Protein AF-R8BUJ0-F1 (afdb_monomer_lite)

Organism: Phaeoacremonium minimum (strain UCR-PA7) (NCBI:txid1286976)

InterPro domains:
  IPR036188 FAD/NAD(P)-binding domain superfamily [G3DSA:3.50.50.60] (234-467)
  IPR036188 FAD/NAD(P)-binding domain superfamily [SSF51905] (204-384)
  IPR050982 Auxin biosynthesis and cation transport [PTHR43539] (237-390)

Sequence (488 aa):
MSNKSGFKEEYPPKADLRKLYRPLPFITPGTVKPDLGNDEIMKQVGSVLSNVNAALENGDAPALEQCFFSDQAHWRDILALTSHLRTFSTPAGIVGALLATKKLSGFSGGLRLQGEPKFVPATPVLQFIDIWVTFRTSRPAATCNGRILLLPVKETKDDQNKITWKIWTLTTLIENLDLQSEDESLLRSPGKSFAGVEEIEIPVFILGGGNAALSLAARLKALAVESVIAERNPHSAIVIGSANTAFDIMKDCHSAGLQTTMVVRSPTYIFPVKYINDAHSLEGQFIHGLFGHLASLEPDRYKALADAGFPVIDSRHPDADVNHHLNERAGGHYVDVGPAVKLIADGKVAVKSGVEPKGFTATGLVMSDGSTVDADAVVWCTGFADRDVRGTAAGILGGADGEGSTSTTGKDVLGPWDVATRLDATWGVDAEGEIRGMWKRHLRMENYWVMGGHLPLQRWNSRALAQQIKASIEGILPPAYRDTPGSS

pLDDT: mean 77.39, std 15.32, range [27.06, 98.06]

Foldseek 3Di:
DDPLPPFDAFPPHFDDQVVVFDDDAFADQPLDDPCDDQVVVVVQVVVLQVQCQVCLVVLPLVSNLVQADQPWAKEFELCQQQPWTFMFIGSNLCSVSSNVSCVQQVWDPGWAWDDGWDWDCVDSTDTWIKTKTWTFTVLPTFIKIKIWIWDWDQDPPDPDRDTHIHTNYIYIHTDGGPVADFALVLVPDDADDCVPPPDDDFLEEAEADDPLRVLLCSRLSSRVGHYDYDHDDDDDDAEEEDAAVRLVRQVVCVVVVHQHEYEAQDEAEEAEPVLCVPPQNDPDSSSLVSQLVVCVVVVCVCVLLVVLVHRYDYSVDPPRDPCCQFFVVVTRYYHPHDDSSVCSSVVVYHYDYNWDFPDADPFGTQIPVRDGDGDPIHDYPVGDPPQWCLVVQLVVQPNDSDPDPQVQPDPPRGHSNSVSNQQGTATHARPSRDTIQALTAGPRGRQDGDYDGDPVRSNVSSNSSSNSSSCVSVVSSGPRNDDRPPPD

Secondary structure (DSSP, 8-state):
---TT---S-SSPPB-HHHH--PPPPPPTTSS-TT--HHHHHHHHHHHHHHHHHHHHHT-HHHHHTTB-SS--EEEEESTTTSSEEEEESHHHHHHHHHHHHHHHT-EEEEEEEEEEEEEEEETTEEEEEEEEEEEEETTEEEEEEEEEEEEEE--SSSS--EEEEEEEEEEEEEEETT----GGGGGSPPPP-TT-S----SEEEE--SHHHHHHHHHHHHTT--EEEE-------SEE--SHHHHHHHHHHHHTT---EEEE-S-EEEEEHHHHT-TT--SSTTHHHHHHHHHHTSTTTTHHHHHTT--EE-TTSTT--HHIIIIIS--SEEEE-SHHHHHHHTTSSEEEES--EEEE-SSEEEETTS-EEE-S--EE-S--S-SSHHHHHHHHTT--SSTT----SSTT---HHHHHHHSPPPSSB-TTSPBSSBSS--SS-TT--B--SSHHHHHHHHHHHHHHHHHHHTT--PPP----TT--

Radius of gyration: 25.58 Å; chains: 1; bounding box: 75×47×73 Å

Structure (mmCIF, N/CA/C/O backbone):
data_AF-R8BUJ0-F1
#
_entry.id   AF-R8BUJ0-F1
#
loop_
_atom_site.group_PDB
_atom_site.id
_atom_site.type_symbol
_atom_site.label_atom_id
_atom_site.label_alt_id
_atom_site.label_comp_id
_atom_site.label_asym_id
_atom_site.label_entity_id
_atom_site.label_seq_id
_atom_site.pdbx_PDB_ins_code
_atom_site.Cartn_x
_atom_site.Cartn_y
_atom_site.Cartn_z
_atom_site.occupancy
_atom_site.B_iso_or_equiv
_atom_site.auth_seq_id
_atom_site.auth_comp_id
_atom_site.auth_asym_id
_atom_site.auth_atom_id
_atom_site.pdbx_PDB_model_num
ATOM 1 N N . MET A 1 1 ? 2.182 -19.630 21.774 1.00 31.89 1 MET A N 1
ATOM 2 C CA . MET A 1 1 ? 0.778 -19.482 22.228 1.00 31.89 1 MET A CA 1
ATOM 3 C C . MET A 1 1 ? -0.082 -20.357 21.335 1.00 31.89 1 MET A C 1
ATOM 5 O O . MET A 1 1 ? 0.186 -20.374 20.142 1.00 31.89 1 MET A O 1
ATOM 9 N N . SER A 1 2 ? -1.043 -21.105 21.887 1.00 27.06 2 SER A N 1
ATOM 10 C CA . SER A 1 2 ? -1.960 -21.922 21.074 1.00 27.06 2 SER A CA 1
ATOM 11 C C . SER A 1 2 ? -2.805 -21.029 20.157 1.00 27.06 2 SER A C 1
ATOM 13 O O . SER A 1 2 ? -3.246 -19.960 20.589 1.00 27.06 2 SER A O 1
ATOM 15 N N . ASN A 1 3 ? -3.010 -21.449 18.906 1.00 33.28 3 ASN A N 1
ATOM 16 C CA . ASN A 1 3 ? -3.791 -20.701 17.927 1.00 33.28 3 ASN A CA 1
ATOM 17 C C . ASN A 1 3 ? -5.291 -20.818 18.252 1.00 33.28 3 ASN A C 1
ATOM 19 O O . ASN A 1 3 ? -5.972 -21.718 17.774 1.00 33.28 3 ASN A O 1
ATOM 23 N N . LYS A 1 4 ? -5.808 -19.898 19.076 1.00 40.94 4 LYS A N 1
ATOM 24 C CA . LYS A 1 4 ? -7.223 -19.844 19.490 1.00 40.94 4 LYS A CA 1
ATOM 25 C C . LYS A 1 4 ? -8.219 -19.539 18.354 1.00 40.94 4 LYS A C 1
ATOM 27 O O . LYS A 1 4 ? -9.405 -19.435 18.634 1.00 40.94 4 LYS A O 1
ATOM 32 N N . SER A 1 5 ? -7.762 -19.333 17.118 1.00 50.59 5 SER A N 1
ATOM 33 C CA . SER A 1 5 ? -8.598 -18.782 16.043 1.00 50.59 5 SER A CA 1
ATOM 34 C C . SER A 1 5 ? -9.381 -19.809 15.215 1.00 50.59 5 SER A C 1
ATOM 36 O O . SER A 1 5 ? -10.218 -19.395 14.422 1.00 50.59 5 SER A O 1
ATOM 38 N N . GLY A 1 6 ? -9.122 -21.117 15.360 1.00 47.84 6 GLY A N 1
ATOM 39 C CA . GLY A 1 6 ? -9.806 -22.197 14.618 1.00 47.84 6 GLY A CA 1
ATOM 40 C C . GLY A 1 6 ? -9.452 -22.294 13.124 1.00 47.84 6 GLY A C 1
ATOM 41 O O . GLY A 1 6 ? -9.345 -23.379 12.554 1.00 47.84 6 GLY A O 1
ATOM 42 N N . PHE A 1 7 ? -9.155 -21.163 12.481 1.00 56.44 7 PHE A N 1
ATOM 43 C CA . PHE A 1 7 ? -8.810 -21.114 11.067 1.00 56.44 7 PHE A CA 1
ATOM 44 C C . PHE A 1 7 ? -7.613 -22.015 10.710 1.00 56.44 7 PHE A C 1
ATOM 46 O O . PHE A 1 7 ? -6.594 -22.049 11.406 1.00 56.44 7 PHE A O 1
ATOM 53 N N . LYS A 1 8 ? -7.723 -22.675 9.546 1.00 58.47 8 LYS A N 1
ATOM 54 C CA . LYS A 1 8 ? -6.601 -23.322 8.841 1.00 58.47 8 LYS A CA 1
ATOM 55 C C . LYS A 1 8 ? -5.428 -22.347 8.651 1.00 58.47 8 LYS A C 1
ATOM 57 O O . LYS A 1 8 ? -5.603 -21.131 8.766 1.00 58.47 8 LYS A O 1
ATOM 62 N N . GLU A 1 9 ? -4.259 -22.898 8.308 1.00 71.94 9 GLU A N 1
ATOM 63 C CA . GLU A 1 9 ? -3.041 -22.134 8.002 1.00 71.94 9 GLU A CA 1
ATOM 64 C C . GLU A 1 9 ? -3.322 -20.873 7.173 1.00 71.94 9 GLU A C 1
ATOM 66 O O . GLU A 1 9 ? -4.121 -20.872 6.231 1.00 71.94 9 GLU A O 1
ATOM 71 N N . GLU A 1 10 ? -2.673 -19.779 7.571 1.00 80.75 10 GLU A N 1
ATOM 72 C CA . GLU A 1 10 ? -2.881 -18.469 6.969 1.00 80.75 10 GLU A CA 1
ATOM 73 C C . GLU A 1 10 ? -2.446 -18.463 5.503 1.00 80.75 10 GLU A C 1
ATOM 75 O O . GLU A 1 10 ? -1.304 -18.792 5.181 1.00 80.75 10 GLU A O 1
ATOM 80 N N . TYR A 1 11 ? -3.344 -18.020 4.625 1.00 82.62 11 TYR A N 1
ATOM 81 C CA . TYR A 1 11 ? -3.033 -17.764 3.226 1.00 82.62 11 TYR A CA 1
ATOM 82 C C . TYR A 1 11 ? -3.290 -16.285 2.892 1.00 82.62 11 TYR A C 1
ATOM 84 O O . TYR A 1 11 ? -4.361 -15.794 3.248 1.00 82.62 11 TYR A O 1
ATOM 92 N N . PRO A 1 12 ? -2.369 -15.583 2.206 1.00 86.75 12 PRO A N 1
ATOM 93 C CA . PRO A 1 12 ? -1.000 -16.020 1.931 1.00 86.75 12 PRO A CA 1
ATOM 94 C C . PRO A 1 12 ? -0.174 -16.159 3.232 1.00 86.75 12 PRO A C 1
ATOM 96 O O . PRO A 1 12 ? -0.479 -15.493 4.233 1.00 86.75 12 PRO A O 1
ATOM 99 N N . PRO A 1 13 ? 0.871 -17.009 3.251 1.00 86.25 13 PRO A N 1
ATOM 100 C CA . PRO A 1 13 ? 1.755 -17.141 4.405 1.00 86.25 13 PRO A CA 1
ATOM 101 C C . PRO A 1 13 ? 2.397 -15.804 4.787 1.00 86.25 13 PRO A C 1
ATOM 103 O O . PRO A 1 13 ? 2.728 -14.990 3.923 1.00 86.25 13 PRO A O 1
ATOM 106 N N . LYS A 1 14 ? 2.585 -15.572 6.090 1.00 85.75 14 LYS A N 1
ATOM 107 C CA . LYS A 1 14 ? 3.230 -14.354 6.594 1.00 85.75 14 LYS A CA 1
ATOM 108 C C . LYS A 1 14 ? 4.747 -14.414 6.390 1.00 85.75 14 LYS A C 1
ATOM 110 O O . LYS A 1 14 ? 5.400 -15.316 6.914 1.00 85.75 14 LYS A O 1
ATOM 115 N N . ALA A 1 15 ? 5.302 -13.426 5.696 1.00 86.06 15 ALA A N 1
ATOM 116 C CA . ALA A 1 15 ? 6.738 -13.172 5.631 1.00 86.06 15 ALA A CA 1
ATOM 117 C C . ALA A 1 15 ? 7.188 -12.187 6.735 1.00 86.06 15 ALA A C 1
ATOM 119 O O . ALA A 1 15 ? 6.366 -11.608 7.446 1.00 86.06 15 ALA A O 1
ATOM 120 N N . ASP A 1 16 ? 8.503 -12.014 6.891 1.00 78.88 16 ASP A N 1
ATOM 121 C CA . ASP A 1 16 ? 9.115 -11.017 7.783 1.00 78.88 16 ASP A CA 1
ATOM 122 C C . ASP A 1 16 ? 9.686 -9.888 6.922 1.00 78.88 16 ASP A C 1
ATOM 124 O O . ASP A 1 16 ? 10.671 -10.099 6.205 1.00 78.88 16 ASP A O 1
ATOM 128 N N . LEU A 1 17 ? 9.080 -8.699 6.988 1.00 74.00 17 LEU A N 1
ATOM 129 C CA . LEU A 1 17 ? 9.464 -7.554 6.159 1.00 74.00 17 LEU A CA 1
ATOM 130 C C . LEU A 1 17 ? 10.959 -7.208 6.285 1.00 74.00 17 LEU A C 1
ATOM 132 O O . LEU A 1 17 ? 11.608 -6.865 5.297 1.00 74.00 17 LEU A O 1
ATOM 136 N N . ARG A 1 18 ? 11.544 -7.397 7.475 1.00 72.06 18 ARG A N 1
ATOM 137 C CA . ARG A 1 18 ? 12.959 -7.094 7.759 1.00 72.06 18 ARG A CA 1
ATOM 138 C C . ARG A 1 18 ? 13.928 -8.047 7.055 1.00 72.06 18 ARG A C 1
ATOM 140 O O . ARG A 1 18 ? 15.097 -7.714 6.907 1.00 72.06 18 ARG A O 1
ATOM 147 N N . LYS A 1 19 ? 13.452 -9.221 6.619 1.00 76.56 19 LYS A N 1
ATOM 148 C CA . LYS A 1 19 ? 14.217 -10.187 5.807 1.00 76.56 19 LYS A CA 1
ATOM 149 C C . LYS A 1 19 ? 14.023 -9.984 4.303 1.00 76.56 19 LYS A C 1
ATOM 151 O O . LYS A 1 19 ? 14.825 -10.493 3.525 1.00 76.56 19 LYS A O 1
ATOM 156 N N . LEU A 1 20 ? 12.967 -9.273 3.900 1.00 76.50 20 LEU A N 1
ATOM 157 C CA . LEU A 1 20 ? 12.711 -8.905 2.505 1.00 76.50 20 LEU A CA 1
ATOM 158 C C . LEU A 1 20 ? 13.488 -7.647 2.094 1.00 76.50 20 LEU A C 1
ATOM 160 O O . LEU A 1 20 ? 13.884 -7.534 0.934 1.00 76.50 20 LEU A O 1
ATOM 164 N N . TYR A 1 21 ? 13.738 -6.728 3.035 1.00 72.56 21 TYR A N 1
ATOM 165 C CA . TYR A 1 21 ? 14.543 -5.532 2.789 1.00 72.56 21 TYR A CA 1
ATOM 166 C C . TYR A 1 21 ? 15.938 -5.876 2.247 1.00 72.56 21 TYR A C 1
ATOM 168 O O . TYR A 1 21 ? 16.699 -6.649 2.832 1.00 72.56 21 TYR A O 1
ATOM 176 N N . ARG A 1 22 ? 16.285 -5.243 1.126 1.00 74.50 22 ARG A N 1
ATOM 177 C CA . ARG A 1 22 ? 17.610 -5.299 0.501 1.00 74.50 22 ARG A CA 1
ATOM 178 C C . ARG A 1 22 ? 18.312 -3.952 0.726 1.00 74.50 22 ARG A C 1
ATOM 180 O O . ARG A 1 22 ? 17.630 -2.926 0.737 1.00 74.50 22 ARG A O 1
ATOM 187 N N . PRO A 1 23 ? 19.651 -3.915 0.862 1.00 79.62 23 PRO A N 1
ATOM 188 C CA . PRO A 1 23 ? 20.394 -2.661 0.807 1.00 79.62 23 PRO A CA 1
ATOM 189 C C . PRO A 1 23 ? 20.057 -1.866 -0.458 1.00 79.62 23 PRO A C 1
ATOM 191 O O . PRO A 1 23 ? 19.673 -2.436 -1.483 1.00 79.62 23 PRO A O 1
ATOM 194 N N . LEU A 1 24 ? 20.207 -0.546 -0.379 1.00 81.94 24 LEU A N 1
ATOM 195 C CA . LEU A 1 24 ? 20.058 0.319 -1.544 1.00 81.94 24 LEU A CA 1
ATOM 196 C C . LEU A 1 24 ? 21.239 0.111 -2.507 1.00 81.94 24 LEU A C 1
ATOM 198 O O . LEU A 1 24 ? 22.338 -0.222 -2.053 1.00 81.94 24 LEU A O 1
ATOM 202 N N . PRO A 1 25 ? 21.044 0.312 -3.818 1.00 84.38 25 PRO A N 1
ATOM 203 C CA . PRO A 1 25 ? 22.110 0.155 -4.788 1.00 84.38 25 PRO A CA 1
ATOM 204 C C . PRO A 1 25 ? 23.108 1.304 -4.644 1.00 84.38 25 PRO A C 1
ATOM 206 O O . PRO A 1 25 ? 22.729 2.473 -4.560 1.00 84.38 25 PRO A O 1
ATOM 209 N N . PHE A 1 26 ? 24.393 0.955 -4.618 1.00 82.94 26 PHE A N 1
ATOM 210 C CA . PHE A 1 26 ? 25.491 1.906 -4.485 1.00 82.94 26 PHE A CA 1
ATOM 211 C C . PHE A 1 26 ? 26.087 2.217 -5.855 1.00 82.94 26 PHE A C 1
ATOM 213 O O . PHE A 1 26 ? 26.646 1.346 -6.520 1.00 82.94 26 PHE A O 1
ATOM 220 N N . ILE A 1 27 ? 26.018 3.483 -6.249 1.00 82.00 27 ILE A N 1
ATOM 221 C CA . ILE A 1 27 ? 26.702 4.018 -7.425 1.00 82.00 27 ILE A CA 1
ATOM 222 C C . ILE A 1 27 ? 28.082 4.518 -6.987 1.00 82.00 27 ILE A C 1
ATOM 224 O O . ILE A 1 27 ? 28.230 5.121 -5.923 1.00 82.00 27 ILE A O 1
ATOM 228 N N . THR A 1 28 ? 29.115 4.297 -7.804 1.00 81.69 28 THR A N 1
ATOM 229 C CA . THR A 1 28 ? 30.452 4.839 -7.525 1.00 81.69 28 THR A CA 1
ATOM 230 C C . THR A 1 28 ? 30.410 6.376 -7.530 1.00 81.69 28 THR A C 1
ATOM 232 O O . THR A 1 28 ? 29.912 6.948 -8.507 1.00 81.69 28 THR A O 1
ATOM 235 N N . PRO A 1 29 ? 30.945 7.070 -6.504 1.00 80.00 29 PRO A N 1
ATOM 236 C CA . PRO A 1 29 ? 30.974 8.530 -6.474 1.00 80.00 29 PRO A CA 1
ATOM 237 C C . PRO A 1 29 ? 31.561 9.137 -7.750 1.00 80.00 29 PRO A C 1
ATOM 239 O O . PRO A 1 29 ? 32.604 8.704 -8.236 1.00 80.00 29 PRO A O 1
ATOM 242 N N . GLY A 1 30 ? 30.874 10.141 -8.299 1.00 77.31 30 GLY A N 1
ATOM 243 C CA . GLY A 1 30 ? 31.266 10.794 -9.551 1.00 77.31 30 GLY A CA 1
ATOM 244 C C . GLY A 1 30 ? 30.848 10.064 -10.834 1.00 77.31 30 GLY A C 1
ATOM 245 O O . GLY A 1 30 ? 31.243 10.507 -11.909 1.00 77.31 30 GLY A O 1
ATOM 246 N N . THR A 1 31 ? 30.041 8.994 -10.761 1.00 82.56 31 THR A N 1
ATOM 247 C CA . THR A 1 31 ? 29.481 8.346 -11.968 1.00 82.56 31 THR A CA 1
ATOM 248 C C . THR A 1 31 ? 28.605 9.310 -12.768 1.00 82.56 31 THR A C 1
ATOM 250 O O . THR A 1 31 ? 28.752 9.380 -13.983 1.00 82.56 31 THR A O 1
ATOM 253 N N . VAL A 1 32 ? 27.729 10.085 -12.116 1.00 84.69 32 VAL A N 1
ATOM 254 C CA . VAL A 1 32 ? 26.924 11.130 -12.769 1.00 84.69 32 VAL A CA 1
ATOM 255 C C . VAL A 1 32 ? 27.184 12.477 -12.100 1.00 84.69 32 VAL A C 1
ATOM 257 O O . VAL A 1 32 ? 27.316 12.575 -10.876 1.00 84.69 32 VAL A O 1
ATOM 260 N N . LYS A 1 33 ? 27.260 13.538 -12.908 1.00 82.25 33 LYS A N 1
ATOM 261 C CA . LYS A 1 33 ? 27.385 14.905 -12.398 1.00 82.25 33 LYS A CA 1
ATOM 262 C C . LYS A 1 33 ? 26.119 15.306 -11.614 1.00 82.25 33 LYS A C 1
ATOM 264 O O . LYS A 1 33 ? 25.023 14.998 -12.081 1.00 82.25 33 LYS A O 1
ATOM 269 N N . PRO A 1 34 ? 26.226 15.995 -10.461 1.00 79.00 34 PRO A N 1
ATOM 270 C CA . PRO A 1 34 ? 25.056 16.431 -9.686 1.00 79.00 34 PRO A CA 1
ATOM 271 C C . PRO A 1 34 ? 24.119 17.402 -10.426 1.00 79.00 34 PRO A C 1
ATOM 273 O O . PRO A 1 34 ? 22.950 17.504 -10.071 1.00 79.00 34 PRO A O 1
ATOM 276 N N . ASP A 1 35 ? 24.624 18.093 -11.447 1.00 81.75 35 ASP A N 1
ATOM 277 C CA . ASP A 1 35 ? 23.957 19.100 -12.277 1.00 81.75 35 ASP A CA 1
ATOM 278 C C . ASP A 1 35 ? 23.615 18.568 -13.686 1.00 81.75 35 ASP A C 1
ATOM 280 O O . ASP A 1 35 ? 23.795 19.255 -14.691 1.00 81.75 35 ASP A O 1
ATOM 284 N N . LEU A 1 36 ? 23.154 17.313 -13.781 1.00 85.75 36 LEU A N 1
ATOM 285 C CA . LEU A 1 36 ? 22.798 16.681 -15.055 1.00 85.75 36 LEU A CA 1
ATOM 286 C C . LEU A 1 36 ? 21.746 17.514 -15.816 1.00 85.75 36 LEU A C 1
ATOM 288 O O . LEU A 1 36 ? 20.618 17.670 -15.359 1.00 85.75 36 LEU A O 1
ATOM 292 N N . GLY A 1 37 ? 22.121 18.048 -16.982 1.00 88.56 37 GLY A N 1
ATOM 293 C CA . GLY A 1 37 ? 21.274 18.960 -17.754 1.00 88.56 37 GLY A CA 1
ATOM 294 C C . GLY A 1 37 ? 20.049 18.291 -18.387 1.00 88.56 37 GLY A C 1
ATOM 295 O O . GLY A 1 37 ? 20.117 17.144 -18.834 1.00 88.56 37 GLY A O 1
ATOM 296 N N . ASN A 1 38 ? 18.947 19.043 -18.482 1.00 89.81 38 ASN A N 1
ATOM 297 C CA . ASN A 1 38 ? 17.641 18.557 -18.949 1.00 89.81 38 ASN A CA 1
ATOM 298 C C . ASN A 1 38 ? 17.685 17.850 -20.315 1.00 89.81 38 ASN A C 1
ATOM 300 O O . ASN A 1 38 ? 17.042 16.815 -20.470 1.00 89.81 38 ASN A O 1
ATOM 304 N N . ASP A 1 39 ? 18.468 18.344 -21.277 1.00 90.94 39 ASP A N 1
ATOM 305 C CA . ASP A 1 39 ? 18.588 17.721 -22.605 1.00 90.94 39 ASP A CA 1
ATOM 306 C C . ASP A 1 39 ? 19.171 16.300 -22.532 1.00 90.94 39 ASP A C 1
ATOM 308 O O . ASP A 1 39 ? 18.709 15.390 -23.223 1.00 90.94 39 ASP A O 1
ATOM 312 N N . GLU A 1 40 ? 20.155 16.080 -21.654 1.00 91.19 40 GLU A N 1
ATOM 313 C CA . GLU A 1 40 ? 20.744 14.757 -21.442 1.00 91.19 40 GLU A CA 1
ATOM 314 C C . GLU A 1 40 ? 19.779 13.854 -20.661 1.00 91.19 40 GLU A C 1
ATOM 316 O O . GLU A 1 40 ? 19.618 12.693 -21.030 1.00 91.19 40 GLU A O 1
ATOM 321 N N . ILE A 1 41 ? 19.056 14.382 -19.661 1.00 93.94 41 ILE A N 1
ATOM 322 C CA . ILE A 1 41 ? 17.983 13.641 -18.971 1.00 93.94 41 ILE A CA 1
ATOM 323 C C . ILE A 1 41 ? 16.937 13.154 -19.989 1.00 93.94 41 ILE A C 1
ATOM 325 O O . ILE A 1 41 ? 16.636 11.961 -20.043 1.00 93.94 41 ILE A O 1
ATOM 329 N N . MET A 1 42 ? 16.421 14.051 -20.833 1.00 95.44 42 MET A N 1
ATOM 330 C CA . MET A 1 42 ? 15.405 13.740 -21.845 1.00 95.44 42 MET A CA 1
ATOM 331 C C . MET A 1 42 ? 15.897 12.711 -22.866 1.00 95.44 42 MET A C 1
ATOM 333 O O . MET A 1 42 ? 15.166 11.778 -23.204 1.00 95.44 42 MET A O 1
ATOM 337 N N . LYS A 1 43 ? 17.149 12.826 -23.318 1.00 94.38 43 LYS A N 1
ATOM 338 C CA . LYS A 1 43 ? 17.789 11.862 -24.223 1.00 94.38 43 LYS A CA 1
ATOM 339 C C . LYS A 1 43 ? 17.918 10.470 -23.598 1.00 94.38 43 LYS A C 1
ATOM 341 O O . LYS A 1 43 ? 17.619 9.476 -24.260 1.00 94.38 43 LYS A O 1
ATOM 346 N N . GLN A 1 44 ? 18.326 10.382 -22.332 1.00 94.69 44 GLN A N 1
ATOM 347 C CA . GLN A 1 44 ? 18.469 9.101 -21.633 1.00 94.69 44 GLN A CA 1
ATOM 348 C C . GLN A 1 44 ? 17.106 8.449 -21.357 1.00 94.69 44 GLN A C 1
ATOM 350 O O . GLN A 1 44 ? 16.927 7.262 -21.630 1.00 94.69 44 GLN A O 1
ATOM 355 N N . VAL A 1 45 ? 16.112 9.232 -20.929 1.00 97.06 45 VAL A N 1
ATOM 356 C CA . VAL A 1 45 ? 14.721 8.776 -20.765 1.00 97.06 45 VAL A CA 1
ATOM 357 C C . VAL A 1 45 ? 14.135 8.292 -22.094 1.00 97.06 45 VAL A C 1
ATOM 359 O O . VAL A 1 45 ? 13.565 7.203 -22.150 1.00 97.06 45 VAL A O 1
ATOM 362 N N . GLY A 1 46 ? 14.323 9.047 -23.181 1.00 96.75 46 GLY A N 1
ATOM 363 C CA . GLY A 1 46 ? 13.864 8.660 -24.517 1.00 96.75 46 GLY A CA 1
ATOM 364 C C . GLY A 1 46 ? 14.495 7.354 -25.009 1.00 96.75 46 GLY A C 1
ATOM 365 O O . GLY A 1 46 ? 13.791 6.506 -25.559 1.00 96.75 46 GLY A O 1
ATOM 366 N N . SER A 1 47 ? 15.791 7.150 -24.749 1.00 95.88 47 SER A N 1
ATOM 367 C CA . SER A 1 47 ? 16.503 5.900 -25.048 1.00 95.88 47 SER A CA 1
ATOM 368 C C . SER A 1 47 ? 15.912 4.707 -24.285 1.00 95.88 47 SER A C 1
ATOM 370 O O . SER A 1 47 ? 15.543 3.703 -24.897 1.00 95.88 47 SER A O 1
ATOM 372 N N . VAL A 1 48 ? 15.735 4.830 -22.962 1.00 97.56 48 VAL A N 1
ATOM 373 C CA . VAL A 1 48 ? 15.165 3.753 -22.132 1.00 97.56 48 VAL A CA 1
ATOM 374 C C . VAL A 1 48 ? 13.738 3.410 -22.559 1.00 97.56 48 VAL A C 1
ATOM 376 O O . VAL A 1 48 ? 13.443 2.237 -22.779 1.00 97.56 48 VAL A O 1
ATOM 379 N N . LEU A 1 49 ? 12.864 4.408 -22.734 1.00 98.06 49 LEU A N 1
ATOM 380 C CA . LEU A 1 49 ? 11.481 4.169 -23.161 1.00 98.06 49 LEU A CA 1
ATOM 381 C C . LEU A 1 49 ? 11.411 3.531 -24.556 1.00 98.06 49 LEU A C 1
ATOM 383 O O . LEU A 1 49 ? 10.594 2.638 -24.766 1.00 98.06 49 LEU A O 1
ATOM 387 N N . SER A 1 50 ? 12.283 3.924 -25.489 1.00 97.69 50 SER A N 1
ATOM 388 C CA . SER A 1 50 ? 12.335 3.314 -26.827 1.00 97.69 50 SER A CA 1
ATOM 389 C C . SER A 1 50 ? 12.716 1.833 -26.764 1.00 97.69 50 SER A C 1
ATOM 391 O O . SER A 1 50 ? 12.032 1.002 -27.360 1.00 97.69 50 SER A O 1
ATOM 393 N N . ASN A 1 51 ? 13.751 1.487 -25.991 1.00 97.38 51 ASN A N 1
ATOM 394 C CA . ASN A 1 51 ? 14.214 0.104 -25.845 1.00 97.38 51 ASN A CA 1
ATOM 395 C C . ASN A 1 51 ? 13.163 -0.780 -25.155 1.00 97.38 51 ASN A C 1
ATOM 397 O O . ASN A 1 51 ? 12.851 -1.865 -25.643 1.00 97.38 51 ASN A O 1
ATOM 401 N N . VAL A 1 52 ? 12.566 -0.290 -24.063 1.00 97.44 52 VAL A N 1
ATOM 402 C CA . VAL A 1 52 ? 11.506 -0.995 -23.323 1.00 97.44 52 VAL A CA 1
ATOM 403 C C . VAL A 1 52 ? 10.280 -1.216 -24.205 1.00 97.44 52 VAL A C 1
ATOM 405 O O . VAL A 1 52 ? 9.745 -2.322 -24.234 1.00 97.44 52 VAL A O 1
ATOM 408 N N . ASN A 1 53 ? 9.851 -0.199 -24.957 1.00 97.81 53 ASN A N 1
ATOM 409 C CA . ASN A 1 53 ? 8.698 -0.313 -25.846 1.00 97.81 53 ASN A CA 1
ATOM 410 C C . ASN A 1 53 ? 8.957 -1.291 -26.995 1.00 97.81 53 ASN A C 1
ATOM 412 O O . ASN A 1 53 ? 8.110 -2.146 -27.236 1.00 97.81 53 ASN A O 1
ATOM 416 N N . ALA A 1 54 ? 10.125 -1.232 -27.643 1.00 97.56 54 ALA A N 1
ATOM 417 C CA . ALA A 1 54 ? 10.487 -2.163 -28.712 1.00 97.56 54 ALA A CA 1
ATOM 418 C C . ALA A 1 54 ? 10.578 -3.617 -28.213 1.00 97.56 54 ALA A C 1
ATOM 420 O O . ALA A 1 54 ? 10.057 -4.530 -28.856 1.00 97.56 54 ALA A O 1
ATOM 421 N N . ALA A 1 55 ? 11.185 -3.844 -27.044 1.00 96.88 55 ALA A N 1
ATOM 422 C CA . ALA A 1 55 ? 11.279 -5.176 -26.452 1.00 96.88 55 ALA A CA 1
ATOM 423 C C . ALA A 1 55 ? 9.901 -5.716 -26.023 1.00 96.88 55 ALA A C 1
ATOM 425 O O . ALA A 1 55 ? 9.564 -6.864 -26.320 1.00 96.88 55 ALA A O 1
ATOM 426 N N . LEU A 1 56 ? 9.058 -4.875 -25.405 1.00 95.19 56 LEU A N 1
ATOM 427 C CA . LEU A 1 56 ? 7.673 -5.225 -25.078 1.00 95.19 56 LEU A CA 1
ATOM 428 C C . LEU A 1 56 ? 6.849 -5.521 -26.331 1.00 95.19 56 LEU A C 1
ATOM 430 O O . LEU A 1 56 ? 6.075 -6.476 -26.314 1.00 95.19 56 LEU A O 1
ATOM 434 N N . GLU A 1 57 ? 6.972 -4.725 -27.394 1.00 94.38 57 GLU A N 1
ATOM 435 C CA . GLU A 1 57 ? 6.236 -4.895 -28.651 1.00 94.38 57 GLU A CA 1
ATOM 436 C C . GLU A 1 57 ? 6.569 -6.239 -29.304 1.00 94.38 57 GLU A C 1
ATOM 438 O O . GLU A 1 57 ? 5.657 -7.052 -29.487 1.00 94.38 57 GLU A O 1
ATOM 443 N N . ASN A 1 58 ? 7.863 -6.509 -29.508 1.00 94.38 58 ASN A N 1
ATOM 444 C CA . ASN A 1 58 ? 8.384 -7.737 -30.117 1.00 94.38 58 ASN A CA 1
ATOM 445 C C . ASN A 1 58 ? 8.262 -8.987 -29.223 1.00 94.38 58 ASN A C 1
ATOM 447 O O . ASN A 1 58 ? 8.368 -10.105 -29.720 1.00 94.38 58 ASN A O 1
ATOM 451 N N . GLY A 1 59 ? 8.043 -8.820 -27.913 1.00 93.75 59 GLY A N 1
ATOM 452 C CA . GLY A 1 59 ? 8.070 -9.926 -26.949 1.00 93.75 59 GLY A CA 1
ATOM 453 C C . GLY A 1 59 ? 9.482 -10.455 -26.667 1.00 93.75 59 GLY A C 1
ATOM 454 O O . GLY A 1 59 ? 9.640 -11.613 -26.283 1.00 93.75 59 GLY A O 1
ATOM 455 N N . ASP A 1 60 ? 10.500 -9.619 -26.874 1.00 96.69 60 ASP A N 1
ATOM 456 C CA . ASP A 1 60 ? 11.912 -9.958 -26.706 1.00 96.69 60 ASP A CA 1
ATOM 457 C C . ASP A 1 60 ? 12.285 -9.926 -25.215 1.00 96.69 60 ASP A C 1
ATOM 459 O O . ASP A 1 60 ? 12.588 -8.875 -24.644 1.00 96.69 60 ASP A O 1
ATOM 463 N N . ALA A 1 61 ? 12.211 -11.093 -24.569 1.00 96.00 61 ALA A N 1
ATOM 464 C CA . ALA A 1 61 ? 12.550 -11.242 -23.158 1.00 96.00 61 ALA A CA 1
ATOM 465 C C . ALA A 1 61 ? 14.010 -10.833 -22.847 1.00 96.00 61 ALA A C 1
ATOM 467 O O . ALA A 1 61 ? 14.180 -10.005 -21.952 1.00 96.00 61 ALA A O 1
ATOM 468 N N . PRO A 1 62 ? 15.051 -11.301 -23.574 1.00 97.25 62 PRO A N 1
ATOM 469 C CA . PRO A 1 62 ? 16.428 -10.841 -23.368 1.00 97.25 62 PRO A CA 1
ATOM 470 C C . PRO A 1 62 ? 16.626 -9.322 -23.485 1.00 97.25 62 PRO A C 1
ATOM 472 O O . PRO A 1 62 ? 17.314 -8.737 -22.646 1.00 97.25 62 PRO A O 1
ATOM 475 N N . ALA A 1 63 ? 16.039 -8.665 -24.491 1.00 97.19 63 ALA A N 1
ATOM 476 C CA . ALA A 1 63 ? 16.160 -7.212 -24.645 1.00 97.19 63 ALA A CA 1
ATOM 477 C C . ALA A 1 63 ? 15.408 -6.450 -23.541 1.00 97.19 63 ALA A C 1
ATOM 479 O O . ALA A 1 63 ? 15.894 -5.426 -23.051 1.00 97.19 63 ALA A O 1
ATOM 480 N N . LEU A 1 64 ? 14.251 -6.963 -23.105 1.00 97.00 64 LEU A N 1
ATOM 481 C CA . LEU A 1 64 ? 13.495 -6.373 -22.004 1.00 97.00 64 LEU A CA 1
ATOM 482 C C . LEU A 1 64 ? 14.237 -6.537 -20.672 1.00 97.00 64 LEU A C 1
ATOM 484 O O . LEU A 1 64 ? 14.306 -5.586 -19.899 1.00 97.00 64 LEU A O 1
ATOM 488 N N . GLU A 1 65 ? 14.852 -7.696 -20.424 1.00 96.62 65 GLU A N 1
ATOM 489 C CA . GLU A 1 65 ? 15.641 -7.958 -19.214 1.00 96.62 65 GLU A CA 1
ATOM 490 C C . GLU A 1 65 ? 16.838 -7.007 -19.107 1.00 96.62 65 GLU A C 1
ATOM 492 O O . GLU A 1 65 ? 17.074 -6.417 -18.053 1.00 96.62 65 GLU A O 1
ATOM 497 N N . GLN A 1 66 ? 17.520 -6.749 -20.229 1.00 95.56 66 GLN A N 1
ATOM 498 C CA . GLN A 1 66 ? 18.611 -5.773 -20.314 1.00 95.56 66 GLN A CA 1
ATOM 499 C C . GLN A 1 66 ? 18.188 -4.321 -20.035 1.00 95.56 66 GLN A C 1
ATOM 501 O O . GLN A 1 66 ? 19.065 -3.473 -19.840 1.00 95.56 66 GLN A O 1
ATOM 506 N N . CYS A 1 67 ? 16.890 -4.001 -20.014 1.00 97.00 67 CYS A N 1
ATOM 507 C CA . CYS A 1 67 ? 16.405 -2.678 -19.620 1.00 97.00 67 CYS A CA 1
ATOM 508 C C . CYS A 1 67 ? 16.355 -2.492 -18.093 1.00 97.00 67 CYS A C 1
ATOM 510 O O . CYS A 1 67 ? 16.366 -1.351 -17.630 1.00 97.00 67 CYS A O 1
ATOM 512 N N . PHE A 1 68 ? 16.333 -3.575 -17.310 1.00 96.69 68 PHE A N 1
ATOM 513 C CA . PHE A 1 68 ? 16.305 -3.538 -15.846 1.00 96.69 68 PHE A CA 1
ATOM 514 C C . PHE A 1 68 ? 17.713 -3.549 -15.237 1.00 96.69 68 PHE A C 1
ATOM 516 O O . PHE A 1 68 ? 18.695 -3.934 -15.876 1.00 96.69 68 PHE A O 1
ATOM 523 N N . PHE A 1 69 ? 17.831 -3.087 -13.991 1.00 94.06 69 PHE A N 1
ATOM 524 C CA . PHE A 1 69 ? 19.081 -3.155 -13.241 1.00 94.06 69 PHE A CA 1
ATOM 525 C C . PHE A 1 69 ? 19.318 -4.599 -12.772 1.00 94.06 69 PHE A C 1
ATOM 527 O O . PHE A 1 69 ? 18.488 -5.168 -12.065 1.00 94.06 69 PHE A O 1
ATOM 534 N N . SER A 1 70 ? 20.439 -5.196 -13.190 1.00 90.12 70 SER A N 1
ATOM 535 C CA . SER A 1 70 ? 20.723 -6.633 -13.041 1.00 90.12 70 SER A CA 1
ATOM 536 C C . SER A 1 70 ? 20.665 -7.122 -11.598 1.00 90.12 70 SER A C 1
ATOM 538 O O . SER A 1 70 ? 20.114 -8.185 -11.320 1.00 90.12 70 SER A O 1
ATOM 540 N N . ASP A 1 71 ? 21.224 -6.333 -10.687 1.00 86.94 71 ASP A N 1
ATOM 541 C CA . ASP A 1 71 ? 21.521 -6.780 -9.327 1.00 86.94 71 ASP A CA 1
ATOM 542 C C . ASP A 1 71 ? 20.305 -6.616 -8.401 1.00 86.94 71 ASP A C 1
ATOM 544 O O . ASP A 1 71 ? 20.161 -7.323 -7.401 1.00 86.94 71 ASP A O 1
ATOM 548 N N . GLN A 1 72 ? 19.419 -5.671 -8.734 1.00 87.81 72 GLN A N 1
ATOM 549 C CA . GLN A 1 72 ? 18.238 -5.325 -7.953 1.00 87.81 72 GLN A CA 1
ATOM 550 C C . GLN A 1 72 ? 17.212 -4.600 -8.834 1.00 87.81 72 GLN A C 1
ATOM 552 O O . GLN A 1 72 ? 17.335 -3.407 -9.088 1.00 87.81 72 GLN A O 1
ATOM 557 N N . ALA A 1 73 ? 16.159 -5.298 -9.251 1.00 91.50 73 ALA A N 1
ATOM 558 C CA . ALA A 1 73 ? 15.017 -4.689 -9.927 1.00 91.50 73 ALA A CA 1
ATOM 559 C C . ALA A 1 73 ? 13.707 -5.104 -9.256 1.00 91.50 73 ALA A C 1
ATOM 561 O O . ALA A 1 73 ? 13.566 -6.253 -8.820 1.00 91.50 73 ALA A O 1
ATOM 562 N N . HIS A 1 74 ? 12.754 -4.171 -9.212 1.00 92.81 74 HIS A N 1
ATOM 563 C CA . HIS A 1 74 ? 11.414 -4.376 -8.666 1.00 92.81 74 HIS A CA 1
ATOM 564 C C . HIS A 1 74 ? 10.344 -3.851 -9.628 1.00 92.81 74 HIS A C 1
ATOM 566 O O . HIS A 1 74 ? 10.469 -2.747 -10.161 1.00 92.81 74 HIS A O 1
ATOM 572 N N . TRP A 1 75 ? 9.261 -4.605 -9.804 1.00 95.88 75 TRP A N 1
ATOM 573 C CA . TRP A 1 75 ? 8.044 -4.134 -10.458 1.00 95.88 75 TRP A CA 1
ATOM 574 C C . TRP A 1 75 ? 6.842 -4.339 -9.540 1.00 95.88 75 TRP A C 1
ATOM 576 O O . TRP A 1 75 ? 6.527 -5.472 -9.182 1.00 95.88 75 TRP A O 1
ATOM 586 N N . ARG A 1 76 ? 6.160 -3.248 -9.188 1.00 94.88 76 ARG A N 1
ATOM 587 C CA . ARG A 1 76 ? 4.902 -3.259 -8.441 1.00 94.88 76 ARG A CA 1
ATOM 588 C C . ARG A 1 76 ? 3.735 -2.926 -9.364 1.00 94.88 76 ARG A C 1
ATOM 590 O O . ARG A 1 76 ? 3.703 -1.842 -9.946 1.00 94.88 76 ARG A O 1
ATOM 597 N N . ASP A 1 77 ? 2.763 -3.822 -9.470 1.00 95.75 77 ASP A N 1
ATOM 598 C CA . ASP A 1 77 ? 1.527 -3.577 -10.214 1.00 95.75 77 ASP A CA 1
ATOM 599 C C . ASP A 1 77 ? 0.349 -3.364 -9.262 1.00 95.75 77 ASP A C 1
ATOM 601 O O . ASP A 1 77 ? 0.079 -4.170 -8.369 1.00 95.75 77 ASP A O 1
ATOM 605 N N . ILE A 1 78 ? -0.362 -2.263 -9.486 1.00 93.31 78 ILE A N 1
ATOM 606 C CA . ILE A 1 78 ? -1.595 -1.874 -8.813 1.00 93.31 78 ILE A CA 1
ATOM 607 C C . ILE A 1 78 ? -2.709 -1.966 -9.861 1.00 93.31 78 ILE A C 1
ATOM 609 O O . ILE A 1 78 ? -3.153 -0.970 -10.437 1.00 93.31 78 ILE A O 1
ATOM 613 N N . LEU A 1 79 ? -3.137 -3.204 -10.116 1.00 91.88 79 LEU A N 1
ATOM 614 C CA . LEU A 1 79 ? -4.230 -3.622 -11.003 1.00 91.88 79 LEU A CA 1
ATOM 615 C C . LEU A 1 79 ? -4.034 -3.427 -12.511 1.00 91.88 79 LEU A C 1
ATOM 617 O O . LEU A 1 79 ? -4.758 -4.074 -13.266 1.00 91.88 79 LEU A O 1
ATOM 621 N N . ALA A 1 80 ? -3.119 -2.568 -12.963 1.00 93.25 80 ALA A N 1
ATOM 622 C CA . ALA A 1 80 ? -3.043 -2.162 -14.367 1.00 93.25 80 ALA A CA 1
ATOM 623 C C . ALA A 1 80 ? -2.798 -3.336 -15.324 1.00 93.25 80 ALA A C 1
ATOM 625 O O . ALA A 1 80 ? -3.464 -3.440 -16.351 1.00 93.25 80 ALA A O 1
ATOM 626 N N . LEU A 1 81 ? -1.855 -4.224 -14.998 1.00 95.31 81 LEU A N 1
ATOM 627 C CA . LEU A 1 81 ? -1.478 -5.340 -15.870 1.00 95.31 81 LEU A CA 1
ATOM 628 C C . LEU A 1 81 ? -1.857 -6.703 -15.271 1.00 95.31 81 LEU A C 1
ATOM 630 O O . LEU A 1 81 ? -2.253 -7.612 -16.001 1.00 95.31 81 LEU A O 1
ATOM 634 N N . THR A 1 82 ? -1.795 -6.850 -13.946 1.00 94.12 82 THR A N 1
ATOM 635 C CA . THR A 1 82 ? -2.079 -8.106 -13.227 1.00 94.12 82 THR A CA 1
ATOM 636 C C . THR A 1 82 ? -3.543 -8.263 -12.812 1.00 94.12 82 THR A C 1
ATOM 638 O O . THR A 1 82 ? -3.939 -9.349 -12.387 1.00 94.12 82 THR A O 1
ATOM 641 N N . SER A 1 83 ? -4.353 -7.196 -12.881 1.00 91.38 83 SER A N 1
ATOM 642 C CA . SER A 1 83 ? -5.692 -7.137 -12.261 1.00 91.38 83 SER A CA 1
ATOM 643 C C . SER A 1 83 ? -5.699 -7.491 -10.758 1.00 91.38 83 SER A C 1
ATOM 645 O O . SER A 1 83 ? -6.721 -7.912 -10.208 1.00 91.38 83 SER A O 1
ATOM 647 N N . HIS A 1 84 ? -4.555 -7.336 -10.084 1.00 92.00 84 HIS A N 1
ATOM 648 C CA . HIS A 1 84 ? -4.347 -7.593 -8.659 1.00 92.00 84 HIS A CA 1
ATOM 649 C C . HIS A 1 84 ? -3.323 -6.585 -8.086 1.00 92.00 84 HIS A C 1
ATOM 651 O O . HIS A 1 84 ? -2.817 -5.732 -8.809 1.00 92.00 84 HIS A O 1
ATOM 657 N N . LEU A 1 85 ? -3.036 -6.647 -6.784 1.00 90.25 85 LEU A N 1
ATOM 658 C CA . LEU A 1 85 ? -1.858 -5.994 -6.195 1.00 90.25 85 LEU A CA 1
ATOM 659 C C . LEU A 1 85 ? -0.741 -7.041 -6.126 1.00 90.25 85 LEU A C 1
ATOM 661 O O . LEU A 1 85 ? -0.931 -8.063 -5.457 1.00 90.25 85 LEU A O 1
ATOM 665 N N . ARG A 1 86 ? 0.363 -6.829 -6.848 1.00 92.75 86 ARG A N 1
ATOM 666 C CA . ARG A 1 86 ? 1.491 -7.775 -6.969 1.00 92.75 86 ARG A CA 1
ATOM 667 C C . ARG A 1 86 ? 2.823 -7.034 -6.958 1.00 92.75 86 ARG A C 1
ATOM 669 O O . ARG A 1 86 ? 2.918 -5.957 -7.550 1.00 92.75 86 ARG 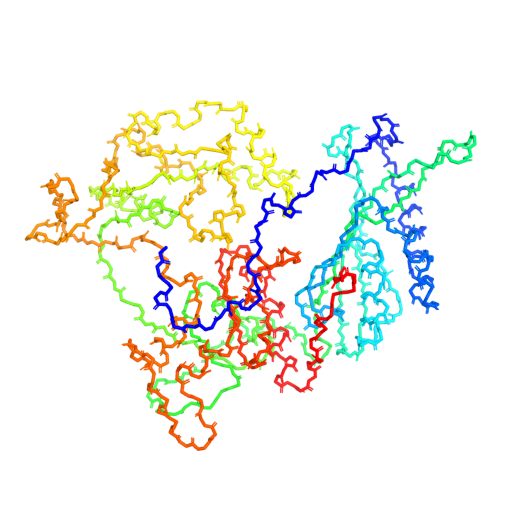A O 1
ATOM 676 N N . THR A 1 87 ? 3.855 -7.650 -6.389 1.00 91.38 87 THR A N 1
ATOM 677 C CA . THR A 1 87 ? 5.242 -7.182 -6.520 1.00 91.38 87 THR A CA 1
ATOM 678 C C . THR A 1 87 ? 6.149 -8.306 -7.020 1.00 91.38 87 THR A C 1
ATOM 680 O O . THR A 1 87 ? 6.280 -9.364 -6.410 1.00 91.38 87 THR A O 1
ATOM 683 N N . PHE A 1 88 ? 6.827 -8.052 -8.136 1.00 92.50 88 PHE A N 1
ATOM 684 C CA . PHE A 1 88 ? 7.836 -8.927 -8.722 1.00 92.50 88 PHE A CA 1
ATOM 685 C C . PHE A 1 88 ? 9.225 -8.370 -8.427 1.00 92.50 88 PHE A C 1
ATOM 687 O O . PHE A 1 88 ? 9.475 -7.173 -8.567 1.00 92.50 88 PHE A O 1
ATOM 694 N N . SER A 1 89 ? 10.142 -9.248 -8.035 1.00 85.62 89 SER A N 1
ATOM 695 C CA . SER A 1 89 ? 11.554 -8.919 -7.832 1.00 85.62 89 SER A CA 1
ATOM 696 C C . SER A 1 89 ? 12.420 -9.767 -8.760 1.00 85.62 89 SER A C 1
ATOM 698 O O . SER A 1 89 ? 12.039 -10.886 -9.100 1.00 85.62 89 SER A O 1
ATOM 700 N N . THR A 1 90 ? 13.601 -9.249 -9.112 1.00 90.19 90 THR A N 1
ATOM 701 C CA . THR A 1 90 ? 14.534 -9.740 -10.155 1.00 90.19 90 THR A CA 1
ATOM 702 C C . THR A 1 90 ? 14.106 -9.417 -11.597 1.00 90.19 90 THR A C 1
ATOM 704 O O . THR A 1 90 ? 12.922 -9.534 -11.918 1.00 90.19 90 THR A O 1
ATOM 707 N N . PRO A 1 91 ? 15.052 -9.063 -12.496 1.00 93.12 91 PRO A N 1
ATOM 708 C CA . PRO A 1 91 ? 14.764 -8.812 -13.911 1.00 93.12 91 PRO A CA 1
ATOM 709 C C . PRO A 1 91 ? 13.987 -9.944 -14.600 1.00 93.12 91 PRO A C 1
ATOM 711 O O . PRO A 1 91 ? 12.932 -9.687 -15.174 1.00 93.12 91 PRO A O 1
ATOM 714 N N . ALA A 1 92 ? 14.434 -11.198 -14.475 1.00 92.62 92 ALA A N 1
ATOM 715 C CA . ALA A 1 92 ? 13.773 -12.353 -15.088 1.00 92.62 92 ALA A CA 1
ATOM 716 C C . ALA A 1 92 ? 12.314 -12.544 -14.618 1.00 92.62 92 ALA A C 1
ATOM 718 O O . ALA A 1 92 ? 11.418 -12.760 -15.440 1.00 92.62 92 ALA A O 1
ATOM 719 N N . GLY A 1 93 ? 12.050 -12.412 -13.310 1.00 92.88 93 GLY A N 1
ATOM 720 C CA . GLY A 1 93 ? 10.695 -12.504 -12.752 1.00 92.88 93 GLY A CA 1
ATOM 721 C C . GLY A 1 93 ? 9.771 -11.393 -13.263 1.00 92.88 93 GLY A C 1
ATOM 722 O O . GLY A 1 93 ? 8.624 -11.653 -13.635 1.00 92.88 93 GLY A O 1
ATOM 723 N N . ILE A 1 94 ? 10.300 -10.168 -13.357 1.00 95.69 94 ILE A N 1
ATOM 724 C CA . ILE A 1 94 ? 9.600 -9.001 -13.910 1.00 95.69 94 ILE A CA 1
ATOM 725 C C . ILE A 1 94 ? 9.283 -9.205 -15.396 1.00 95.69 94 ILE A C 1
ATOM 727 O O . ILE A 1 94 ? 8.143 -9.001 -15.803 1.00 95.69 94 ILE A O 1
ATOM 731 N N . VAL A 1 95 ? 10.252 -9.643 -16.203 1.00 95.50 95 VAL A N 1
ATOM 732 C CA . VAL A 1 95 ? 10.090 -9.874 -17.650 1.00 95.50 95 VAL A CA 1
ATOM 733 C C . VAL A 1 95 ? 9.047 -10.952 -17.932 1.00 95.50 95 VAL A C 1
ATOM 735 O O . VAL A 1 95 ? 8.139 -10.727 -18.736 1.00 95.50 95 VAL A O 1
ATOM 738 N N . GLY A 1 96 ? 9.128 -12.096 -17.244 1.00 94.06 96 GLY A N 1
ATOM 739 C CA . GLY A 1 96 ? 8.154 -13.179 -17.395 1.00 94.06 96 GLY A CA 1
ATOM 740 C C . GLY A 1 96 ? 6.730 -12.721 -17.071 1.00 94.06 96 GLY A C 1
ATOM 741 O O . GLY A 1 96 ? 5.802 -12.962 -17.847 1.00 94.06 96 GLY A O 1
ATOM 742 N N . ALA A 1 97 ? 6.564 -11.986 -15.968 1.00 94.88 97 ALA A N 1
ATOM 743 C CA . ALA A 1 97 ? 5.271 -11.443 -15.575 1.00 94.88 97 ALA A CA 1
ATOM 744 C C . ALA A 1 97 ? 4.779 -10.326 -16.519 1.00 94.88 97 ALA A C 1
ATOM 746 O O . ALA A 1 97 ? 3.601 -10.330 -16.876 1.00 94.88 97 ALA A O 1
ATOM 747 N N . LEU A 1 98 ? 5.636 -9.405 -16.983 1.00 95.38 98 LEU A N 1
ATOM 748 C CA . LEU A 1 98 ? 5.267 -8.336 -17.930 1.00 95.38 98 LEU A CA 1
ATOM 749 C C . LEU A 1 98 ? 4.775 -8.902 -19.266 1.00 95.38 98 LEU A C 1
ATOM 751 O O . LEU A 1 98 ? 3.757 -8.451 -19.789 1.00 95.38 98 LEU A O 1
ATOM 755 N N . LEU A 1 99 ? 5.458 -9.909 -19.816 1.00 94.06 99 LEU A N 1
ATOM 756 C CA . LEU A 1 99 ? 5.069 -10.516 -21.091 1.00 94.06 99 LEU A CA 1
ATOM 757 C C . LEU A 1 99 ? 3.757 -11.310 -20.978 1.00 94.06 99 LEU A C 1
ATOM 759 O O . LEU A 1 99 ? 2.897 -11.205 -21.859 1.00 94.06 99 LEU A O 1
ATOM 763 N N . ALA A 1 100 ? 3.554 -12.039 -19.874 1.00 93.44 100 ALA A N 1
ATOM 764 C CA . ALA A 1 100 ? 2.291 -12.722 -19.595 1.00 93.44 100 ALA A CA 1
ATOM 765 C C . ALA A 1 100 ? 1.130 -11.722 -19.425 1.00 93.44 100 ALA A C 1
ATOM 767 O O . ALA A 1 100 ? 0.096 -11.819 -20.094 1.00 93.44 100 ALA A O 1
ATOM 768 N N . THR A 1 101 ? 1.316 -10.710 -18.577 1.00 93.94 101 THR A N 1
ATOM 769 C CA . THR A 1 101 ? 0.280 -9.722 -18.235 1.00 93.94 101 THR A CA 1
ATOM 770 C C . THR A 1 101 ? -0.023 -8.735 -19.362 1.00 93.94 101 THR A C 1
ATOM 772 O O . THR A 1 101 ? -1.187 -8.359 -19.522 1.00 93.94 101 THR A O 1
ATOM 775 N N . LYS A 1 102 ? 0.943 -8.399 -20.234 1.00 92.69 102 LYS A N 1
ATOM 776 C CA . LYS A 1 102 ? 0.697 -7.682 -21.503 1.00 92.69 102 LYS A CA 1
ATOM 777 C C . LYS A 1 102 ? -0.385 -8.381 -22.329 1.00 92.69 102 LYS A C 1
ATOM 779 O O . LYS A 1 102 ? -1.305 -7.734 -22.832 1.00 92.69 102 LYS A O 1
ATOM 784 N N . LYS A 1 103 ? -0.308 -9.713 -22.449 1.00 87.94 103 LYS A N 1
ATOM 785 C CA . LYS A 1 103 ? -1.279 -10.516 -23.210 1.00 87.94 103 LYS A CA 1
ATOM 786 C C . LYS A 1 103 ? -2.651 -10.582 -22.527 1.00 87.94 103 LYS A C 1
ATOM 788 O O . LYS A 1 103 ? -3.663 -10.616 -23.234 1.00 87.94 103 LYS A O 1
ATOM 793 N N . LEU A 1 104 ? -2.698 -10.582 -21.193 1.00 89.62 104 LEU A N 1
ATOM 794 C CA . LEU A 1 104 ? -3.943 -10.594 -20.412 1.00 89.62 104 LEU A CA 1
ATOM 795 C C . LEU A 1 104 ? -4.676 -9.245 -20.491 1.00 89.62 104 LEU A C 1
ATOM 797 O O . LEU A 1 104 ? -5.793 -9.197 -21.001 1.00 89.62 104 LEU A O 1
ATOM 801 N N . SER A 1 105 ? -4.008 -8.161 -20.090 1.00 90.69 105 SER A N 1
ATOM 802 C CA . SER A 1 105 ? -4.528 -6.780 -20.091 1.00 90.69 105 SER A CA 1
ATOM 803 C C . SER A 1 105 ? -4.775 -6.197 -21.490 1.00 90.69 105 SER A C 1
ATOM 805 O O . SER A 1 105 ? -5.500 -5.212 -21.662 1.00 90.69 105 SER A O 1
ATOM 807 N N . GLY A 1 106 ? -4.137 -6.768 -22.517 1.00 92.06 106 GLY A N 1
ATOM 808 C CA . GLY A 1 106 ? -4.129 -6.195 -23.860 1.00 92.06 106 GLY A CA 1
ATOM 809 C C . GLY A 1 106 ? -3.454 -4.821 -23.908 1.00 92.06 106 GLY A C 1
ATOM 810 O O . GLY A 1 106 ? -3.918 -3.933 -24.628 1.00 92.06 106 GLY A O 1
ATOM 811 N N . PHE A 1 107 ? -2.389 -4.654 -23.119 1.00 94.06 107 PHE A N 1
ATOM 812 C CA . PHE A 1 107 ? -1.474 -3.517 -23.171 1.00 94.06 107 PHE A CA 1
ATOM 813 C C . PHE A 1 107 ? -0.927 -3.315 -24.591 1.00 94.06 107 PHE A C 1
ATOM 815 O O . PHE A 1 107 ? -0.422 -4.251 -25.219 1.00 94.06 107 PHE A O 1
ATOM 822 N N . SER A 1 108 ? -1.019 -2.083 -25.094 1.00 86.38 108 SER A N 1
ATOM 823 C CA . SER A 1 108 ? -0.569 -1.705 -26.438 1.00 86.38 108 SER A CA 1
ATOM 824 C C . SER A 1 108 ? -0.205 -0.217 -26.518 1.00 86.38 108 SER A C 1
ATOM 826 O O . SER A 1 108 ? -0.584 0.577 -25.657 1.00 86.38 108 SER A O 1
ATOM 828 N N . GLY A 1 109 ? 0.569 0.165 -27.540 1.00 87.50 109 GLY A N 1
ATOM 829 C CA . GLY A 1 109 ? 1.002 1.554 -27.758 1.00 87.50 109 GLY A CA 1
ATOM 830 C C . GLY A 1 109 ? 2.135 2.048 -26.846 1.00 87.50 109 GLY A C 1
ATOM 831 O O . GLY A 1 109 ? 2.470 3.230 -26.899 1.00 87.50 109 GLY A O 1
ATOM 832 N N . GLY A 1 110 ? 2.721 1.162 -26.034 1.00 93.62 110 GLY A N 1
ATOM 833 C CA . GLY A 1 110 ? 3.905 1.436 -25.219 1.00 93.62 110 GLY A CA 1
ATOM 834 C C . GLY A 1 110 ? 3.686 2.372 -24.024 1.00 93.62 110 GLY A C 1
ATOM 835 O O . GLY A 1 110 ? 2.620 2.959 -23.819 1.00 93.62 110 GLY A O 1
ATOM 836 N N . LEU A 1 111 ? 4.745 2.506 -23.228 1.00 97.12 111 LEU A N 1
ATOM 837 C CA . LEU A 1 111 ? 4.886 3.493 -22.163 1.00 97.12 111 LEU A CA 1
ATOM 838 C C . LEU A 1 111 ? 5.262 4.843 -22.783 1.00 97.12 111 LEU A C 1
ATOM 840 O O . LEU A 1 111 ? 6.265 4.949 -23.495 1.00 97.12 111 LEU A O 1
ATOM 844 N N . ARG A 1 112 ? 4.469 5.882 -22.511 1.00 97.50 112 ARG A N 1
ATOM 845 C CA . ARG A 1 112 ? 4.708 7.252 -22.990 1.00 97.50 112 ARG A CA 1
ATOM 846 C C . ARG A 1 112 ? 5.013 8.167 -21.814 1.00 97.50 112 ARG A C 1
ATOM 848 O O . ARG A 1 112 ? 4.309 8.107 -20.814 1.00 97.50 112 ARG A O 1
ATOM 855 N N . LEU A 1 113 ? 6.044 9.003 -21.931 1.00 97.38 113 LEU A N 1
ATOM 856 C CA . LEU A 1 113 ? 6.433 9.956 -20.888 1.00 97.38 113 LEU A CA 1
ATOM 857 C C . LEU A 1 113 ? 5.270 10.903 -20.537 1.00 97.38 113 LEU A C 1
ATOM 859 O O . LEU A 1 113 ? 4.585 11.406 -21.428 1.00 97.38 113 LEU A O 1
ATOM 863 N N . GLN A 1 114 ? 5.068 11.148 -19.244 1.00 94.50 114 GLN A N 1
ATOM 864 C CA . GLN A 1 114 ? 4.039 12.033 -18.705 1.00 94.50 114 GLN A CA 1
ATOM 865 C C . GLN A 1 114 ? 4.689 13.057 -17.766 1.00 94.50 114 GLN A C 1
ATOM 867 O O . GLN A 1 114 ? 5.254 12.696 -16.737 1.00 94.50 114 GLN A O 1
ATOM 872 N N . GLY A 1 115 ? 4.590 14.342 -18.110 1.00 92.12 115 GLY A N 1
ATOM 873 C CA . GLY A 1 115 ? 5.264 15.413 -17.371 1.00 92.12 115 GLY A CA 1
ATOM 874 C C . GLY A 1 115 ? 6.785 15.424 -17.568 1.00 92.12 115 GLY A C 1
ATOM 875 O O . GLY A 1 115 ? 7.318 14.791 -18.480 1.00 92.12 115 GLY A O 1
ATOM 876 N N . GLU A 1 116 ? 7.479 16.182 -16.722 1.00 92.00 116 GLU A N 1
ATOM 877 C CA . GLU A 1 116 ? 8.930 16.374 -16.802 1.00 92.00 116 GLU A CA 1
ATOM 878 C C . GLU A 1 116 ? 9.693 15.342 -15.948 1.00 92.00 116 GLU A C 1
ATOM 880 O O . GLU A 1 116 ? 9.389 15.193 -14.757 1.00 92.00 116 GLU A O 1
ATOM 885 N N . PRO A 1 117 ? 10.705 14.653 -16.512 1.00 95.00 117 PRO A N 1
ATOM 886 C CA . PRO A 1 117 ? 11.668 13.861 -15.754 1.00 95.00 117 PRO A CA 1
ATOM 887 C C . PRO A 1 117 ? 12.394 14.668 -14.678 1.00 95.00 117 PRO A C 1
ATOM 889 O O . PRO A 1 117 ? 12.782 15.813 -14.907 1.00 95.00 117 PRO A O 1
ATOM 892 N N . LYS A 1 118 ? 12.666 14.045 -13.529 1.00 93.31 118 LYS A N 1
ATOM 893 C CA . LYS A 1 118 ? 13.403 14.675 -12.425 1.00 93.31 118 LYS A CA 1
ATOM 894 C C . LYS A 1 118 ? 14.663 13.891 -12.103 1.00 93.31 118 LYS A C 1
ATOM 896 O O . LYS A 1 118 ? 14.581 12.743 -11.679 1.00 93.31 118 LYS A O 1
ATOM 901 N N . PHE A 1 119 ? 15.829 14.510 -12.261 1.00 94.00 119 PHE A N 1
ATOM 902 C CA . PHE A 1 119 ? 17.066 13.956 -11.715 1.00 94.00 119 PHE A CA 1
ATOM 903 C C . PHE A 1 119 ? 17.144 14.229 -10.208 1.00 94.00 119 PHE A C 1
ATOM 905 O O . PHE A 1 119 ? 16.922 15.352 -9.756 1.00 94.00 119 PHE A O 1
ATOM 912 N N . VAL A 1 120 ? 17.444 13.190 -9.431 1.00 90.12 120 VAL A N 1
ATOM 913 C CA . VAL A 1 120 ? 17.470 13.207 -7.967 1.00 90.12 120 VAL A CA 1
ATOM 914 C C . VAL A 1 120 ? 18.843 12.718 -7.488 1.00 90.12 120 VAL A C 1
ATOM 916 O O . VAL A 1 120 ? 19.064 11.509 -7.369 1.00 90.12 120 VAL A O 1
ATOM 919 N N . PRO A 1 121 ? 19.789 13.629 -7.196 1.00 88.75 121 PRO A N 1
ATOM 920 C CA . PRO A 1 121 ? 21.075 13.291 -6.596 1.00 88.75 121 PRO A CA 1
ATOM 921 C C . PRO A 1 121 ? 20.928 13.145 -5.071 1.00 88.75 121 PRO A C 1
ATOM 923 O O . PRO A 1 121 ? 21.435 13.966 -4.310 1.00 88.75 121 PRO A O 1
ATOM 926 N N . ALA A 1 122 ? 20.195 12.121 -4.619 1.00 80.81 122 ALA A N 1
ATOM 927 C CA . ALA A 1 122 ? 19.849 11.926 -3.207 1.00 80.81 122 ALA A CA 1
ATOM 928 C C . ALA A 1 122 ? 21.080 11.838 -2.284 1.00 80.81 122 ALA A C 1
ATOM 930 O O . ALA A 1 122 ? 21.066 12.385 -1.186 1.00 80.81 122 ALA A O 1
ATOM 931 N N . THR A 1 123 ? 22.154 11.177 -2.731 1.00 84.31 123 THR A N 1
ATOM 932 C CA . THR A 1 123 ? 23.477 11.204 -2.083 1.00 84.31 123 THR A CA 1
ATOM 933 C C . THR A 1 123 ? 24.588 11.079 -3.143 1.00 84.31 123 THR A C 1
ATOM 935 O O . THR A 1 123 ? 24.301 10.699 -4.281 1.00 84.31 123 THR A O 1
ATOM 938 N N . PRO A 1 124 ? 25.878 11.286 -2.803 1.00 82.06 124 PRO A N 1
ATOM 939 C CA . PRO A 1 124 ? 26.993 11.010 -3.719 1.00 82.06 124 PRO A CA 1
ATOM 940 C C . PRO A 1 124 ? 27.097 9.554 -4.210 1.00 82.06 124 PRO A C 1
ATOM 942 O O . PRO A 1 124 ? 27.838 9.300 -5.156 1.00 82.06 124 PRO A O 1
ATOM 945 N N . VAL A 1 125 ? 26.386 8.611 -3.574 1.00 84.25 125 VAL A N 1
ATOM 946 C CA . VAL A 1 125 ? 26.333 7.180 -3.937 1.00 84.25 125 VAL A CA 1
ATOM 947 C C . VAL A 1 125 ? 24.940 6.711 -4.378 1.00 84.25 125 VAL A C 1
ATOM 949 O O . VAL A 1 125 ? 24.771 5.539 -4.700 1.00 84.25 125 VAL A O 1
ATOM 952 N N . LEU A 1 126 ? 23.941 7.602 -4.408 1.00 88.25 126 LEU A N 1
ATOM 953 C CA . LEU A 1 126 ? 22.579 7.304 -4.855 1.00 88.25 126 LEU A CA 1
ATOM 954 C C . LEU A 1 126 ? 22.034 8.481 -5.668 1.00 88.25 126 LEU A C 1
ATOM 956 O O . LEU A 1 126 ? 21.648 9.512 -5.119 1.00 88.25 126 LEU A O 1
ATOM 960 N N . GLN A 1 127 ? 22.001 8.301 -6.983 1.00 90.94 127 GLN A N 1
ATOM 961 C CA . GLN A 1 127 ? 21.549 9.272 -7.972 1.00 90.94 127 GLN A CA 1
ATOM 962 C C . GLN A 1 127 ? 20.617 8.542 -8.945 1.00 90.94 127 GLN A C 1
ATOM 964 O O . GLN A 1 127 ? 20.988 7.488 -9.457 1.00 90.94 127 GLN A O 1
ATOM 969 N N . PHE A 1 128 ? 19.423 9.068 -9.207 1.00 93.94 128 PHE A N 1
ATOM 970 C CA . PHE A 1 128 ? 18.456 8.430 -10.110 1.00 93.94 128 PHE A CA 1
ATOM 971 C C . PHE A 1 128 ? 17.644 9.459 -10.901 1.00 93.94 128 PHE A C 1
ATOM 973 O O . PHE A 1 128 ? 17.596 10.629 -10.529 1.00 93.94 128 PHE A O 1
ATOM 980 N N . ILE A 1 129 ? 17.003 9.035 -11.991 1.00 96.00 129 ILE A N 1
ATOM 981 C CA . ILE A 1 129 ? 15.973 9.832 -12.677 1.00 96.00 129 ILE A CA 1
ATOM 982 C C . ILE A 1 129 ? 14.605 9.241 -12.326 1.00 96.00 129 ILE A C 1
ATOM 984 O O . ILE A 1 129 ? 14.376 8.054 -12.537 1.00 96.00 129 ILE A O 1
ATOM 988 N N . ASP A 1 130 ? 13.713 10.071 -11.796 1.00 95.88 130 ASP A N 1
ATOM 989 C CA . ASP A 1 130 ? 12.309 9.765 -11.516 1.00 95.88 130 ASP A CA 1
ATOM 990 C C . ASP A 1 130 ? 11.444 10.257 -12.684 1.00 95.88 130 ASP A C 1
ATOM 992 O O . ASP A 1 130 ? 11.449 11.451 -13.008 1.00 95.88 130 ASP A O 1
ATOM 996 N N . ILE A 1 131 ? 10.731 9.341 -13.343 1.00 96.88 131 ILE A N 1
ATOM 997 C CA . ILE A 1 131 ? 9.819 9.653 -14.452 1.00 96.88 131 ILE A CA 1
ATOM 998 C C . ILE A 1 131 ? 8.432 9.069 -14.220 1.00 96.88 131 ILE A C 1
ATOM 1000 O O . ILE A 1 131 ? 8.279 7.971 -13.684 1.00 96.88 131 ILE A O 1
ATOM 1004 N N . TRP A 1 132 ? 7.424 9.780 -14.714 1.00 97.06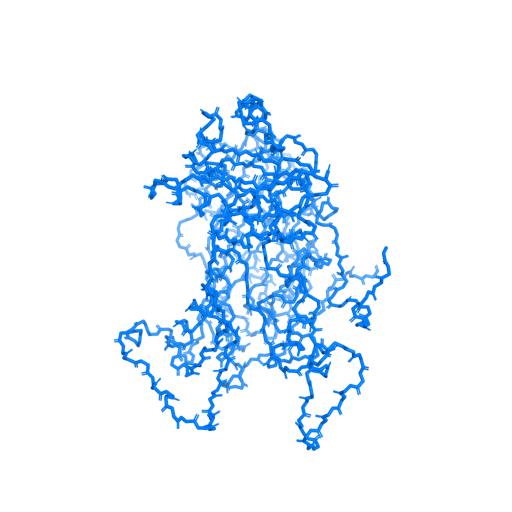 132 TRP A N 1
ATOM 1005 C CA . TRP A 1 132 ? 6.063 9.273 -14.836 1.00 97.06 132 TRP A CA 1
ATOM 1006 C C . TRP A 1 132 ? 5.776 8.889 -16.283 1.00 97.06 132 TRP A C 1
ATOM 1008 O O . TRP A 1 132 ? 6.268 9.512 -17.224 1.00 97.06 132 TRP A O 1
ATOM 1018 N N . VAL A 1 133 ? 4.987 7.839 -16.468 1.00 97.75 133 VAL A N 1
ATOM 1019 C CA . VAL A 1 133 ? 4.555 7.347 -17.776 1.00 97.75 133 VAL A CA 1
ATOM 1020 C C . VAL A 1 133 ? 3.054 7.106 -17.781 1.00 97.75 133 VAL A C 1
ATOM 1022 O O . VAL A 1 133 ? 2.463 6.791 -16.754 1.00 97.75 133 VAL A O 1
ATOM 1025 N N . THR A 1 134 ? 2.439 7.193 -18.953 1.00 97.56 134 THR A N 1
ATOM 1026 C CA . THR A 1 134 ? 1.043 6.825 -19.183 1.00 97.56 134 THR A CA 1
ATOM 1027 C C . THR A 1 134 ? 0.942 5.778 -20.288 1.00 97.56 134 THR A C 1
ATOM 1029 O O . THR A 1 134 ? 1.754 5.745 -21.220 1.00 97.56 134 THR A O 1
ATOM 1032 N N . PHE A 1 135 ? -0.042 4.891 -20.171 1.00 97.12 135 PHE A N 1
ATOM 1033 C CA . PHE A 1 135 ? -0.317 3.829 -21.131 1.00 97.12 135 PHE A CA 1
ATOM 1034 C C . PHE A 1 135 ? -1.792 3.411 -21.101 1.00 97.12 135 PHE A C 1
ATOM 1036 O O . PHE A 1 135 ? -2.618 3.982 -20.384 1.00 97.12 135 PHE A O 1
ATOM 1043 N N . ARG A 1 136 ? -2.143 2.448 -21.956 1.00 96.06 136 ARG A N 1
ATOM 1044 C CA . ARG A 1 136 ? -3.522 2.020 -22.201 1.00 96.06 136 ARG A CA 1
ATOM 1045 C C . ARG A 1 136 ? -3.622 0.499 -22.178 1.00 96.06 136 ARG A C 1
ATOM 1047 O O . ARG A 1 136 ? -2.762 -0.189 -22.732 1.00 96.06 136 ARG A O 1
ATOM 1054 N N . THR A 1 137 ? -4.693 -0.009 -21.587 1.00 95.62 137 THR A N 1
ATOM 1055 C CA . THR A 1 137 ? -5.103 -1.418 -21.675 1.00 95.62 137 THR A CA 1
ATOM 1056 C C . THR A 1 137 ? -6.390 -1.530 -22.485 1.00 95.62 137 THR A C 1
ATOM 1058 O O . THR A 1 137 ? -7.072 -0.533 -22.723 1.00 95.62 137 THR A O 1
ATOM 1061 N N . SER A 1 138 ? -6.716 -2.740 -22.939 1.00 94.12 138 SER A N 1
ATOM 1062 C CA . SER A 1 138 ? -7.959 -3.026 -23.677 1.00 94.12 138 SER A CA 1
ATOM 1063 C C . SER A 1 138 ? -8.852 -4.062 -22.989 1.00 94.12 138 SER A C 1
ATOM 1065 O O . SER A 1 138 ? -10.024 -4.183 -23.338 1.00 94.12 138 SER A O 1
ATOM 1067 N N . ARG A 1 139 ? -8.329 -4.792 -21.996 1.00 90.69 139 ARG A N 1
ATOM 1068 C CA . ARG A 1 139 ? -9.044 -5.799 -21.199 1.00 90.69 139 ARG A CA 1
ATOM 1069 C C . ARG A 1 139 ? -8.722 -5.626 -19.700 1.00 90.69 139 ARG A C 1
ATOM 1071 O O . ARG A 1 139 ? -7.822 -6.303 -19.207 1.00 90.69 139 ARG A O 1
ATOM 1078 N N . PRO A 1 140 ? -9.428 -4.733 -18.979 1.00 89.75 140 PRO A N 1
ATOM 1079 C CA . PRO A 1 140 ? -10.458 -3.816 -19.473 1.00 89.75 140 PRO A CA 1
ATOM 1080 C C . PRO A 1 140 ? -9.852 -2.621 -20.228 1.00 89.75 140 PRO A C 1
ATOM 1082 O O . PRO A 1 140 ? -8.646 -2.364 -20.157 1.00 89.75 140 PRO A O 1
ATOM 1085 N N . ALA A 1 141 ? -10.691 -1.888 -20.960 1.00 92.31 141 ALA A N 1
ATOM 1086 C CA . ALA A 1 141 ? -10.312 -0.615 -21.564 1.00 92.31 141 ALA A CA 1
ATOM 1087 C C . ALA A 1 141 ? -10.089 0.429 -20.456 1.00 92.31 141 ALA A C 1
ATOM 1089 O O . ALA A 1 141 ? -11.018 0.749 -19.707 1.00 92.31 141 ALA A O 1
ATOM 1090 N N . ALA A 1 142 ? -8.848 0.890 -20.297 1.00 92.19 142 ALA A N 1
ATOM 1091 C CA . ALA A 1 142 ? -8.473 1.776 -19.201 1.00 92.19 142 ALA A CA 1
ATOM 1092 C C . ALA A 1 142 ? -7.319 2.716 -19.562 1.00 92.19 142 ALA A C 1
ATOM 1094 O O . ALA A 1 142 ? -6.453 2.416 -20.394 1.00 92.19 142 ALA A O 1
ATOM 1095 N N . THR A 1 143 ? -7.284 3.843 -18.854 1.00 93.44 143 THR A N 1
ATOM 1096 C CA . THR A 1 143 ? -6.101 4.693 -18.726 1.00 93.44 143 THR A CA 1
ATOM 1097 C C . THR A 1 143 ? -5.295 4.239 -17.519 1.00 93.44 143 THR A C 1
ATOM 1099 O O . THR A 1 143 ? -5.826 4.091 -16.415 1.00 93.44 143 THR A O 1
ATOM 1102 N N . CYS A 1 144 ? -3.998 4.038 -17.726 1.00 95.25 144 CYS A N 1
ATOM 1103 C CA . CYS A 1 144 ? -3.069 3.630 -16.686 1.00 95.25 144 CYS A CA 1
ATOM 1104 C C . CYS A 1 144 ? -1.893 4.600 -16.623 1.00 95.25 144 CYS A C 1
ATOM 1106 O O . CYS A 1 144 ? -1.454 5.144 -17.640 1.00 95.25 144 CYS A O 1
ATOM 1108 N N . ASN A 1 145 ? -1.367 4.771 -15.418 1.00 95.81 145 ASN A N 1
ATOM 1109 C CA . ASN A 1 145 ? -0.156 5.527 -15.156 1.00 95.81 145 ASN A CA 1
ATOM 1110 C C . ASN A 1 145 ? 0.937 4.572 -14.663 1.00 95.81 145 ASN A C 1
ATOM 1112 O O . ASN A 1 145 ? 0.687 3.425 -14.283 1.00 95.81 145 ASN A O 1
ATOM 1116 N N . GLY A 1 146 ? 2.168 5.050 -14.649 1.00 95.62 146 GLY A N 1
ATOM 1117 C CA . GLY A 1 146 ? 3.288 4.365 -14.040 1.00 95.62 146 GLY A CA 1
ATOM 1118 C C . GLY A 1 146 ? 4.364 5.341 -13.603 1.00 95.62 146 GLY A C 1
ATOM 1119 O O . GLY A 1 146 ? 4.410 6.481 -14.059 1.00 95.62 146 GLY A O 1
ATOM 1120 N N . ARG A 1 147 ? 5.235 4.874 -12.717 1.00 97.06 147 ARG A N 1
ATOM 1121 C CA . ARG A 1 147 ? 6.409 5.602 -12.236 1.00 97.06 147 ARG A CA 1
ATOM 1122 C C . ARG A 1 147 ? 7.627 4.712 -12.412 1.00 97.06 147 ARG A C 1
ATOM 1124 O O . ARG A 1 147 ? 7.547 3.517 -12.134 1.00 97.06 147 ARG A O 1
ATOM 1131 N N . ILE A 1 148 ? 8.731 5.274 -12.884 1.00 97.75 148 ILE A N 1
ATOM 1132 C CA . ILE A 1 148 ? 9.966 4.534 -13.138 1.00 97.75 148 ILE A CA 1
ATOM 1133 C C . ILE A 1 148 ? 11.124 5.286 -12.491 1.00 97.75 148 ILE A C 1
ATOM 1135 O O . ILE A 1 148 ? 11.305 6.474 -12.758 1.00 97.75 148 ILE A O 1
ATOM 1139 N N . LEU A 1 149 ? 11.915 4.593 -11.669 1.00 96.69 149 LEU A N 1
ATOM 1140 C CA . LEU A 1 149 ? 13.203 5.102 -11.199 1.00 96.69 149 LEU A CA 1
ATOM 1141 C C . LEU A 1 149 ? 14.323 4.466 -12.025 1.00 96.69 149 LEU A C 1
ATOM 1143 O O . LEU A 1 149 ? 14.456 3.239 -12.076 1.00 96.69 149 LEU A O 1
ATOM 1147 N N . LEU A 1 150 ? 15.127 5.306 -12.672 1.00 96.75 150 LEU A N 1
ATOM 1148 C CA . LEU A 1 150 ? 16.262 4.901 -13.495 1.00 96.75 150 LEU A CA 1
ATOM 1149 C C . LEU A 1 150 ? 17.572 5.106 -12.734 1.00 96.75 150 LEU A C 1
ATOM 1151 O O . LEU A 1 150 ? 17.854 6.222 -12.298 1.00 96.75 150 LEU A O 1
ATOM 1155 N N . LEU A 1 151 ? 18.396 4.062 -12.632 1.00 94.12 151 LEU A N 1
ATOM 1156 C CA . LEU A 1 151 ? 19.756 4.147 -12.092 1.00 94.12 151 LEU A CA 1
ATOM 1157 C C . LEU A 1 151 ? 20.798 4.235 -13.214 1.00 94.12 151 LEU A C 1
ATOM 1159 O O . LEU A 1 151 ? 20.663 3.532 -14.221 1.00 94.12 151 LEU A O 1
ATOM 1163 N N . PRO A 1 152 ? 21.865 5.031 -13.034 1.00 93.56 152 PRO A N 1
ATOM 1164 C CA . PRO A 1 152 ? 23.020 5.029 -13.912 1.00 93.56 152 PRO A CA 1
ATOM 1165 C C . PRO A 1 152 ? 23.911 3.816 -13.617 1.00 93.56 152 PRO A C 1
ATOM 1167 O O . PRO A 1 152 ? 24.350 3.594 -12.489 1.00 93.56 152 PRO A O 1
ATOM 1170 N N . VAL A 1 153 ? 24.226 3.058 -14.659 1.00 90.62 153 VAL A N 1
ATOM 1171 C CA . VAL A 1 153 ? 25.129 1.908 -14.632 1.00 90.62 153 VAL A CA 1
ATOM 1172 C C . VAL A 1 153 ? 26.309 2.205 -15.544 1.00 90.62 153 VAL A C 1
ATOM 1174 O O . VAL A 1 153 ? 26.143 2.493 -16.732 1.00 90.62 153 VAL A O 1
ATOM 1177 N N . LYS A 1 154 ? 27.516 2.133 -14.985 1.00 85.62 154 LYS A N 1
ATOM 1178 C CA . LYS A 1 154 ? 28.756 2.257 -15.747 1.00 85.62 154 LYS A CA 1
ATOM 1179 C C . LYS A 1 154 ? 29.046 0.933 -16.454 1.00 85.62 154 LYS A C 1
ATOM 1181 O O . LYS A 1 154 ? 29.238 -0.084 -15.792 1.00 85.62 154 LYS A O 1
ATOM 1186 N N . GLU A 1 155 ? 29.100 0.942 -17.781 1.00 76.44 155 GLU A N 1
ATOM 1187 C CA . GLU A 1 155 ? 29.510 -0.239 -18.542 1.00 76.44 155 GLU A CA 1
ATOM 1188 C C . GLU A 1 155 ? 31.025 -0.446 -18.381 1.00 76.44 155 GLU A C 1
ATOM 1190 O O . GLU A 1 155 ? 31.819 0.466 -18.594 1.00 76.44 155 GLU A O 1
ATOM 1195 N N . THR A 1 156 ? 31.429 -1.645 -17.957 1.00 63.16 156 THR A N 1
ATOM 1196 C CA . THR A 1 156 ? 32.831 -2.012 -17.667 1.00 63.16 156 THR A CA 1
ATOM 1197 C C . THR A 1 156 ? 33.517 -2.774 -18.803 1.00 63.16 156 THR A C 1
ATOM 1199 O O . THR A 1 156 ? 34.626 -3.266 -18.617 1.00 63.16 156 THR A O 1
ATOM 1202 N N . LYS A 1 157 ? 32.853 -2.925 -19.959 1.00 57.12 157 LYS A N 1
ATOM 1203 C CA . LYS A 1 157 ? 33.296 -3.812 -21.050 1.00 57.12 157 LYS A CA 1
ATOM 1204 C C . LYS A 1 157 ? 34.087 -3.138 -22.175 1.00 57.12 157 LYS A C 1
ATOM 1206 O O . LYS A 1 157 ? 34.776 -3.859 -22.883 1.00 57.12 157 LYS A O 1
ATOM 1211 N N . ASP A 1 158 ? 34.025 -1.813 -22.304 1.00 48.66 158 ASP A N 1
ATOM 1212 C CA . ASP A 1 158 ? 34.741 -1.044 -23.332 1.00 48.66 158 ASP A CA 1
ATOM 1213 C C . ASP A 1 158 ? 35.587 0.072 -22.694 1.00 48.66 158 ASP A C 1
ATOM 1215 O O . ASP A 1 158 ? 35.221 0.613 -21.651 1.00 48.66 158 ASP A O 1
ATOM 1219 N N . ASP A 1 159 ? 36.670 0.491 -23.363 1.00 52.53 159 ASP A N 1
ATOM 1220 C CA . ASP A 1 159 ? 37.575 1.590 -22.950 1.00 52.53 159 ASP A CA 1
ATOM 1221 C C . ASP A 1 159 ? 36.917 2.992 -22.910 1.00 52.53 159 ASP A C 1
ATOM 1223 O O . ASP A 1 159 ? 37.573 4.014 -22.688 1.00 52.53 159 ASP A O 1
ATOM 1227 N N . GLN A 1 160 ? 35.603 3.075 -23.120 1.00 55.19 160 GLN A N 1
ATOM 1228 C CA . GLN A 1 160 ? 34.822 4.298 -22.985 1.00 55.19 160 GLN A CA 1
ATOM 1229 C C . GLN A 1 160 ? 34.020 4.238 -21.683 1.00 55.19 160 GLN A C 1
ATOM 1231 O O . GLN A 1 160 ? 33.268 3.295 -21.460 1.00 55.19 160 GLN A O 1
ATOM 1236 N N . ASN A 1 161 ? 34.122 5.281 -20.846 1.00 65.94 161 ASN A N 1
ATOM 1237 C CA . ASN A 1 161 ? 33.313 5.471 -19.628 1.00 65.94 161 ASN A CA 1
ATOM 1238 C C . ASN A 1 161 ? 31.824 5.722 -19.971 1.00 65.94 161 ASN A C 1
ATOM 1240 O O . ASN A 1 161 ? 31.277 6.791 -19.690 1.00 65.94 161 ASN A O 1
ATOM 1244 N N . LYS A 1 162 ? 31.167 4.758 -20.616 1.00 82.69 162 LYS A N 1
ATOM 1245 C CA . LYS A 1 162 ? 29.782 4.845 -21.063 1.00 82.69 162 LYS A CA 1
ATOM 1246 C C . LYS A 1 162 ? 28.845 4.535 -19.901 1.00 82.69 162 LYS A C 1
ATOM 1248 O O . LYS A 1 162 ? 28.962 3.514 -19.224 1.00 82.69 162 LYS A O 1
ATOM 1253 N N . ILE A 1 163 ? 27.913 5.451 -19.674 1.00 88.62 163 ILE A N 1
ATOM 1254 C CA . ILE A 1 163 ? 26.852 5.318 -18.678 1.00 88.62 163 ILE A CA 1
ATOM 1255 C C . ILE A 1 163 ? 25.589 4.918 -19.432 1.00 88.62 163 ILE A C 1
ATOM 1257 O O . ILE A 1 163 ? 25.213 5.572 -20.406 1.00 88.62 163 ILE A O 1
ATOM 1261 N N . THR A 1 164 ? 24.931 3.858 -18.978 1.00 91.69 164 THR A N 1
ATOM 1262 C CA . THR A 1 164 ? 23.579 3.501 -19.419 1.00 91.69 164 THR A CA 1
ATOM 1263 C C . THR A 1 164 ? 22.613 3.634 -18.258 1.00 91.69 164 THR A C 1
ATOM 1265 O O . THR A 1 164 ? 23.007 3.518 -17.103 1.00 91.69 164 THR A O 1
ATOM 1268 N N . TRP A 1 165 ? 21.345 3.895 -18.553 1.00 95.38 165 TRP A N 1
ATOM 1269 C CA . TRP A 1 165 ? 20.310 4.013 -17.532 1.00 95.38 165 TRP A CA 1
ATOM 1270 C C . TRP A 1 165 ? 19.444 2.758 -17.540 1.00 95.38 165 TRP A C 1
ATOM 1272 O O . TRP A 1 165 ? 19.032 2.293 -18.603 1.00 95.38 165 TRP A O 1
ATOM 1282 N N . LYS A 1 166 ? 19.217 2.186 -16.357 1.00 96.38 166 LYS A N 1
ATOM 1283 C CA . LYS A 1 166 ? 18.496 0.922 -16.162 1.00 96.38 166 LYS A CA 1
ATOM 1284 C C . LYS A 1 166 ? 17.331 1.121 -15.203 1.00 96.38 166 LYS A C 1
ATOM 1286 O O . LYS A 1 166 ? 17.448 1.873 -14.237 1.00 96.38 166 LYS A O 1
ATOM 1291 N N . ILE A 1 167 ? 16.221 0.433 -15.449 1.00 97.44 167 ILE A N 1
ATOM 1292 C CA . ILE A 1 167 ? 15.050 0.456 -14.571 1.00 97.44 167 ILE A CA 1
ATOM 1293 C C . ILE A 1 167 ? 15.386 -0.266 -13.267 1.00 97.44 167 ILE A C 1
ATOM 1295 O O . ILE A 1 167 ? 15.618 -1.474 -13.252 1.00 97.44 167 ILE A O 1
ATOM 1299 N N . TRP A 1 168 ? 15.373 0.482 -12.171 1.00 95.25 168 TRP A N 1
ATOM 1300 C CA . TRP A 1 168 ? 15.503 -0.048 -10.818 1.00 95.25 168 TRP A CA 1
ATOM 1301 C C . TRP A 1 168 ? 14.144 -0.398 -10.230 1.00 95.25 168 TRP A C 1
ATOM 1303 O O . TRP A 1 168 ? 13.937 -1.506 -9.736 1.00 95.25 168 TRP A O 1
ATOM 1313 N N . THR A 1 169 ? 13.201 0.537 -10.326 1.00 95.12 169 THR A N 1
ATOM 1314 C CA . THR A 1 169 ? 11.816 0.305 -9.933 1.00 95.12 169 THR A CA 1
ATOM 1315 C C . THR A 1 169 ? 10.879 0.702 -11.059 1.00 95.12 169 THR A C 1
ATOM 1317 O O . THR A 1 169 ? 11.060 1.728 -11.716 1.00 95.12 169 THR A O 1
ATOM 1320 N N . LEU A 1 170 ? 9.869 -0.133 -11.269 1.00 96.81 170 LEU A N 1
ATOM 1321 C CA . LEU A 1 170 ? 8.697 0.143 -12.082 1.00 96.81 170 LEU A CA 1
ATOM 1322 C C . LEU A 1 170 ? 7.479 0.047 -11.162 1.00 96.81 170 LEU A C 1
ATOM 1324 O O . LEU A 1 170 ? 7.306 -0.946 -10.461 1.00 96.81 170 LEU A O 1
ATOM 1328 N N . THR A 1 171 ? 6.611 1.045 -11.196 1.00 96.69 171 THR A N 1
ATOM 1329 C CA . THR A 1 171 ? 5.259 0.957 -10.642 1.00 96.69 171 THR A CA 1
ATOM 1330 C C . THR A 1 171 ? 4.278 1.163 -11.781 1.00 96.69 171 THR A C 1
ATOM 1332 O O . THR A 1 171 ? 4.434 2.110 -12.548 1.00 96.69 171 THR A O 1
ATOM 1335 N N . THR A 1 172 ? 3.260 0.318 -11.887 1.00 96.38 172 THR A N 1
ATOM 1336 C CA . THR A 1 172 ? 2.139 0.474 -12.826 1.00 96.38 172 THR A CA 1
ATOM 1337 C C . THR A 1 172 ? 0.835 0.525 -12.041 1.00 96.38 172 THR A C 1
ATOM 1339 O O . THR A 1 172 ? 0.646 -0.253 -11.112 1.00 96.38 172 THR A O 1
ATOM 1342 N N . LEU A 1 173 ? -0.063 1.453 -12.372 1.00 93.94 173 LEU A N 1
ATOM 1343 C CA . LEU A 1 173 ? -1.336 1.627 -11.675 1.00 93.94 173 LEU A CA 1
ATOM 1344 C C . LEU A 1 173 ? -2.477 1.974 -12.633 1.00 93.94 173 LEU A C 1
ATOM 1346 O O . LEU A 1 173 ? -2.298 2.731 -13.590 1.00 93.94 173 LEU A O 1
ATOM 1350 N N . ILE A 1 174 ? -3.662 1.419 -12.375 1.00 90.69 174 ILE A N 1
ATOM 1351 C CA . ILE A 1 174 ? -4.874 1.842 -13.077 1.00 90.69 174 ILE A CA 1
ATOM 1352 C C . ILE A 1 1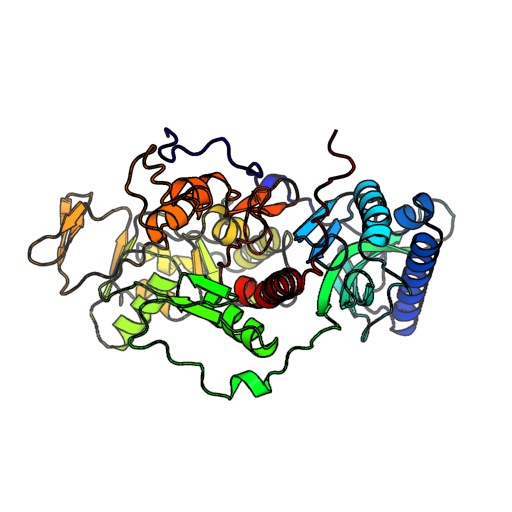74 ? -5.288 3.231 -12.574 1.00 90.69 174 ILE A C 1
ATOM 1354 O O . ILE A 1 174 ? -5.418 3.451 -11.370 1.00 90.69 174 ILE A O 1
ATOM 1358 N N . GLU A 1 175 ? -5.481 4.172 -13.497 1.00 88.56 175 GLU A N 1
ATOM 1359 C CA . GLU A 1 175 ? -5.960 5.517 -13.169 1.00 88.56 175 GLU A CA 1
ATOM 1360 C C . GLU A 1 175 ? -7.483 5.569 -13.291 1.00 88.56 175 GLU A C 1
ATOM 1362 O O . GLU A 1 175 ? -8.165 6.022 -12.372 1.00 88.56 175 GLU A O 1
ATOM 1367 N N . ASN A 1 176 ? -8.024 5.077 -14.410 1.00 86.00 176 ASN A N 1
ATOM 1368 C CA . ASN A 1 176 ? -9.453 5.143 -14.695 1.00 86.00 176 ASN A CA 1
ATOM 1369 C C . ASN A 1 176 ? -9.895 4.094 -15.731 1.00 86.00 176 ASN A C 1
ATOM 1371 O O . ASN A 1 176 ? -9.169 3.850 -16.697 1.00 86.00 176 ASN A O 1
ATOM 1375 N N . LEU A 1 177 ? -11.090 3.522 -15.563 1.00 85.12 177 LEU A N 1
ATOM 1376 C CA . LEU A 1 177 ? -11.754 2.692 -16.574 1.00 85.12 177 LEU A CA 1
ATOM 1377 C C . LEU A 1 177 ? -12.447 3.583 -17.612 1.00 85.12 177 LEU A C 1
ATOM 1379 O O . LEU A 1 177 ? -13.106 4.558 -17.261 1.00 85.12 177 LEU A O 1
ATOM 1383 N N . ASP A 1 178 ? -12.365 3.218 -18.889 1.00 84.00 178 ASP A N 1
ATOM 1384 C CA . ASP A 1 178 ? -12.967 4.021 -19.966 1.00 84.00 178 ASP A CA 1
ATOM 1385 C C . ASP A 1 178 ? -14.495 3.941 -19.999 1.00 84.00 178 ASP A C 1
ATOM 1387 O O . ASP A 1 178 ? -15.148 4.826 -20.546 1.00 84.00 178 ASP A O 1
ATOM 1391 N N . LEU A 1 179 ? -15.059 2.871 -19.428 1.00 77.00 179 LEU A N 1
ATOM 1392 C CA . LEU A 1 179 ? -16.502 2.635 -19.379 1.00 77.00 179 LEU A CA 1
ATOM 1393 C C . LEU A 1 179 ? -17.228 3.760 -18.625 1.00 77.00 179 LEU A C 1
ATOM 1395 O O . LEU A 1 179 ? -18.311 4.176 -19.029 1.00 77.00 179 LEU A O 1
ATOM 1399 N N . GLN A 1 180 ? -16.633 4.238 -17.526 1.00 70.38 180 GLN A N 1
ATOM 1400 C CA . GLN A 1 180 ? -17.191 5.308 -16.710 1.00 70.38 180 GLN A CA 1
ATOM 1401 C C . GLN A 1 180 ? -16.104 5.983 -15.867 1.00 70.38 180 GLN A C 1
ATOM 1403 O O . GLN A 1 180 ? -15.587 5.397 -14.917 1.00 70.38 180 GLN A O 1
ATOM 1408 N N . SER A 1 181 ? -15.809 7.240 -16.197 1.00 77.00 181 SER A N 1
ATOM 1409 C CA . SER A 1 181 ? -14.949 8.111 -15.393 1.00 77.00 181 SER A CA 1
ATOM 1410 C C . SER A 1 181 ? -15.602 8.516 -14.072 1.00 77.00 181 SER A C 1
ATOM 1412 O O . SER A 1 181 ? -16.825 8.610 -13.985 1.00 77.00 181 SER A O 1
ATOM 1414 N N . GLU A 1 182 ? -14.777 8.830 -13.070 1.00 79.38 182 GLU A N 1
ATOM 1415 C CA . GLU A 1 182 ? -15.235 9.473 -11.834 1.00 79.38 182 GLU A CA 1
ATOM 1416 C C . GLU A 1 182 ? -15.867 10.853 -12.132 1.00 79.38 182 GLU A C 1
ATOM 1418 O O . GLU A 1 182 ? -15.198 11.751 -12.646 1.00 79.38 182 GLU A O 1
ATOM 1423 N N . ASP A 1 183 ? -17.142 11.036 -11.775 1.00 81.44 183 ASP A N 1
ATOM 1424 C CA . ASP A 1 183 ? -17.850 12.320 -11.770 1.00 81.44 183 ASP A CA 1
ATOM 1425 C C . ASP A 1 183 ? -18.012 12.830 -10.328 1.00 81.44 183 ASP A C 1
ATOM 1427 O O . ASP A 1 183 ? -18.917 12.442 -9.583 1.00 81.44 183 ASP A O 1
ATOM 1431 N N . GLU A 1 184 ? -17.131 13.747 -9.925 1.00 79.25 184 GLU A N 1
ATOM 1432 C CA . GLU A 1 184 ? -17.172 14.369 -8.598 1.00 79.25 184 GLU A CA 1
ATOM 1433 C C . GLU A 1 184 ? -18.421 15.245 -8.368 1.00 79.25 184 GLU A C 1
ATOM 1435 O O . GLU A 1 184 ? -18.728 15.585 -7.221 1.00 79.25 184 GLU A O 1
ATOM 1440 N N . SER A 1 185 ? -19.184 15.608 -9.409 1.00 79.62 185 SER A N 1
ATOM 1441 C CA . SER A 1 185 ? -20.432 16.365 -9.241 1.00 79.62 185 SER A CA 1
ATOM 1442 C C . SER A 1 185 ? -21.493 15.551 -8.490 1.00 79.62 185 SER A C 1
ATOM 1444 O O . SER A 1 185 ? -22.215 16.109 -7.655 1.00 79.62 185 SER A O 1
ATOM 1446 N N . LEU A 1 186 ? -21.493 14.222 -8.666 1.00 70.38 186 LEU A N 1
ATOM 1447 C CA . LEU A 1 186 ? -22.359 13.282 -7.950 1.00 70.38 186 LEU A CA 1
ATOM 1448 C C . LEU A 1 186 ? -22.144 13.333 -6.433 1.00 70.38 186 LEU A C 1
ATOM 1450 O O . LEU A 1 186 ? -23.065 13.055 -5.667 1.00 70.38 186 LEU A O 1
ATOM 1454 N N . LEU A 1 187 ? -20.972 13.752 -5.947 1.00 64.38 187 LEU A N 1
ATOM 1455 C CA . LEU A 1 187 ? -20.727 13.910 -4.508 1.00 64.38 187 LEU A CA 1
ATOM 1456 C C . LEU A 1 187 ? -21.652 14.961 -3.870 1.00 64.38 187 LEU A C 1
ATOM 1458 O O . LEU A 1 187 ? -21.982 14.831 -2.694 1.00 64.38 187 LEU A O 1
ATOM 1462 N N . ARG A 1 188 ? -22.125 15.945 -4.648 1.00 70.94 188 ARG A N 1
ATOM 1463 C CA . ARG A 1 188 ? -22.967 17.063 -4.183 1.00 70.94 188 ARG A CA 1
ATOM 1464 C C . ARG A 1 188 ? -24.453 16.715 -4.053 1.00 70.94 188 ARG A C 1
ATOM 1466 O O . ARG A 1 188 ? -25.178 17.454 -3.393 1.00 70.94 188 ARG A O 1
ATOM 1473 N N . SER A 1 189 ? -24.921 15.631 -4.675 1.00 66.31 189 SER A N 1
ATOM 1474 C CA . SER A 1 189 ? -26.313 15.186 -4.537 1.00 66.31 189 SER A CA 1
ATOM 1475 C C . SER A 1 189 ? -26.556 14.527 -3.167 1.00 66.31 189 SER A C 1
ATOM 1477 O O . SER A 1 189 ? -25.643 13.904 -2.618 1.00 66.31 189 SER A O 1
ATOM 1479 N N . PRO A 1 190 ? -27.766 14.599 -2.587 1.00 56.53 190 PRO A N 1
ATOM 1480 C CA . PRO A 1 190 ? -28.110 13.788 -1.421 1.00 56.53 190 PRO A CA 1
ATOM 1481 C C . PRO A 1 190 ? -28.002 12.284 -1.719 1.00 56.53 190 PRO A C 1
ATOM 1483 O O . PRO A 1 190 ? -28.259 11.844 -2.838 1.00 56.53 190 PRO A O 1
ATOM 1486 N N . GLY A 1 191 ? -27.625 11.489 -0.715 1.00 59.47 191 GLY A N 1
ATOM 1487 C CA . GLY A 1 191 ? -27.746 10.030 -0.781 1.00 59.47 191 GLY A CA 1
ATOM 1488 C C . GLY A 1 191 ? -29.197 9.574 -0.597 1.00 59.47 191 GLY A C 1
ATOM 1489 O O . GLY A 1 191 ? -30.030 10.316 -0.072 1.00 59.47 191 GLY A O 1
ATOM 1490 N N . LYS A 1 192 ? -29.498 8.339 -1.005 1.00 67.56 192 LYS A N 1
ATOM 1491 C CA . LYS A 1 192 ? -30.793 7.694 -0.747 1.00 67.56 192 LYS A CA 1
ATOM 1492 C C . LYS A 1 192 ? -30.949 7.417 0.751 1.00 67.56 192 LYS A C 1
ATOM 1494 O O . LYS A 1 192 ? -29.990 7.027 1.414 1.00 67.56 192 LYS A O 1
ATOM 1499 N N . SER A 1 193 ? -32.151 7.631 1.282 1.00 64.44 193 SER A N 1
ATOM 1500 C CA . SER A 1 193 ? -32.484 7.287 2.667 1.00 64.44 193 SER A CA 1
ATOM 1501 C C . SER A 1 193 ? -33.020 5.861 2.743 1.00 64.44 193 SER A C 1
ATOM 1503 O O . SER A 1 193 ? -33.844 5.473 1.917 1.00 64.44 193 SER A O 1
ATOM 1505 N N . PHE A 1 194 ? -32.586 5.117 3.759 1.00 63.88 194 PHE A N 1
ATOM 1506 C CA . PHE A 1 194 ? -33.027 3.747 4.051 1.00 63.88 194 PHE A CA 1
ATOM 1507 C C . PHE A 1 194 ? -33.740 3.647 5.413 1.00 63.88 194 PHE A C 1
ATOM 1509 O O . PHE A 1 194 ? -33.904 2.566 5.972 1.00 63.88 194 PHE A O 1
ATOM 1516 N N . ALA A 1 195 ? -34.159 4.784 5.981 1.00 58.28 195 ALA A N 1
ATOM 1517 C CA . ALA A 1 195 ? -34.876 4.816 7.252 1.00 58.28 195 ALA A CA 1
ATOM 1518 C C . ALA A 1 195 ? -36.229 4.088 7.140 1.00 58.28 195 ALA A C 1
ATOM 1520 O O . ALA A 1 195 ? -37.067 4.465 6.324 1.00 58.28 195 ALA A O 1
ATOM 1521 N N . GLY A 1 196 ? -36.441 3.066 7.976 1.00 62.78 196 GLY A N 1
ATOM 1522 C CA . GLY A 1 196 ? -37.670 2.261 7.978 1.00 62.78 196 GLY A CA 1
ATOM 1523 C C . GLY A 1 196 ? -37.770 1.224 6.853 1.00 62.78 196 GLY A C 1
ATOM 1524 O O . GLY A 1 196 ? -38.857 0.710 6.616 1.00 62.78 196 GLY A O 1
ATOM 1525 N N . VAL A 1 197 ? -36.668 0.924 6.157 1.00 73.50 197 VAL A N 1
ATOM 1526 C CA . VAL A 1 197 ? -36.608 -0.129 5.133 1.00 73.50 197 VAL A CA 1
ATOM 1527 C C . VAL A 1 197 ? -36.140 -1.438 5.778 1.00 73.50 197 VAL A C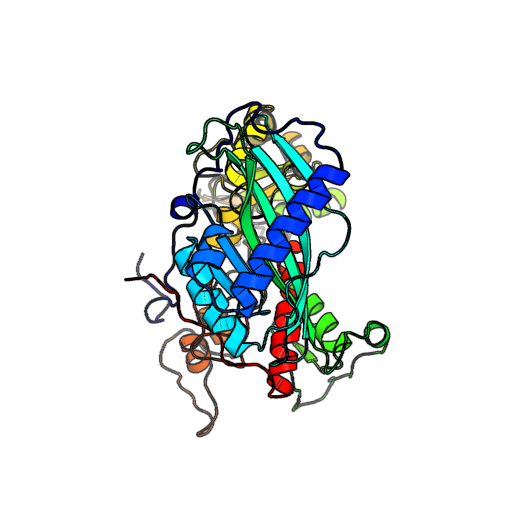 1
ATOM 1529 O O . VAL A 1 197 ? -35.057 -1.476 6.357 1.00 73.50 197 VAL A O 1
ATOM 1532 N N . GLU A 1 198 ? -36.948 -2.499 5.688 1.00 69.44 198 GLU A N 1
ATOM 1533 C CA . GLU A 1 198 ? -36.633 -3.815 6.279 1.00 69.44 198 GLU A CA 1
ATOM 1534 C C . GLU A 1 198 ? -35.691 -4.664 5.405 1.00 69.44 198 GLU A C 1
ATOM 1536 O O . GLU A 1 198 ? -34.873 -5.412 5.935 1.00 69.44 198 GLU A O 1
ATOM 1541 N N . GLU A 1 199 ? -35.764 -4.521 4.078 1.00 72.00 199 GLU A N 1
ATOM 1542 C CA . GLU A 1 199 ? -34.961 -5.272 3.106 1.00 72.00 199 GLU A CA 1
ATOM 1543 C C . GLU A 1 199 ? -34.356 -4.321 2.061 1.00 72.00 199 GLU A C 1
ATOM 1545 O O . GLU A 1 199 ? -35.049 -3.465 1.507 1.00 72.00 199 GLU A O 1
ATOM 1550 N N . ILE A 1 200 ? -33.047 -4.439 1.813 1.00 68.94 200 ILE A N 1
ATOM 1551 C CA . ILE A 1 200 ? -32.287 -3.533 0.941 1.00 68.94 200 ILE A CA 1
ATOM 1552 C C . ILE A 1 200 ? -31.536 -4.350 -0.111 1.00 68.94 200 ILE A C 1
ATOM 1554 O O . ILE A 1 200 ? -30.586 -5.059 0.212 1.00 68.94 200 ILE A O 1
ATOM 1558 N N . GLU A 1 201 ? -31.905 -4.177 -1.379 1.00 73.12 201 GLU A N 1
ATOM 1559 C CA . GLU A 1 201 ? -31.114 -4.632 -2.523 1.00 73.12 201 GLU A CA 1
ATOM 1560 C C . GLU A 1 201 ? -30.192 -3.491 -2.990 1.00 73.12 201 GLU A C 1
ATOM 1562 O O . GLU A 1 201 ? -30.649 -2.372 -3.243 1.00 73.12 201 GLU A O 1
ATOM 1567 N N . ILE A 1 202 ? -28.880 -3.744 -3.051 1.00 70.94 202 ILE A N 1
ATOM 1568 C CA . ILE A 1 202 ? -27.868 -2.738 -3.404 1.00 70.94 202 ILE A CA 1
ATOM 1569 C C . ILE A 1 202 ? -26.605 -3.411 -3.975 1.00 70.94 202 ILE A C 1
ATOM 1571 O O . ILE A 1 202 ? -26.202 -4.455 -3.459 1.00 70.94 202 ILE A O 1
ATOM 1575 N N . PRO A 1 203 ? -25.937 -2.848 -5.004 1.00 66.94 203 PRO A N 1
ATOM 1576 C CA . PRO A 1 203 ? -24.767 -3.490 -5.609 1.00 66.94 203 PRO A CA 1
ATOM 1577 C C . PRO A 1 203 ? -23.512 -3.476 -4.722 1.00 66.94 203 PRO A C 1
ATOM 1579 O O . PRO A 1 203 ? -22.609 -4.278 -4.955 1.00 66.94 203 PRO A O 1
ATOM 1582 N N . VAL A 1 204 ? -23.423 -2.597 -3.711 1.00 71.06 204 VAL A N 1
ATOM 1583 C CA . VAL A 1 204 ? -22.312 -2.587 -2.741 1.00 71.06 204 VAL A CA 1
ATOM 1584 C C . VAL A 1 204 ? -22.800 -2.301 -1.321 1.00 71.06 204 VAL A C 1
ATOM 1586 O O . VAL A 1 204 ? -23.422 -1.274 -1.050 1.00 71.06 204 VAL A O 1
ATOM 1589 N N . PHE A 1 205 ? -22.425 -3.170 -0.384 1.00 69.56 205 PHE A N 1
ATOM 1590 C CA . PHE A 1 205 ? -22.668 -2.996 1.046 1.00 69.56 205 PHE A CA 1
ATOM 1591 C C . PHE A 1 205 ? -21.335 -2.879 1.799 1.00 69.56 205 PHE A C 1
ATOM 1593 O O . PHE A 1 205 ? -20.437 -3.701 1.615 1.00 69.56 205 PHE A O 1
ATOM 1600 N N . ILE A 1 206 ? -21.187 -1.834 2.616 1.00 56.38 206 ILE A N 1
ATOM 1601 C CA . ILE A 1 206 ? -19.950 -1.480 3.322 1.00 56.38 206 ILE A CA 1
ATOM 1602 C C . ILE A 1 206 ? -20.183 -1.599 4.831 1.00 56.38 206 ILE A C 1
ATOM 1604 O O . ILE A 1 206 ? -21.068 -0.958 5.398 1.00 56.38 206 ILE A O 1
ATOM 1608 N N . LEU A 1 207 ? -19.353 -2.405 5.490 1.00 59.44 207 LEU A N 1
ATOM 1609 C CA . LEU A 1 207 ? -19.400 -2.643 6.931 1.00 59.44 207 LEU A CA 1
ATOM 1610 C C . LEU A 1 207 ? -18.311 -1.822 7.644 1.00 59.44 207 LEU A C 1
ATOM 1612 O O . LEU A 1 207 ? -17.128 -1.945 7.329 1.00 59.44 207 LEU A O 1
ATOM 1616 N N . GLY A 1 208 ? -18.724 -1.002 8.613 1.00 56.38 208 GLY A N 1
ATOM 1617 C CA . GLY A 1 208 ? -17.904 -0.009 9.315 1.00 56.38 208 GLY A CA 1
ATOM 1618 C C . GLY A 1 208 ? -17.992 1.384 8.679 1.00 56.38 208 GLY A C 1
ATOM 1619 O O . GLY A 1 208 ? -17.977 1.519 7.461 1.00 56.38 208 GLY A O 1
ATOM 1620 N N . GLY A 1 209 ? -18.061 2.435 9.501 1.00 50.78 209 GLY A N 1
ATOM 1621 C CA . GLY A 1 209 ? -18.282 3.834 9.102 1.00 50.78 209 GLY A CA 1
ATOM 1622 C C . GLY A 1 209 ? -17.068 4.761 9.224 1.00 50.78 209 GLY A C 1
ATOM 1623 O O . GLY A 1 209 ? -17.208 5.979 9.133 1.00 50.78 209 GLY A O 1
ATOM 1624 N N . GLY A 1 210 ? -15.870 4.213 9.444 1.00 53.25 210 GLY A N 1
ATOM 1625 C CA . GLY A 1 210 ? -14.635 4.996 9.564 1.00 53.25 210 GLY A CA 1
ATOM 1626 C C . GLY A 1 210 ? -14.145 5.630 8.251 1.00 53.25 210 GLY A C 1
ATOM 1627 O O . GLY A 1 210 ? -14.673 5.383 7.167 1.00 53.25 210 GLY A O 1
ATOM 1628 N N . ASN A 1 211 ? -13.051 6.400 8.333 1.00 51.66 211 ASN A N 1
ATOM 1629 C CA . ASN A 1 211 ? -12.448 7.130 7.200 1.00 51.66 211 ASN A CA 1
ATOM 1630 C C . ASN A 1 211 ? -12.220 6.280 5.930 1.00 51.66 211 ASN A C 1
ATOM 1632 O O . ASN A 1 211 ? -12.343 6.796 4.817 1.00 51.66 211 ASN A O 1
ATOM 1636 N N . ALA A 1 212 ? -11.924 4.984 6.083 1.00 57.84 212 ALA A N 1
ATOM 1637 C CA . ALA A 1 212 ? -11.778 4.038 4.978 1.00 57.84 212 ALA A CA 1
ATOM 1638 C C . ALA A 1 212 ? -13.085 3.879 4.182 1.00 57.84 212 ALA A C 1
ATOM 1640 O O . ALA A 1 212 ? -13.094 4.069 2.967 1.00 57.84 212 ALA A O 1
ATOM 1641 N N . ALA A 1 213 ? -14.187 3.597 4.880 1.00 55.25 213 ALA A N 1
ATOM 1642 C CA . ALA A 1 213 ? -15.510 3.417 4.297 1.00 55.25 213 ALA A CA 1
ATOM 1643 C C . ALA A 1 213 ? -16.030 4.703 3.649 1.00 55.25 213 ALA A C 1
ATOM 1645 O O . ALA A 1 213 ? -16.513 4.661 2.522 1.00 55.25 213 ALA A O 1
ATOM 1646 N N . LEU A 1 214 ? -15.845 5.855 4.305 1.00 54.31 214 LEU A N 1
ATOM 1647 C CA . LEU A 1 214 ? -16.198 7.160 3.735 1.00 54.31 214 LEU A CA 1
ATOM 1648 C C . LEU A 1 214 ? -15.411 7.455 2.445 1.00 54.31 214 LEU A C 1
ATOM 1650 O O . LEU A 1 214 ? -15.985 7.926 1.464 1.00 54.31 214 LEU A O 1
ATOM 1654 N N . SER A 1 215 ? -14.112 7.130 2.418 1.00 60.19 215 SER A N 1
ATOM 1655 C CA . SER A 1 215 ? -13.268 7.300 1.225 1.00 60.19 215 SER A CA 1
ATOM 1656 C C . SER A 1 215 ? -13.700 6.381 0.076 1.00 60.19 215 SER A C 1
ATOM 1658 O O . SER A 1 215 ? -13.728 6.814 -1.076 1.00 60.19 215 SER A O 1
ATOM 1660 N N . LEU A 1 216 ? -14.055 5.126 0.376 1.00 63.31 216 LEU A N 1
ATOM 1661 C CA . LEU A 1 216 ? -14.535 4.165 -0.619 1.00 63.31 216 LEU A CA 1
ATOM 1662 C C . LEU A 1 216 ? -15.910 4.552 -1.170 1.00 63.31 216 LEU A C 1
ATOM 1664 O O . LEU A 1 216 ? -16.079 4.612 -2.384 1.00 63.31 216 LEU A O 1
ATOM 1668 N N . ALA A 1 217 ? -16.868 4.866 -0.296 1.00 61.53 217 ALA A N 1
ATOM 1669 C CA . ALA A 1 217 ? -18.220 5.257 -0.684 1.00 61.53 217 ALA A CA 1
ATOM 1670 C C . ALA A 1 217 ? -18.226 6.525 -1.552 1.00 61.53 217 ALA A C 1
ATOM 1672 O O . ALA A 1 217 ? -18.974 6.596 -2.524 1.00 61.53 217 ALA A O 1
ATOM 1673 N N . ALA A 1 218 ? -17.349 7.497 -1.267 1.00 64.81 218 ALA A N 1
ATOM 1674 C CA . ALA A 1 218 ? -17.173 8.668 -2.124 1.00 64.81 218 ALA A CA 1
ATOM 1675 C C . ALA A 1 218 ? -16.691 8.286 -3.539 1.00 64.81 218 ALA A C 1
ATOM 1677 O O . ALA A 1 218 ? -17.290 8.721 -4.521 1.00 64.81 218 ALA A O 1
ATOM 1678 N N . ARG A 1 219 ? -15.665 7.428 -3.664 1.00 75.38 219 ARG A N 1
ATOM 1679 C CA . ARG A 1 219 ? -15.177 6.950 -4.975 1.00 75.38 219 ARG A CA 1
ATOM 1680 C C . ARG A 1 219 ? -16.240 6.144 -5.728 1.00 75.38 219 ARG A C 1
ATOM 1682 O O . ARG A 1 219 ? -16.449 6.382 -6.912 1.00 75.38 219 ARG A O 1
ATOM 1689 N N . LEU A 1 220 ? -16.949 5.242 -5.048 1.00 73.44 220 LEU A N 1
ATOM 1690 C CA . LEU A 1 220 ? -18.052 4.473 -5.638 1.00 73.44 220 LEU A CA 1
ATOM 1691 C C . LEU A 1 220 ? -19.170 5.392 -6.143 1.00 73.44 220 LEU A C 1
ATOM 1693 O O . LEU A 1 220 ? -19.608 5.244 -7.281 1.00 73.44 220 LEU A O 1
ATOM 1697 N N . LYS A 1 221 ? -19.558 6.403 -5.357 1.00 72.50 221 LYS A N 1
ATOM 1698 C CA . LYS A 1 221 ? -20.559 7.396 -5.760 1.00 72.50 221 LYS A CA 1
ATOM 1699 C C . LYS A 1 221 ? -20.118 8.216 -6.976 1.00 72.50 221 LYS A C 1
ATOM 1701 O O . LYS A 1 221 ? -20.944 8.469 -7.847 1.00 72.50 221 LYS A O 1
ATOM 1706 N N . ALA A 1 222 ? -18.840 8.589 -7.069 1.00 75.38 222 ALA A N 1
ATOM 1707 C CA . ALA A 1 222 ? -18.289 9.252 -8.254 1.00 75.38 222 ALA A CA 1
ATOM 1708 C C . ALA A 1 222 ? -18.298 8.339 -9.500 1.00 75.38 222 ALA A C 1
ATOM 1710 O O . ALA A 1 222 ? -18.462 8.825 -10.612 1.00 75.38 222 ALA A O 1
ATOM 1711 N N . LEU A 1 223 ? -18.208 7.015 -9.330 1.00 78.38 223 LEU A N 1
ATOM 1712 C CA . LEU A 1 223 ? -18.390 6.010 -10.394 1.00 78.38 223 LEU A CA 1
ATOM 1713 C C . LEU A 1 223 ? -19.870 5.622 -10.628 1.00 78.38 223 LEU A C 1
ATOM 1715 O O . LEU A 1 223 ? -20.147 4.610 -11.276 1.00 78.38 223 LEU A O 1
ATOM 1719 N N . ALA A 1 224 ? -20.816 6.393 -10.073 1.00 82.62 224 ALA A N 1
ATOM 1720 C CA . ALA A 1 224 ? -22.260 6.130 -10.040 1.00 82.62 224 ALA A CA 1
ATOM 1721 C C . ALA A 1 224 ? -22.665 4.736 -9.510 1.00 82.62 224 ALA A C 1
ATOM 1723 O O . ALA A 1 224 ? -23.718 4.210 -9.869 1.00 82.62 224 ALA A O 1
ATOM 1724 N N . VAL A 1 225 ? -21.851 4.138 -8.637 1.00 75.88 225 VAL A N 1
ATOM 1725 C CA . VAL A 1 225 ? -22.173 2.890 -7.934 1.00 75.88 225 VAL A CA 1
ATOM 1726 C C . VAL A 1 225 ? -22.890 3.221 -6.626 1.00 75.88 225 VAL A C 1
ATOM 1728 O O . VAL A 1 225 ? -22.333 3.881 -5.744 1.00 75.88 225 VAL A O 1
ATOM 1731 N N . GLU A 1 226 ? -24.131 2.755 -6.490 1.00 73.69 226 GLU A N 1
ATOM 1732 C CA . GLU A 1 226 ? -24.902 2.889 -5.252 1.00 73.69 226 GLU A CA 1
ATOM 1733 C C . GLU A 1 226 ? -24.263 2.041 -4.137 1.00 73.69 226 GLU A C 1
ATOM 1735 O O . GLU A 1 226 ? -23.909 0.881 -4.347 1.00 73.69 226 GLU A O 1
ATOM 1740 N N . SER A 1 227 ? -24.082 2.623 -2.948 1.00 67.38 227 SER A N 1
ATOM 1741 C CA . SER A 1 227 ? -23.517 1.918 -1.794 1.00 67.38 227 SER A CA 1
ATOM 1742 C C . SER A 1 227 ? -24.135 2.379 -0.475 1.00 67.38 227 SER A C 1
ATOM 1744 O O . SER A 1 227 ? -24.538 3.536 -0.339 1.00 67.38 227 SER A O 1
ATOM 1746 N N . VAL A 1 228 ? -24.208 1.467 0.498 1.00 68.12 228 VAL A N 1
ATOM 1747 C CA . VAL A 1 228 ? -24.683 1.721 1.870 1.00 68.12 228 VAL A CA 1
ATOM 1748 C C . VAL A 1 228 ? -23.575 1.400 2.861 1.00 68.12 228 VAL A C 1
ATOM 1750 O O . VAL A 1 228 ? -22.860 0.415 2.697 1.00 68.12 228 VAL A O 1
ATOM 1753 N N . ILE A 1 229 ? -23.462 2.229 3.899 1.00 57.72 229 ILE A N 1
ATOM 1754 C CA . ILE A 1 229 ? -22.549 2.050 5.031 1.00 57.72 229 ILE A CA 1
ATOM 1755 C C . ILE A 1 229 ? -23.370 1.684 6.273 1.00 57.72 229 ILE A C 1
ATOM 1757 O O . ILE A 1 229 ? -24.338 2.379 6.584 1.00 57.72 229 ILE A O 1
ATOM 1761 N N . ALA A 1 230 ? -22.954 0.654 7.012 1.00 55.53 230 ALA A N 1
ATOM 1762 C CA . ALA A 1 230 ? -23.500 0.303 8.326 1.00 55.53 230 ALA A CA 1
ATOM 1763 C C . ALA A 1 230 ? -22.416 0.369 9.423 1.00 55.53 230 ALA A C 1
ATOM 1765 O O . ALA A 1 230 ? -21.294 -0.088 9.221 1.00 55.53 230 ALA A O 1
ATOM 1766 N N . GLU A 1 231 ? -22.743 0.921 10.594 1.00 52.66 231 GLU A N 1
ATOM 1767 C CA . GLU A 1 231 ? -21.821 1.167 11.720 1.00 52.66 231 GLU A CA 1
ATOM 1768 C C . GLU A 1 231 ? -22.515 0.841 13.062 1.00 52.66 231 GLU A C 1
ATOM 1770 O O . GLU A 1 231 ? -23.738 0.922 13.162 1.00 52.66 231 GLU A O 1
ATOM 1775 N N . ARG A 1 232 ? -21.746 0.430 14.083 1.00 44.56 232 ARG A N 1
ATOM 1776 C CA . ARG A 1 232 ? -22.226 -0.172 15.346 1.00 44.56 232 ARG A CA 1
ATOM 1777 C C . ARG A 1 232 ? -21.753 0.552 16.627 1.00 44.56 232 ARG A C 1
ATOM 1779 O O . ARG A 1 232 ? -22.239 0.221 17.705 1.00 44.56 232 ARG A O 1
ATOM 1786 N N . ASN A 1 233 ? -20.803 1.488 16.555 1.00 41.31 233 ASN A N 1
ATOM 1787 C CA . ASN A 1 233 ? -20.057 1.978 17.731 1.00 41.31 233 ASN A CA 1
ATOM 1788 C C . ASN A 1 233 ? -20.796 2.979 18.682 1.00 41.31 233 ASN A C 1
ATOM 1790 O O . ASN A 1 233 ? -21.310 3.992 18.206 1.00 41.31 233 ASN A O 1
ATOM 1794 N N . PRO A 1 234 ? -20.772 2.760 20.025 1.00 31.16 234 PRO A N 1
ATOM 1795 C CA . PRO A 1 234 ? -21.221 3.695 21.088 1.00 31.16 234 PRO A CA 1
ATOM 1796 C C . PRO A 1 234 ? -20.071 4.461 21.835 1.00 31.16 234 PRO A C 1
ATOM 1798 O O . PRO A 1 234 ? -18.916 4.391 21.424 1.00 31.16 234 PRO A O 1
ATOM 1801 N N . HIS A 1 235 ? -20.360 5.221 22.921 1.00 28.25 235 HIS A N 1
ATOM 1802 C CA . HIS A 1 235 ? -19.552 6.369 23.450 1.00 28.25 235 HIS A CA 1
ATOM 1803 C C . HIS A 1 235 ? -18.796 6.231 24.842 1.00 28.25 235 HIS A C 1
ATOM 1805 O O . HIS A 1 235 ? -19.381 5.708 25.783 1.00 28.25 235 HIS A O 1
ATOM 1811 N N . SER A 1 236 ? -17.589 6.861 24.998 1.00 31.36 236 SER A N 1
ATOM 1812 C CA . SER A 1 236 ? -16.934 7.631 26.154 1.00 31.36 236 SER A CA 1
ATOM 1813 C C . SER A 1 236 ? -16.560 7.093 27.595 1.00 31.36 236 SER A C 1
ATOM 1815 O O . SER A 1 236 ? -17.269 6.230 28.088 1.00 31.36 236 SER A O 1
ATOM 1817 N N . ALA A 1 237 ? -15.602 7.645 28.425 1.00 31.73 237 ALA A N 1
ATOM 1818 C CA . ALA A 1 237 ? -14.294 8.370 28.208 1.00 31.73 237 ALA A CA 1
ATOM 1819 C C . ALA A 1 237 ? -13.324 8.806 29.427 1.00 31.73 237 ALA A C 1
ATOM 1821 O O . ALA A 1 237 ? -13.493 9.908 29.930 1.00 31.73 237 ALA A O 1
ATOM 1822 N N . ILE A 1 238 ? -12.207 8.091 29.768 1.00 44.34 238 ILE A N 1
ATOM 1823 C CA . ILE A 1 238 ? -10.773 8.542 30.033 1.00 44.34 238 ILE A CA 1
ATOM 1824 C C . ILE A 1 238 ? -9.685 7.505 29.561 1.00 44.34 238 ILE A C 1
ATOM 1826 O O . ILE A 1 238 ? -9.886 6.301 29.637 1.00 44.34 238 ILE A O 1
ATOM 1830 N N . VAL A 1 239 ? -8.501 7.929 29.102 1.00 51.81 239 VAL A N 1
ATOM 1831 C CA . VAL A 1 239 ? -7.603 7.213 28.145 1.00 51.81 239 VAL A CA 1
ATOM 1832 C C . VAL A 1 239 ? -6.799 5.971 28.630 1.00 51.81 239 VAL A C 1
ATOM 1834 O O . VAL A 1 239 ? -5.789 6.091 29.327 1.00 51.81 239 VAL A O 1
ATOM 1837 N N . ILE A 1 240 ? -7.113 4.780 28.087 1.00 55.78 240 ILE A N 1
ATOM 1838 C CA . ILE A 1 240 ? -6.282 3.552 28.152 1.00 55.78 240 ILE A CA 1
ATOM 1839 C C . ILE A 1 240 ? -5.591 3.276 26.807 1.00 55.78 240 ILE A C 1
ATOM 1841 O O . ILE A 1 240 ? -6.243 2.862 25.850 1.00 55.78 240 ILE A O 1
ATOM 1845 N N . GLY A 1 241 ? -4.269 3.453 26.724 1.00 66.12 241 GLY A N 1
ATOM 1846 C CA . GLY A 1 241 ? -3.485 3.233 25.500 1.00 66.12 241 GLY A CA 1
ATOM 1847 C C . GLY A 1 241 ? -2.375 4.268 25.295 1.00 66.12 241 GLY A C 1
ATOM 1848 O O . GLY A 1 241 ? -2.248 5.220 26.059 1.00 66.12 241 GLY A O 1
ATOM 1849 N N . SER A 1 242 ? -1.559 4.078 24.253 1.00 68.94 242 SER A N 1
ATOM 1850 C CA . SER A 1 242 ? -0.378 4.920 23.982 1.00 68.94 242 SER A CA 1
ATOM 1851 C C . SER A 1 242 ? -0.063 5.158 22.497 1.00 68.94 242 SER A C 1
ATOM 1853 O O . SER A 1 242 ? 0.990 5.696 22.175 1.00 68.94 242 SER A O 1
ATOM 1855 N N . ALA A 1 243 ? -0.942 4.756 21.574 1.00 72.12 243 ALA A N 1
ATOM 1856 C CA . ALA A 1 243 ? -0.794 5.058 20.144 1.00 72.12 243 ALA A CA 1
ATOM 1857 C C . ALA A 1 243 ? -1.446 6.410 19.780 1.00 72.12 243 ALA A C 1
ATOM 1859 O O . ALA A 1 243 ? -2.006 7.063 20.658 1.00 72.12 243 ALA A O 1
ATOM 1860 N N . ASN A 1 244 ? -1.427 6.809 18.499 1.00 72.81 244 ASN A N 1
ATOM 1861 C CA . ASN A 1 244 ? -1.957 8.103 18.013 1.00 72.81 244 ASN A CA 1
ATOM 1862 C C . ASN A 1 244 ? -3.289 8.536 18.661 1.00 72.81 244 ASN A C 1
ATOM 1864 O O . ASN A 1 244 ? -3.332 9.569 19.320 1.00 72.81 244 ASN A O 1
ATOM 1868 N N . THR A 1 245 ? -4.329 7.696 18.610 1.00 69.88 245 THR A N 1
ATOM 1869 C CA . THR A 1 245 ? -5.646 7.983 19.214 1.00 69.88 245 THR A CA 1
ATOM 1870 C C . THR A 1 245 ? -5.581 8.309 20.711 1.00 69.88 245 THR A C 1
ATOM 1872 O O . THR A 1 245 ? -6.359 9.121 21.198 1.00 69.88 245 THR A O 1
ATOM 1875 N N . ALA A 1 246 ? -4.659 7.699 21.459 1.00 63.38 246 ALA A N 1
ATOM 1876 C CA . ALA A 1 246 ? -4.486 7.989 22.879 1.00 63.38 246 ALA A CA 1
ATOM 1877 C C . ALA A 1 246 ? -3.855 9.373 23.108 1.00 63.38 246 ALA A C 1
ATOM 1879 O O . ALA A 1 246 ? -4.274 10.076 24.023 1.00 63.38 246 ALA A O 1
ATOM 1880 N N . PHE A 1 247 ? -2.896 9.778 22.268 1.00 71.06 247 PHE A N 1
ATOM 1881 C CA . PHE A 1 247 ? -2.276 11.105 22.328 1.00 71.06 247 PHE A CA 1
ATOM 1882 C C . PHE A 1 247 ? -3.227 12.223 21.875 1.00 71.06 247 PHE A C 1
ATOM 1884 O O . PHE A 1 247 ? -3.267 13.272 22.520 1.00 71.06 247 PHE A O 1
ATOM 1891 N N . ASP A 1 248 ? -4.017 11.992 20.822 1.00 75.19 248 ASP A N 1
ATOM 1892 C CA . ASP A 1 248 ? -4.999 12.961 20.318 1.00 75.19 248 ASP A CA 1
ATOM 1893 C C . ASP A 1 248 ? -6.101 13.225 21.357 1.00 75.19 248 ASP A C 1
ATOM 1895 O O . ASP A 1 248 ? -6.301 14.365 21.776 1.00 75.19 248 ASP A O 1
ATOM 1899 N N . ILE A 1 249 ? -6.746 12.163 21.862 1.00 62.31 249 ILE A N 1
ATOM 1900 C CA . ILE A 1 249 ? -7.796 12.285 22.885 1.00 62.31 249 ILE A CA 1
ATOM 1901 C C . ILE A 1 249 ? -7.239 12.890 24.183 1.00 62.31 249 ILE A C 1
ATOM 1903 O O . ILE A 1 249 ? -7.885 13.749 24.774 1.00 62.31 249 ILE A O 1
ATOM 1907 N N . MET A 1 250 ? -6.027 12.514 24.612 1.00 71.56 250 MET A N 1
ATOM 1908 C CA . MET A 1 250 ? -5.383 13.109 25.792 1.00 71.56 250 MET A CA 1
ATOM 1909 C C . MET A 1 250 ? -5.184 14.624 25.643 1.00 71.56 250 MET A C 1
ATOM 1911 O O . MET A 1 250 ? -5.493 15.381 26.566 1.00 71.56 250 MET A O 1
ATOM 1915 N N . LYS A 1 251 ? -4.705 15.077 24.478 1.00 67.75 251 LYS A N 1
ATOM 1916 C CA . LYS A 1 251 ? -4.495 16.500 24.191 1.00 67.75 251 LYS A CA 1
ATOM 1917 C C . LYS A 1 251 ? -5.812 17.275 24.206 1.00 67.75 251 LYS A C 1
ATOM 1919 O O . LYS A 1 251 ? -5.855 18.392 24.731 1.00 67.75 251 LYS A O 1
ATOM 1924 N N . ASP A 1 252 ? -6.863 16.708 23.627 1.00 62.28 252 ASP A N 1
ATOM 1925 C CA . ASP A 1 252 ? -8.163 17.367 23.530 1.00 62.28 252 ASP A CA 1
ATOM 1926 C C . ASP A 1 252 ? -8.870 17.397 24.901 1.00 62.28 252 ASP A C 1
ATOM 1928 O O . ASP A 1 252 ? -9.397 18.442 25.283 1.00 62.28 252 ASP A O 1
ATOM 1932 N N . CYS A 1 253 ? -8.756 16.337 25.714 1.00 53.84 253 CYS A N 1
ATOM 1933 C CA . CYS A 1 253 ? -9.178 16.338 27.122 1.00 53.84 253 CYS A CA 1
ATOM 1934 C C . CYS A 1 253 ? -8.450 17.411 27.953 1.00 53.84 253 CYS A C 1
ATOM 1936 O O . CYS A 1 253 ? -9.102 18.183 28.658 1.00 53.84 253 CYS A O 1
ATOM 1938 N N . HIS A 1 254 ? -7.121 17.523 27.834 1.00 55.91 254 HIS A N 1
ATOM 1939 C CA . HIS A 1 254 ? -6.355 18.567 28.527 1.00 55.91 254 HIS A CA 1
ATOM 1940 C C . HIS A 1 254 ? -6.763 19.978 28.068 1.00 55.91 254 HIS A C 1
ATOM 1942 O O . HIS A 1 254 ? -6.916 20.881 28.889 1.00 55.91 254 HIS A O 1
ATOM 1948 N N . SER A 1 255 ? -6.998 20.163 26.764 1.00 61.16 255 SER A N 1
ATOM 1949 C CA . SER A 1 255 ? -7.443 21.443 26.191 1.00 61.16 255 SER A CA 1
ATOM 1950 C C . SER A 1 255 ? -8.867 21.829 26.626 1.00 61.16 255 SER A C 1
ATOM 1952 O O . SER A 1 255 ? -9.180 23.015 26.692 1.00 61.16 255 SER A O 1
ATOM 1954 N N . ALA A 1 256 ? -9.708 20.848 26.975 1.00 49.22 256 ALA A N 1
ATOM 1955 C CA . ALA A 1 256 ? -11.017 21.038 27.608 1.00 49.22 256 ALA A CA 1
ATOM 1956 C C . ALA A 1 256 ? -10.946 21.270 29.137 1.00 49.22 256 ALA A C 1
ATOM 1958 O O . ALA A 1 256 ? -11.983 21.410 29.782 1.00 49.22 256 ALA A O 1
ATOM 1959 N N . GLY A 1 257 ? -9.744 21.309 29.728 1.00 51.47 257 GLY A N 1
ATOM 1960 C CA . GLY A 1 257 ? -9.529 21.524 31.164 1.00 51.47 257 GLY A CA 1
ATOM 1961 C C . GLY A 1 257 ? -9.668 20.272 32.039 1.00 51.47 257 GLY A C 1
ATOM 1962 O O . GLY A 1 257 ? -9.711 20.395 33.263 1.00 51.47 257 GLY A O 1
ATOM 1963 N N . LEU A 1 258 ? -9.734 19.075 31.447 1.00 45.41 258 LEU A N 1
ATOM 1964 C CA . LEU A 1 258 ? -9.907 17.819 32.182 1.00 45.41 258 LEU A CA 1
ATOM 1965 C C . LEU A 1 258 ? -8.579 17.302 32.755 1.00 45.41 258 LEU A C 1
ATOM 1967 O O . LEU A 1 258 ? -7.563 17.217 32.055 1.00 45.41 258 LEU A O 1
ATOM 1971 N N . GLN A 1 259 ? -8.607 16.865 34.016 1.00 50.31 259 GLN A N 1
ATOM 1972 C CA . GLN A 1 259 ? -7.505 16.111 34.616 1.00 50.31 259 GLN A CA 1
ATOM 1973 C C . GLN A 1 259 ? -7.378 14.761 33.906 1.00 50.31 259 GLN A C 1
ATOM 1975 O O . GLN A 1 259 ? -8.304 13.955 33.908 1.00 50.31 259 GLN A O 1
ATOM 1980 N N . THR A 1 260 ? -6.236 14.532 33.257 1.00 50.38 260 THR A N 1
ATOM 1981 C CA . THR A 1 260 ? -6.043 13.398 32.346 1.00 50.38 260 THR A CA 1
ATOM 1982 C C . THR A 1 260 ? -4.864 12.541 32.801 1.00 50.38 260 THR A C 1
ATOM 1984 O O . THR A 1 260 ? -3.768 13.053 33.029 1.00 50.38 260 THR A O 1
ATOM 1987 N N . THR A 1 261 ? -5.087 11.228 32.890 1.00 59.50 261 THR A N 1
ATOM 1988 C CA . THR A 1 261 ? -4.056 10.218 33.175 1.00 59.50 261 THR A CA 1
ATOM 1989 C C . THR A 1 261 ? -4.010 9.202 32.037 1.00 59.50 261 THR A C 1
ATOM 1991 O O . THR A 1 261 ? -5.055 8.695 31.632 1.00 59.50 261 THR A O 1
ATOM 1994 N N . MET A 1 262 ? -2.816 8.882 31.532 1.00 62.94 262 MET A N 1
ATOM 1995 C CA . MET A 1 262 ? -2.606 7.820 30.540 1.00 62.94 262 MET A CA 1
ATOM 1996 C C . MET A 1 262 ? -2.093 6.537 31.203 1.00 62.94 262 MET A C 1
ATOM 1998 O O . MET A 1 262 ? -1.134 6.571 31.977 1.00 62.94 262 MET A O 1
ATOM 2002 N N . VAL A 1 263 ? -2.676 5.389 30.846 1.00 61.59 263 VAL A N 1
ATOM 2003 C CA . VAL A 1 263 ? -2.201 4.062 31.284 1.00 61.59 263 VAL A CA 1
ATOM 2004 C C . VAL A 1 263 ? -1.461 3.363 30.140 1.00 61.59 263 VAL A C 1
ATOM 2006 O O . VAL A 1 263 ? -2.036 3.122 29.075 1.00 61.59 263 VAL A O 1
ATOM 2009 N N . VAL A 1 264 ? -0.183 3.026 30.358 1.00 68.94 264 VAL A N 1
ATOM 2010 C CA . VAL A 1 264 ? 0.740 2.545 29.313 1.00 68.94 264 VAL A CA 1
ATOM 2011 C C . VAL A 1 264 ? 1.404 1.226 29.720 1.00 68.94 264 VAL A C 1
ATOM 2013 O O . VAL A 1 264 ? 2.370 1.198 30.481 1.00 68.94 264 VAL A O 1
ATOM 2016 N N . ARG A 1 265 ? 0.923 0.107 29.164 1.00 71.44 265 ARG A N 1
ATOM 2017 C CA . ARG A 1 265 ? 1.391 -1.246 29.533 1.00 71.44 265 ARG A CA 1
ATOM 2018 C C . ARG A 1 265 ? 2.745 -1.677 28.955 1.00 71.44 265 ARG A C 1
ATOM 2020 O O . ARG A 1 265 ? 3.311 -2.663 29.407 1.00 71.44 265 ARG A O 1
ATOM 2027 N N . SER A 1 266 ? 3.228 -1.022 27.899 1.00 72.50 266 SER A N 1
ATOM 2028 C CA . SER A 1 266 ? 4.388 -1.480 27.116 1.00 72.50 266 SER A CA 1
ATOM 2029 C C . SER A 1 266 ? 5.074 -0.323 26.389 1.00 72.50 266 SER A C 1
ATOM 2031 O O . SER A 1 266 ? 4.380 0.646 26.067 1.00 72.50 266 SER A O 1
ATOM 2033 N N . PRO A 1 267 ? 6.363 -0.446 26.020 1.00 80.38 267 PRO A N 1
ATOM 2034 C CA . PRO A 1 267 ? 7.051 0.576 25.244 1.00 80.38 267 PRO A CA 1
ATOM 2035 C C . PRO A 1 267 ? 6.346 0.946 23.934 1.00 80.38 267 PRO A C 1
ATOM 2037 O O . PRO A 1 267 ? 5.788 0.090 23.229 1.00 80.38 267 PRO A O 1
ATOM 2040 N N . THR A 1 268 ? 6.389 2.241 23.628 1.00 79.12 268 THR A N 1
ATOM 2041 C CA . THR A 1 268 ? 5.758 2.865 22.458 1.00 79.12 268 THR A CA 1
ATOM 2042 C C . THR A 1 268 ? 6.824 3.487 21.573 1.00 79.12 268 THR A C 1
ATOM 2044 O O . THR A 1 268 ? 7.660 4.248 22.058 1.00 79.12 268 THR A O 1
ATOM 2047 N N . TYR A 1 269 ? 6.775 3.184 20.277 1.00 86.44 269 TYR A N 1
ATOM 2048 C CA . TYR A 1 269 ? 7.669 3.790 19.297 1.00 86.44 269 TYR A CA 1
ATOM 2049 C C . TYR A 1 269 ? 7.195 5.199 18.928 1.00 86.44 269 TYR A C 1
ATOM 2051 O O . TYR A 1 269 ? 6.066 5.363 18.467 1.00 86.44 269 TYR A O 1
ATOM 2059 N N . ILE A 1 270 ? 8.034 6.212 19.134 1.00 85.00 270 ILE A N 1
ATOM 2060 C CA . ILE A 1 270 ? 7.712 7.606 18.818 1.00 85.00 270 ILE A CA 1
ATOM 2061 C C . ILE A 1 270 ? 8.744 8.171 17.845 1.00 85.00 270 ILE A C 1
ATOM 2063 O O . ILE A 1 270 ? 9.952 8.022 18.031 1.00 85.00 270 ILE A O 1
ATOM 2067 N N . PHE A 1 271 ? 8.252 8.841 16.807 1.00 85.69 271 PHE A N 1
ATOM 2068 C CA . PHE A 1 271 ? 9.066 9.553 15.827 1.00 85.69 271 PHE A CA 1
ATOM 2069 C C . PHE A 1 271 ? 8.345 10.835 15.382 1.00 85.69 271 PHE A C 1
ATOM 2071 O O . PHE A 1 271 ? 7.116 10.842 15.281 1.00 85.69 271 PHE A O 1
ATOM 2078 N N . PRO A 1 272 ? 9.068 11.935 15.117 1.00 84.50 272 PRO A N 1
ATOM 2079 C CA . PRO A 1 272 ? 8.459 13.213 14.788 1.00 84.50 272 PRO A CA 1
ATOM 2080 C C . PRO A 1 272 ? 7.930 13.247 13.351 1.00 84.50 272 PRO A C 1
ATOM 2082 O O . PRO A 1 272 ? 8.561 12.738 12.422 1.00 84.50 272 PRO A O 1
ATOM 2085 N N . VAL A 1 273 ? 6.809 13.944 13.144 1.00 81.62 273 VAL A N 1
ATOM 2086 C CA . VAL A 1 273 ? 6.136 14.078 11.834 1.00 81.62 273 VAL A CA 1
ATOM 2087 C C . VAL A 1 273 ? 7.056 14.605 10.723 1.00 81.62 273 VAL A C 1
ATOM 2089 O O . VAL A 1 273 ? 6.897 14.244 9.559 1.00 81.62 273 VAL A O 1
ATOM 2092 N N . LYS A 1 274 ? 8.080 15.398 11.075 1.00 80.88 274 LYS A N 1
ATOM 2093 C CA . LYS A 1 274 ? 9.083 15.897 10.121 1.00 80.88 274 LYS A CA 1
ATOM 2094 C C . LYS A 1 274 ? 9.885 14.793 9.421 1.00 80.88 274 LYS A C 1
ATOM 2096 O O . LYS A 1 274 ? 10.366 15.052 8.332 1.00 80.88 274 LYS A O 1
ATOM 2101 N N . TYR A 1 275 ? 10.016 13.594 10.001 1.00 78.75 275 TYR A N 1
ATOM 2102 C CA . TYR A 1 275 ? 10.687 12.479 9.321 1.00 78.75 275 TYR A CA 1
ATOM 2103 C C . TYR A 1 275 ? 9.805 11.904 8.199 1.00 78.75 275 TYR A C 1
ATOM 2105 O O . TYR A 1 275 ? 10.322 11.537 7.152 1.00 78.75 275 TYR A O 1
ATOM 2113 N N . ILE A 1 276 ? 8.472 11.894 8.367 1.00 71.88 276 ILE A N 1
ATOM 2114 C CA . ILE A 1 276 ? 7.535 11.518 7.290 1.00 71.88 276 ILE A CA 1
ATOM 2115 C C . ILE A 1 276 ? 7.598 12.544 6.153 1.00 71.88 276 ILE A C 1
ATOM 2117 O O . ILE A 1 276 ? 7.635 12.165 4.987 1.00 71.88 276 ILE A O 1
ATOM 2121 N N . ASN A 1 277 ? 7.619 13.831 6.513 1.00 68.38 277 ASN A N 1
ATOM 2122 C CA . ASN A 1 277 ? 7.587 14.964 5.585 1.00 68.38 277 ASN A CA 1
ATOM 2123 C C . ASN A 1 277 ? 8.965 15.331 4.997 1.00 68.38 277 ASN A C 1
ATOM 2125 O O . ASN A 1 277 ? 9.082 16.373 4.350 1.00 68.38 277 ASN A O 1
ATOM 2129 N N . ASP A 1 278 ? 10.009 14.539 5.252 1.00 67.38 278 ASP A N 1
ATOM 2130 C CA . ASP A 1 278 ? 11.343 14.792 4.713 1.00 67.38 278 ASP A CA 1
ATOM 2131 C C . ASP A 1 278 ? 11.336 14.655 3.178 1.00 67.38 278 ASP A C 1
ATOM 2133 O O . ASP A 1 278 ? 10.699 13.755 2.629 1.00 67.38 278 ASP A O 1
ATOM 2137 N N . ALA A 1 279 ? 12.048 15.531 2.463 1.00 51.12 279 ALA A N 1
ATOM 2138 C CA . ALA A 1 279 ? 12.084 15.515 0.997 1.00 51.12 279 ALA A CA 1
ATOM 2139 C C . ALA A 1 279 ? 12.711 14.229 0.413 1.00 51.12 279 ALA A C 1
ATOM 2141 O O . ALA A 1 279 ? 12.503 13.918 -0.761 1.00 51.12 279 ALA A O 1
ATOM 2142 N N . HIS A 1 280 ? 13.453 13.476 1.230 1.00 54.03 280 HIS A N 1
ATOM 2143 C CA . HIS A 1 280 ? 14.056 12.185 0.902 1.00 54.03 280 HIS A CA 1
ATOM 2144 C C . HIS A 1 280 ? 13.253 10.986 1.449 1.00 54.03 280 HIS A C 1
ATOM 2146 O O . HIS A 1 280 ? 13.691 9.842 1.316 1.00 54.03 280 HIS A O 1
ATOM 2152 N N . SER A 1 281 ? 12.075 11.227 2.038 1.00 48.03 281 SER A N 1
ATOM 2153 C CA . SER A 1 281 ? 11.132 10.203 2.503 1.00 48.03 281 SER A CA 1
ATOM 2154 C C . SER A 1 281 ? 10.517 9.457 1.309 1.00 48.03 281 SER A C 1
ATOM 2156 O O . SER A 1 281 ? 9.492 9.843 0.745 1.00 48.03 281 SER A O 1
ATOM 2158 N N . LEU A 1 282 ? 11.197 8.396 0.873 1.00 49.94 282 LEU A N 1
ATOM 2159 C CA . LEU A 1 282 ? 10.763 7.511 -0.210 1.00 49.94 282 LEU A CA 1
ATOM 2160 C C . LEU A 1 282 ? 9.899 6.364 0.339 1.00 49.94 282 LEU A C 1
ATOM 2162 O O . LEU A 1 282 ? 10.193 5.795 1.388 1.00 49.94 282 LEU A O 1
ATOM 2166 N N . GLU A 1 283 ? 8.850 5.986 -0.394 1.00 51.53 283 GLU A N 1
ATOM 2167 C CA . GLU A 1 283 ? 7.942 4.898 -0.005 1.00 51.53 283 GLU A CA 1
ATOM 2168 C C . GLU A 1 283 ? 8.655 3.535 0.113 1.00 51.53 283 GLU A C 1
ATOM 2170 O O . GLU A 1 283 ? 9.493 3.176 -0.713 1.00 51.53 283 GLU A O 1
ATOM 2175 N N . GLY A 1 284 ? 8.268 2.723 1.103 1.00 55.62 284 GLY A N 1
ATOM 2176 C CA . GLY A 1 284 ? 8.743 1.343 1.251 1.00 55.62 284 GLY A CA 1
ATOM 2177 C C . GLY A 1 284 ? 10.040 1.207 2.057 1.00 55.62 284 GLY A C 1
ATOM 2178 O O . GLY A 1 284 ? 10.140 1.714 3.174 1.00 55.62 284 GLY A O 1
ATOM 2179 N N . GLN A 1 285 ? 11.020 0.469 1.520 1.00 46.75 285 GLN A N 1
ATOM 2180 C CA . GLN A 1 285 ? 12.218 0.008 2.252 1.00 46.75 285 GLN A CA 1
ATOM 2181 C C . GLN A 1 285 ? 13.193 1.116 2.694 1.00 46.75 285 GLN A C 1
ATOM 2183 O O . GLN A 1 285 ? 14.046 0.894 3.549 1.00 46.75 285 GLN A O 1
ATOM 2188 N N . PHE A 1 286 ? 13.062 2.317 2.135 1.00 53.25 286 PHE A N 1
ATOM 2189 C CA . PHE A 1 286 ? 13.950 3.456 2.383 1.00 53.25 286 PHE A CA 1
ATOM 2190 C C . PHE A 1 286 ? 13.785 4.075 3.776 1.00 53.25 286 PHE A C 1
ATOM 2192 O O . PHE A 1 286 ? 14.713 4.689 4.302 1.00 53.25 286 PHE A O 1
ATOM 2199 N N . ILE A 1 287 ? 12.604 3.909 4.375 1.00 64.19 287 ILE A N 1
ATOM 2200 C CA . ILE A 1 287 ? 12.189 4.659 5.563 1.00 64.19 287 ILE A CA 1
ATOM 2201 C C . ILE A 1 287 ? 12.988 4.237 6.809 1.00 64.19 287 ILE A C 1
ATOM 2203 O O . ILE A 1 287 ? 13.351 5.090 7.618 1.00 64.19 287 ILE A O 1
ATOM 2207 N N . HIS A 1 288 ? 13.331 2.949 6.936 1.00 62.66 288 HIS A N 1
ATOM 2208 C CA . HIS A 1 288 ? 14.008 2.396 8.116 1.00 62.66 288 HIS A CA 1
ATOM 2209 C C . HIS A 1 288 ? 15.366 3.068 8.393 1.00 62.66 288 HIS A C 1
ATOM 2211 O O . HIS A 1 288 ? 15.575 3.675 9.445 1.00 62.66 288 HIS A O 1
ATOM 2217 N N . GLY A 1 289 ? 16.281 3.011 7.417 1.00 67.31 289 GLY A N 1
ATOM 2218 C CA . GLY A 1 289 ? 17.625 3.581 7.552 1.00 67.31 289 GLY A CA 1
ATOM 2219 C C . GLY A 1 289 ? 17.619 5.107 7.673 1.00 67.31 289 GLY A C 1
ATOM 2220 O O . GLY A 1 289 ? 18.405 5.666 8.440 1.00 67.31 289 GLY A O 1
ATOM 2221 N N . LEU A 1 290 ? 16.698 5.779 6.971 1.00 75.75 290 LEU A N 1
ATOM 2222 C CA . LEU A 1 290 ? 16.544 7.232 7.042 1.00 75.75 290 LEU A CA 1
ATOM 2223 C C . LEU A 1 290 ? 16.098 7.681 8.440 1.00 75.75 290 LEU A C 1
ATOM 2225 O O . LEU A 1 290 ? 16.708 8.577 9.017 1.00 75.75 290 LEU A O 1
ATOM 2229 N N . PHE A 1 291 ? 15.078 7.044 9.022 1.00 83.50 291 PHE A N 1
ATOM 2230 C CA . PHE A 1 291 ? 14.544 7.449 10.326 1.00 83.50 291 PHE A CA 1
ATOM 2231 C C . PHE A 1 291 ? 15.548 7.203 11.459 1.00 83.50 291 PHE A C 1
ATOM 2233 O O . PHE A 1 291 ? 15.660 8.042 12.355 1.00 83.50 291 PHE A O 1
ATOM 2240 N N . GLY A 1 292 ? 16.307 6.102 11.410 1.00 84.12 292 GLY A N 1
ATOM 2241 C CA . GLY A 1 292 ? 17.397 5.847 12.356 1.00 84.12 292 GLY A CA 1
ATOM 2242 C C . GLY A 1 292 ? 18.524 6.879 12.250 1.00 84.12 292 GLY A C 1
ATOM 2243 O O . GLY A 1 292 ? 18.986 7.398 13.270 1.00 84.12 292 GLY A O 1
ATOM 2244 N N . HIS A 1 293 ? 18.913 7.257 11.026 1.00 81.56 293 HIS A N 1
ATOM 2245 C CA . HIS A 1 293 ? 19.891 8.322 10.804 1.00 81.56 293 HIS A CA 1
ATOM 2246 C C . HIS A 1 293 ? 19.392 9.680 11.321 1.00 81.56 293 HIS A C 1
ATOM 2248 O O . HIS A 1 293 ? 20.089 10.316 12.111 1.00 81.56 293 HIS A O 1
ATOM 2254 N N . LEU A 1 294 ? 18.173 10.096 10.964 1.00 83.44 294 LEU A N 1
ATOM 2255 C CA . LEU A 1 294 ? 17.598 11.370 11.411 1.00 83.44 294 LEU A CA 1
ATOM 2256 C C . LEU A 1 294 ? 17.452 11.442 12.941 1.00 83.44 294 LEU A C 1
ATOM 2258 O O . LEU A 1 294 ? 17.696 12.498 13.525 1.00 83.44 294 LEU A O 1
ATOM 2262 N N . ALA A 1 295 ? 17.129 10.327 13.604 1.00 87.44 295 ALA A N 1
ATOM 2263 C CA . ALA A 1 295 ? 17.094 10.252 15.064 1.00 87.44 295 ALA A CA 1
ATOM 2264 C C . ALA A 1 295 ? 18.493 10.304 15.705 1.00 87.44 295 ALA A C 1
ATOM 2266 O O . ALA A 1 295 ? 18.644 10.842 16.801 1.00 87.44 295 ALA A O 1
ATOM 2267 N N . SER A 1 296 ? 19.539 9.815 15.025 1.00 87.06 296 SER A N 1
ATOM 2268 C CA . SER A 1 296 ? 20.923 9.929 15.517 1.00 87.06 296 SER A CA 1
ATOM 2269 C C . SER A 1 296 ? 21.427 11.377 15.608 1.00 87.06 296 SER A C 1
ATOM 2271 O O . SER A 1 296 ? 22.311 11.657 16.415 1.00 87.06 296 SER A O 1
ATOM 2273 N N . LEU A 1 297 ? 20.828 12.301 14.845 1.00 87.38 297 LEU A N 1
ATOM 2274 C CA . LEU A 1 297 ? 21.140 13.735 14.878 1.00 87.38 297 LEU A CA 1
ATOM 2275 C C . LEU A 1 297 ? 20.503 14.471 16.073 1.00 87.38 297 LEU A C 1
ATOM 2277 O O . LEU A 1 297 ? 20.874 15.607 16.359 1.00 87.38 297 LEU A O 1
ATOM 2281 N N . GLU A 1 298 ? 19.541 13.855 16.769 1.00 89.31 298 GLU A N 1
ATOM 2282 C CA . GLU A 1 298 ? 18.792 14.464 17.879 1.00 89.31 298 GLU A CA 1
ATOM 2283 C C . GLU A 1 298 ? 18.670 13.494 19.078 1.00 89.31 298 GLU A C 1
ATOM 2285 O O . GLU A 1 298 ? 17.557 13.157 19.495 1.00 89.31 298 GLU A O 1
ATOM 2290 N N . PRO A 1 299 ? 19.794 13.021 19.653 1.00 87.25 299 PRO A N 1
ATOM 2291 C CA . PRO A 1 299 ? 19.822 11.851 20.533 1.00 87.25 299 PRO A CA 1
ATOM 2292 C C . PRO A 1 299 ? 19.041 11.996 21.850 1.00 87.25 299 PRO A C 1
ATOM 2294 O O . PRO A 1 299 ? 18.681 10.981 22.447 1.00 87.25 299 PRO A O 1
ATOM 2297 N N . ASP A 1 300 ? 18.756 13.223 22.287 1.00 91.69 300 ASP A N 1
ATOM 2298 C CA . ASP A 1 300 ? 18.023 13.524 23.523 1.00 91.69 300 ASP A CA 1
ATOM 2299 C C . ASP A 1 300 ? 16.569 13.978 23.284 1.00 91.69 300 ASP A C 1
ATOM 2301 O O . ASP A 1 300 ? 15.873 14.340 24.234 1.00 91.69 300 ASP A O 1
ATOM 2305 N N . ARG A 1 301 ? 16.071 13.936 22.033 1.00 91.94 301 ARG A N 1
ATOM 2306 C CA . ARG A 1 301 ? 14.741 14.446 21.625 1.00 91.94 301 ARG A CA 1
ATOM 2307 C C . ARG A 1 301 ? 13.590 14.002 22.537 1.00 91.94 301 ARG A C 1
ATOM 2309 O O . ARG A 1 301 ? 12.703 14.804 22.819 1.00 91.94 301 ARG A O 1
ATOM 2316 N N . TYR A 1 302 ? 13.610 12.753 23.001 1.00 93.31 302 TYR A N 1
ATOM 2317 C CA . TYR A 1 302 ? 12.582 12.186 23.883 1.00 93.31 302 TYR A CA 1
ATOM 2318 C C . TYR A 1 302 ? 13.058 11.932 25.321 1.00 93.31 302 TYR A C 1
ATOM 2320 O O . TYR A 1 302 ? 12.337 11.307 26.098 1.00 93.31 302 TYR A O 1
ATOM 2328 N N . LYS A 1 303 ? 14.227 12.454 25.722 1.00 92.00 303 LYS A N 1
ATOM 2329 C CA . LYS A 1 303 ? 14.763 12.250 27.075 1.00 92.00 303 LYS A CA 1
ATOM 2330 C C . LYS A 1 303 ? 13.821 12.780 28.162 1.00 92.00 303 LYS A C 1
ATOM 2332 O O . LYS A 1 303 ? 13.500 12.041 29.082 1.00 92.00 303 LYS A O 1
ATOM 2337 N N . ALA A 1 304 ? 13.297 13.998 28.014 1.00 88.38 304 ALA A N 1
ATOM 2338 C CA . ALA A 1 304 ? 12.358 14.570 28.986 1.00 88.38 304 ALA A CA 1
ATOM 2339 C C . ALA A 1 304 ? 11.035 13.779 29.099 1.00 88.38 304 ALA A C 1
ATOM 2341 O O . ALA A 1 304 ? 10.429 13.739 30.164 1.00 88.38 304 ALA A O 1
ATOM 2342 N N . LEU A 1 305 ? 10.601 13.111 28.021 1.00 89.19 305 LEU A N 1
ATOM 2343 C CA . LEU A 1 305 ? 9.432 12.223 28.039 1.00 89.19 305 LEU A CA 1
ATOM 2344 C C . LEU A 1 305 ? 9.724 10.925 28.818 1.00 89.19 305 LEU A C 1
ATOM 2346 O O . LEU A 1 305 ? 8.879 10.467 29.586 1.00 89.19 305 LEU A O 1
ATOM 2350 N N . ALA A 1 306 ? 10.923 10.359 28.647 1.00 88.69 306 ALA A N 1
ATOM 2351 C CA . ALA A 1 306 ? 11.380 9.196 29.406 1.00 88.69 306 ALA A CA 1
ATOM 2352 C C . ALA A 1 306 ? 11.585 9.520 30.897 1.00 88.69 306 ALA A C 1
ATOM 2354 O O . ALA A 1 306 ? 11.149 8.755 31.755 1.00 88.69 306 ALA A O 1
ATOM 2355 N N . ASP A 1 307 ? 12.180 10.677 31.207 1.00 88.06 307 ASP A N 1
ATOM 2356 C CA . ASP A 1 307 ? 12.384 11.162 32.579 1.00 88.06 307 ASP A CA 1
ATOM 2357 C C . ASP A 1 307 ? 11.043 11.435 33.297 1.00 88.06 307 ASP A C 1
ATOM 2359 O O . ASP A 1 307 ? 10.934 11.218 34.502 1.00 88.06 307 ASP A O 1
ATOM 2363 N N . ALA A 1 308 ? 9.993 11.820 32.557 1.00 81.50 308 ALA A N 1
ATOM 2364 C CA . ALA A 1 308 ? 8.610 11.916 33.044 1.00 81.50 308 ALA A CA 1
ATOM 2365 C C . ALA A 1 308 ? 7.903 10.546 33.215 1.00 81.50 308 ALA A C 1
ATOM 2367 O O . ALA A 1 308 ? 6.704 10.489 33.491 1.00 81.50 308 ALA A O 1
ATOM 2368 N N . GLY A 1 309 ? 8.625 9.431 33.055 1.00 80.88 309 GLY A N 1
ATOM 2369 C CA . GLY A 1 309 ? 8.144 8.075 33.333 1.00 80.88 309 GLY A CA 1
ATOM 2370 C C . GLY A 1 309 ? 7.423 7.374 32.178 1.00 80.88 309 GLY A C 1
ATOM 2371 O O . GLY A 1 309 ? 6.919 6.264 32.372 1.00 80.88 309 GLY A O 1
ATOM 2372 N N . PHE A 1 310 ? 7.364 7.961 30.978 1.00 83.69 310 PHE A N 1
ATOM 2373 C CA . PHE A 1 310 ? 6.731 7.330 29.815 1.00 83.69 310 PHE A CA 1
ATOM 2374 C C . PHE A 1 310 ? 7.720 6.396 29.076 1.00 83.69 310 PHE A C 1
ATOM 2376 O O . PHE A 1 310 ? 8.812 6.831 28.705 1.00 83.69 310 PHE A O 1
ATOM 2383 N N . PRO A 1 311 ? 7.364 5.125 28.788 1.00 85.62 311 PRO A N 1
ATOM 2384 C CA . PRO A 1 311 ? 8.265 4.161 28.155 1.00 85.62 311 PRO A CA 1
ATOM 2385 C C . PRO A 1 311 ? 8.338 4.383 26.633 1.00 85.62 311 PRO A C 1
ATOM 2387 O O . PRO A 1 311 ? 7.660 3.718 25.845 1.00 85.62 311 PRO A O 1
ATOM 2390 N N . VAL A 1 312 ? 9.156 5.346 26.216 1.00 89.31 312 VAL A N 1
ATOM 2391 C CA . VAL A 1 312 ? 9.417 5.674 24.807 1.00 89.31 312 VAL A CA 1
ATOM 2392 C C . VAL A 1 312 ? 10.598 4.874 24.245 1.00 89.31 312 VAL A C 1
ATOM 2394 O O . VAL A 1 312 ? 11.615 4.696 24.911 1.00 89.31 312 VAL A O 1
ATOM 2397 N N . ILE A 1 313 ? 10.472 4.431 22.993 1.00 90.06 313 ILE A N 1
ATOM 2398 C CA . ILE A 1 313 ? 11.601 4.070 22.122 1.00 90.06 313 ILE A CA 1
ATOM 2399 C C . ILE A 1 313 ? 11.562 4.968 20.880 1.00 90.06 313 ILE A C 1
ATOM 2401 O O . ILE A 1 313 ? 10.478 5.323 20.416 1.00 90.06 313 ILE A O 1
ATOM 2405 N N . ASP A 1 314 ? 12.723 5.333 20.342 1.00 90.50 314 ASP A N 1
ATOM 2406 C CA . ASP A 1 314 ? 12.843 6.106 19.099 1.00 90.50 314 ASP A CA 1
ATOM 2407 C C . ASP A 1 314 ? 13.465 5.274 17.968 1.00 90.50 314 ASP A C 1
ATOM 2409 O O . ASP A 1 314 ? 13.820 4.110 18.159 1.00 90.50 314 ASP A O 1
ATOM 2413 N N . SER A 1 315 ? 13.593 5.874 16.782 1.00 89.06 315 SER A N 1
ATOM 2414 C CA . SER A 1 315 ? 14.025 5.198 15.550 1.00 89.06 315 SER A CA 1
ATOM 2415 C C . SER A 1 315 ? 15.465 4.665 15.572 1.00 89.06 315 SER A C 1
ATOM 2417 O O . SER A 1 315 ? 15.877 4.027 14.609 1.00 89.06 315 SER A O 1
ATOM 2419 N N . ARG A 1 316 ? 16.257 4.931 16.621 1.00 88.50 316 ARG A N 1
ATOM 2420 C CA . ARG A 1 316 ? 17.595 4.334 16.801 1.00 88.50 316 ARG A CA 1
ATOM 2421 C C . ARG A 1 316 ? 17.527 2.927 17.397 1.00 88.50 316 ARG A C 1
ATOM 2423 O O . ARG A 1 316 ? 18.522 2.207 17.361 1.00 88.50 316 ARG A O 1
ATOM 2430 N N . HIS A 1 317 ? 16.398 2.545 17.995 1.00 86.81 317 HIS A N 1
ATOM 2431 C CA . HIS A 1 317 ? 16.233 1.223 18.589 1.00 86.81 317 HIS A CA 1
ATOM 2432 C C . HIS A 1 317 ? 16.128 0.151 17.482 1.00 86.81 317 HIS A C 1
ATOM 2434 O O . HIS A 1 317 ? 15.340 0.342 16.558 1.00 86.81 317 HIS A O 1
ATOM 2440 N N . PRO A 1 318 ? 16.835 -0.996 17.560 1.00 79.06 318 PRO A N 1
ATOM 2441 C CA . PRO A 1 318 ? 16.844 -1.997 16.481 1.00 79.06 318 PRO A CA 1
ATOM 2442 C C . PRO A 1 318 ? 15.460 -2.524 16.066 1.00 79.06 318 PRO A C 1
ATOM 2444 O O . PRO A 1 318 ? 15.233 -2.817 14.896 1.00 79.06 318 PRO A O 1
ATOM 2447 N N . ASP A 1 319 ? 14.519 -2.614 17.012 1.00 76.19 319 ASP A N 1
ATOM 2448 C CA . ASP A 1 319 ? 13.132 -3.035 16.748 1.00 76.19 319 ASP A CA 1
ATOM 2449 C C . ASP A 1 319 ? 12.174 -1.891 16.337 1.00 76.19 319 ASP A C 1
ATOM 2451 O O . ASP A 1 319 ? 10.991 -2.137 16.090 1.00 76.19 319 ASP A O 1
ATOM 2455 N N . ALA A 1 320 ? 12.637 -0.637 16.285 1.00 79.81 320 ALA A N 1
ATOM 2456 C CA . ALA A 1 320 ? 11.804 0.529 15.988 1.00 79.81 320 ALA A CA 1
ATOM 2457 C C . ALA A 1 320 ? 11.714 0.804 14.478 1.00 79.81 320 ALA A C 1
ATOM 2459 O O . ALA A 1 320 ? 12.326 1.730 13.950 1.00 79.81 320 ALA A O 1
ATOM 2460 N N . ASP A 1 321 ? 10.907 -0.000 13.783 1.00 79.19 321 ASP A N 1
ATOM 2461 C CA . ASP A 1 321 ? 10.571 0.217 12.375 1.00 79.19 321 ASP A CA 1
ATOM 2462 C C . ASP A 1 321 ? 9.120 0.687 12.188 1.00 79.19 321 ASP A C 1
ATOM 2464 O O . ASP A 1 321 ? 8.168 0.058 12.660 1.00 79.19 321 ASP A O 1
ATOM 2468 N N . VAL A 1 322 ? 8.934 1.787 11.455 1.00 77.88 322 VAL A N 1
ATOM 2469 C CA . VAL A 1 322 ? 7.606 2.375 11.222 1.00 77.88 322 VAL A CA 1
ATOM 2470 C C . VAL A 1 322 ? 6.713 1.481 10.359 1.00 77.88 322 VAL A C 1
ATOM 2472 O O . VAL A 1 322 ? 5.525 1.357 10.656 1.00 77.88 322 VAL A O 1
ATOM 2475 N N . ASN A 1 323 ? 7.264 0.775 9.367 1.00 74.94 323 ASN A N 1
ATOM 2476 C CA . ASN A 1 323 ? 6.484 -0.148 8.540 1.00 74.94 323 ASN A CA 1
ATOM 2477 C C . ASN A 1 323 ? 6.070 -1.400 9.330 1.00 74.94 323 ASN A C 1
ATOM 2479 O O . ASN A 1 323 ? 4.920 -1.821 9.223 1.00 74.94 323 ASN A O 1
ATOM 2483 N N . HIS A 1 324 ? 6.933 -1.951 10.187 1.00 76.69 324 HIS A N 1
ATOM 2484 C CA . HIS A 1 324 ? 6.567 -2.998 11.147 1.00 76.69 324 HIS A CA 1
ATOM 2485 C C . HIS A 1 324 ? 5.426 -2.527 12.064 1.00 76.69 324 HIS A C 1
ATOM 2487 O O . HIS A 1 324 ? 4.405 -3.204 12.209 1.00 76.69 324 HIS A O 1
ATOM 2493 N N . HIS A 1 325 ? 5.554 -1.333 12.646 1.00 73.81 325 HIS A N 1
ATOM 2494 C CA . HIS A 1 325 ? 4.561 -0.780 13.566 1.00 73.81 325 HIS A CA 1
ATOM 2495 C C . HIS A 1 325 ? 3.203 -0.457 12.916 1.00 73.81 325 HIS A C 1
ATOM 2497 O O . HIS A 1 325 ? 2.167 -0.608 13.574 1.00 73.81 325 HIS A O 1
ATOM 2503 N N . LEU A 1 326 ? 3.194 -0.037 11.648 1.00 74.00 326 LEU A N 1
ATOM 2504 C CA . LEU A 1 326 ? 1.981 0.242 10.872 1.00 74.00 326 LEU A CA 1
ATOM 2505 C C . LEU A 1 326 ? 1.344 -1.031 10.298 1.00 74.00 326 LEU A C 1
ATOM 2507 O O . LEU A 1 326 ? 0.132 -1.198 10.414 1.00 74.00 326 LEU A O 1
ATOM 2511 N N . ASN A 1 327 ? 2.143 -1.923 9.705 1.00 70.81 327 ASN A N 1
ATOM 2512 C CA . ASN A 1 327 ? 1.650 -2.997 8.836 1.00 70.81 327 ASN A CA 1
ATOM 2513 C C . ASN A 1 327 ? 1.660 -4.384 9.501 1.00 70.81 327 ASN A C 1
ATOM 2515 O O . ASN A 1 327 ? 0.812 -5.208 9.168 1.00 70.81 327 ASN A O 1
ATOM 2519 N N . GLU A 1 328 ? 2.583 -4.669 10.431 1.00 72.25 328 GLU A N 1
ATOM 2520 C CA . GLU A 1 328 ? 2.719 -5.994 11.071 1.00 72.25 328 GLU A CA 1
ATOM 2521 C C . GLU A 1 328 ? 2.208 -6.040 12.520 1.00 72.25 328 GLU A C 1
ATOM 2523 O O . GLU A 1 328 ? 1.578 -7.025 12.913 1.00 72.25 328 GLU A O 1
ATOM 2528 N N . ARG A 1 329 ? 2.490 -5.001 13.320 1.00 70.44 329 ARG A N 1
ATOM 2529 C CA . ARG A 1 329 ? 2.033 -4.848 14.717 1.00 70.44 329 ARG A CA 1
ATOM 2530 C C . ARG A 1 329 ? 0.667 -4.158 14.813 1.00 70.44 329 ARG A C 1
ATOM 2532 O O . ARG A 1 329 ? -0.012 -4.328 15.830 1.00 70.44 329 ARG A O 1
ATOM 2539 N N . ALA A 1 330 ? 0.298 -3.391 13.781 1.00 68.12 330 ALA A N 1
ATOM 2540 C CA . ALA A 1 330 ? -0.923 -2.586 13.686 1.00 68.12 330 ALA A CA 1
ATOM 2541 C C . ALA A 1 330 ? -1.168 -1.705 14.934 1.00 68.12 330 ALA A C 1
ATOM 2543 O O . ALA A 1 330 ? -2.261 -1.675 15.496 1.00 68.12 330 ALA A O 1
ATOM 2544 N N . GLY A 1 331 ? -0.125 -1.016 15.415 1.00 71.81 331 GLY A N 1
ATOM 2545 C CA . GLY A 1 331 ? -0.212 -0.144 16.590 1.00 71.81 331 GLY A CA 1
ATOM 2546 C C . GLY A 1 331 ? 1.084 -0.027 17.395 1.00 71.81 331 GLY A C 1
ATOM 2547 O O . GLY A 1 331 ? 2.171 -0.378 16.938 1.00 71.81 331 GLY A O 1
ATOM 2548 N N . GLY A 1 332 ? 0.971 0.494 18.621 1.00 74.12 332 GLY A N 1
ATOM 2549 C CA . GLY A 1 332 ? 2.113 0.701 19.523 1.00 74.12 332 GLY A CA 1
ATOM 2550 C C . GLY A 1 332 ? 3.127 1.742 19.037 1.00 74.12 332 GLY A C 1
ATOM 2551 O O . GLY A 1 332 ? 4.289 1.670 19.432 1.00 74.12 332 GLY A O 1
ATOM 2552 N N . HIS A 1 333 ? 2.708 2.658 18.162 1.00 83.00 333 HIS A N 1
ATOM 2553 C CA . HIS A 1 333 ? 3.493 3.801 17.707 1.00 83.00 333 HIS A CA 1
ATOM 2554 C C . HIS A 1 333 ? 2.693 5.105 17.836 1.00 83.00 333 HIS A C 1
ATOM 2556 O O . HIS A 1 333 ? 1.458 5.078 17.812 1.00 83.00 333 HIS A O 1
ATOM 2562 N N . TYR A 1 334 ? 3.397 6.232 17.906 1.00 82.19 334 TYR A N 1
ATOM 2563 C CA . TYR A 1 334 ? 2.828 7.574 17.830 1.00 82.19 334 TYR A CA 1
ATOM 2564 C C . TYR A 1 334 ? 3.680 8.476 16.925 1.00 82.19 334 TYR A C 1
ATOM 2566 O O . TYR A 1 334 ? 4.907 8.498 17.033 1.00 82.19 334 TYR A O 1
ATOM 2574 N N . VAL A 1 335 ? 3.019 9.211 16.029 1.00 85.69 335 VAL A N 1
ATOM 2575 C CA . VAL A 1 335 ? 3.637 10.247 15.196 1.00 85.69 335 VAL A CA 1
ATOM 2576 C C . VAL A 1 335 ? 3.638 11.556 15.979 1.00 85.69 335 VAL A C 1
ATOM 2578 O O . VAL A 1 335 ? 2.606 12.203 16.132 1.00 85.69 335 VAL A O 1
ATOM 2581 N N . ASP A 1 336 ? 4.802 11.965 16.465 1.00 85.94 336 ASP A N 1
ATOM 2582 C CA . ASP A 1 336 ? 4.938 13.175 17.266 1.00 85.94 336 ASP A CA 1
ATOM 2583 C C . ASP A 1 336 ? 4.761 14.442 16.413 1.00 85.94 336 ASP A C 1
ATOM 2585 O O . ASP A 1 336 ? 5.632 14.848 15.637 1.00 85.94 336 ASP A O 1
ATOM 2589 N N . VAL A 1 337 ? 3.595 15.067 16.584 1.00 82.31 337 VAL A N 1
ATOM 2590 C CA . VAL A 1 337 ? 3.220 16.363 16.001 1.00 82.31 337 VAL A CA 1
ATOM 2591 C C . VAL A 1 337 ? 3.515 17.554 16.929 1.00 82.31 337 VAL A C 1
ATOM 2593 O O . VAL A 1 337 ? 3.158 18.682 16.597 1.00 82.31 337 VAL A O 1
ATOM 2596 N N . GLY A 1 338 ? 4.174 17.337 18.077 1.00 77.38 338 GLY A N 1
ATOM 2597 C CA . GLY A 1 338 ? 4.688 18.379 18.975 1.00 77.38 338 GLY A CA 1
ATOM 2598 C C . GLY A 1 338 ? 3.950 18.514 20.318 1.00 77.38 338 GLY A C 1
ATOM 2599 O O . GLY A 1 338 ? 4.480 18.078 21.342 1.00 77.38 338 GLY A O 1
ATOM 2600 N N . PRO A 1 339 ? 2.754 19.142 20.380 1.00 76.62 339 PRO A N 1
ATOM 2601 C CA . PRO A 1 339 ? 2.169 19.590 21.649 1.00 76.62 339 PRO A CA 1
ATOM 2602 C C . PRO A 1 339 ? 1.947 18.483 22.686 1.00 76.62 339 PRO A C 1
ATOM 2604 O O . PRO A 1 339 ? 2.215 18.691 23.867 1.00 76.62 339 PRO A O 1
ATOM 2607 N N . ALA A 1 340 ? 1.484 17.306 22.256 1.00 70.75 340 ALA A N 1
ATOM 2608 C CA . ALA A 1 340 ? 1.050 16.247 23.165 1.00 70.75 340 ALA A CA 1
ATOM 2609 C C . ALA A 1 340 ? 2.215 15.609 23.954 1.00 70.75 340 ALA A C 1
ATOM 2611 O O . ALA A 1 340 ? 2.059 15.319 25.138 1.00 70.75 340 ALA A O 1
ATOM 2612 N N . VAL A 1 341 ? 3.409 15.473 23.357 1.00 84.62 341 VAL A N 1
ATOM 2613 C CA . VAL A 1 341 ? 4.615 15.004 24.076 1.00 84.62 341 VAL A CA 1
ATOM 2614 C C . VAL A 1 341 ? 4.991 15.973 25.193 1.00 84.62 341 VAL A C 1
ATOM 2616 O O . VAL A 1 341 ? 5.318 15.554 26.304 1.00 84.62 341 VAL A O 1
ATOM 2619 N N . LYS A 1 342 ? 4.905 17.280 24.914 1.00 82.94 342 LYS A N 1
ATOM 2620 C CA . LYS A 1 342 ? 5.267 18.321 25.878 1.00 82.94 342 LYS A CA 1
ATOM 2621 C C . LYS A 1 342 ? 4.348 18.324 27.102 1.00 82.94 342 LYS A C 1
ATOM 2623 O O . LYS A 1 342 ? 4.819 18.621 28.189 1.00 82.94 342 LYS A O 1
ATOM 2628 N N . LEU A 1 343 ? 3.067 17.970 26.962 1.00 72.50 343 LEU A N 1
ATOM 2629 C CA . LEU A 1 343 ? 2.143 17.892 28.104 1.00 72.50 343 LEU A CA 1
ATOM 2630 C C . LEU A 1 343 ? 2.584 16.849 29.142 1.00 72.50 343 LEU A C 1
ATOM 2632 O O . LEU A 1 343 ? 2.519 17.122 30.339 1.00 72.50 343 LEU A O 1
ATOM 2636 N N . ILE A 1 344 ? 3.083 15.697 28.691 1.00 75.75 344 ILE A N 1
ATOM 2637 C CA . ILE A 1 344 ? 3.628 14.660 29.576 1.00 75.75 344 ILE A CA 1
ATOM 2638 C C . ILE A 1 344 ? 4.976 15.111 30.156 1.00 75.75 344 ILE A C 1
ATOM 2640 O O . ILE A 1 344 ? 5.166 15.067 31.367 1.00 75.75 344 ILE A O 1
ATOM 2644 N N . ALA A 1 345 ? 5.891 15.604 29.313 1.00 82.62 345 ALA A N 1
ATOM 2645 C CA . ALA A 1 345 ? 7.221 16.047 29.746 1.00 82.62 345 ALA A CA 1
ATOM 2646 C C . ALA A 1 345 ? 7.188 17.247 30.724 1.00 82.62 345 ALA A C 1
ATOM 2648 O O . ALA A 1 345 ? 8.052 17.356 31.588 1.00 82.62 345 ALA A O 1
ATOM 2649 N N . ASP A 1 346 ? 6.181 18.122 30.619 1.00 82.44 346 ASP A N 1
ATOM 2650 C CA . ASP A 1 346 ? 5.916 19.230 31.555 1.00 82.44 346 ASP A CA 1
ATOM 2651 C C . ASP 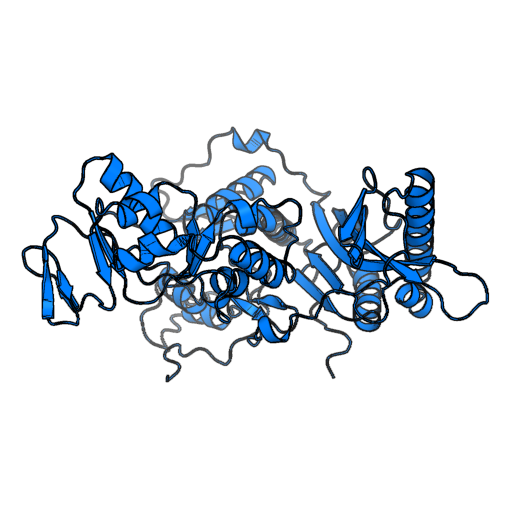A 1 346 ? 5.230 18.768 32.863 1.00 82.44 346 ASP A C 1
ATOM 2653 O O . ASP A 1 346 ? 4.959 19.601 33.729 1.00 82.44 346 ASP A O 1
ATOM 2657 N N . GLY A 1 347 ? 4.863 17.487 32.998 1.00 73.88 347 GLY A N 1
ATOM 2658 C CA . GLY A 1 347 ? 4.100 16.965 34.140 1.00 73.88 347 GLY A CA 1
ATOM 2659 C C . GLY A 1 347 ? 2.629 17.407 34.192 1.00 73.88 347 GLY A C 1
ATOM 2660 O O . GLY A 1 347 ? 1.991 17.288 35.234 1.00 73.88 347 GLY A O 1
ATOM 2661 N N . LYS A 1 348 ? 2.068 17.920 33.086 1.00 68.50 348 LYS A N 1
ATOM 2662 C CA . LYS A 1 348 ? 0.663 18.378 32.990 1.00 68.50 348 LYS A CA 1
ATOM 2663 C C . LYS A 1 348 ? -0.339 17.244 32.765 1.00 68.50 348 LYS A C 1
ATOM 2665 O O . LYS A 1 348 ? -1.542 17.461 32.893 1.00 68.50 348 LYS A O 1
ATOM 2670 N N . VAL A 1 349 ? 0.154 16.068 32.388 1.00 69.44 349 VAL A N 1
ATOM 2671 C CA . VAL A 1 349 ? -0.610 14.833 32.193 1.00 69.44 349 VAL A CA 1
ATOM 2672 C C . VAL A 1 349 ? 0.144 13.718 32.900 1.00 69.44 349 VAL A C 1
ATOM 2674 O O . VAL A 1 349 ? 1.325 13.499 32.626 1.00 69.44 349 VAL A O 1
ATOM 2677 N N . ALA A 1 350 ? -0.531 13.020 33.810 1.00 70.56 350 ALA A N 1
ATOM 2678 C CA . ALA A 1 350 ? 0.069 11.921 34.553 1.00 70.56 350 ALA A CA 1
ATOM 2679 C C . ALA A 1 350 ? 0.157 10.655 33.687 1.00 70.56 350 ALA A C 1
ATOM 2681 O O . ALA A 1 350 ? -0.723 10.375 32.869 1.00 70.56 350 ALA A O 1
ATOM 2682 N N . VAL A 1 351 ? 1.202 9.853 33.896 1.00 71.88 351 VAL A N 1
ATOM 2683 C CA . VAL A 1 351 ? 1.390 8.569 33.210 1.00 71.88 351 VAL A CA 1
ATOM 2684 C C . VAL A 1 351 ? 1.584 7.469 34.243 1.00 71.88 351 VAL A C 1
ATOM 2686 O O . VAL A 1 351 ? 2.437 7.578 35.122 1.00 71.88 351 VAL A O 1
ATOM 2689 N N . LYS A 1 352 ? 0.818 6.380 34.116 1.00 73.62 352 LYS A N 1
ATOM 2690 C CA . LYS A 1 352 ? 1.038 5.146 34.876 1.00 73.62 352 LYS A CA 1
ATOM 2691 C C . LYS A 1 352 ? 1.546 4.053 33.935 1.00 73.62 352 LYS A C 1
ATOM 2693 O O . LYS A 1 352 ? 0.809 3.535 33.093 1.00 73.62 352 LYS A O 1
ATOM 2698 N N . SER A 1 353 ? 2.829 3.737 34.075 1.00 81.19 353 SER A N 1
ATOM 2699 C CA . SER A 1 353 ? 3.592 2.888 33.153 1.00 81.19 353 SER A CA 1
ATOM 2700 C C . SER A 1 353 ? 3.792 1.466 33.674 1.00 81.19 353 SER A C 1
ATOM 2702 O O . SER A 1 353 ? 3.849 1.241 34.880 1.00 81.19 353 SER A O 1
ATOM 2704 N N . GLY A 1 354 ? 3.944 0.505 32.759 1.00 76.81 354 GLY A N 1
ATOM 2705 C CA . GLY A 1 354 ? 4.302 -0.885 33.076 1.00 76.81 354 GLY A CA 1
ATOM 2706 C C . GLY A 1 354 ? 3.179 -1.715 33.708 1.00 76.81 354 GLY A C 1
ATOM 2707 O O . GLY A 1 354 ? 3.438 -2.805 34.210 1.00 76.81 354 GLY A O 1
ATOM 2708 N N . VAL A 1 355 ? 1.942 -1.214 33.680 1.00 73.25 355 VAL A N 1
ATOM 2709 C CA . VAL A 1 355 ? 0.764 -1.844 34.294 1.00 73.25 355 VAL A CA 1
ATOM 2710 C C . VAL A 1 355 ? -0.381 -2.003 33.298 1.00 73.25 355 VAL A C 1
ATOM 2712 O O . VAL A 1 355 ? -0.448 -1.307 32.284 1.00 73.25 355 VAL A O 1
ATOM 2715 N N . GLU A 1 356 ? -1.318 -2.890 33.615 1.00 75.50 356 GLU A N 1
ATOM 2716 C CA . GLU A 1 356 ? -2.573 -3.065 32.879 1.00 75.50 356 GLU A CA 1
ATOM 2717 C C . GLU A 1 356 ? -3.785 -3.052 33.831 1.00 75.50 356 GLU A C 1
ATOM 2719 O O . GLU A 1 356 ? -3.670 -3.550 34.956 1.00 75.50 356 GLU A O 1
ATOM 2724 N N . PRO A 1 357 ? -4.951 -2.514 33.418 1.00 68.12 357 PRO A N 1
ATOM 2725 C CA . PRO A 1 357 ? -6.178 -2.609 34.207 1.00 68.12 357 PRO A CA 1
ATOM 2726 C C . PRO A 1 357 ? -6.594 -4.068 34.445 1.00 68.12 357 PRO A C 1
ATOM 2728 O O . PRO A 1 357 ? -6.548 -4.896 33.533 1.00 68.12 357 PRO A O 1
ATOM 2731 N N . LYS A 1 358 ? -7.029 -4.379 35.669 1.00 78.25 358 LYS A N 1
ATOM 2732 C CA . LYS A 1 358 ? -7.553 -5.696 36.078 1.00 78.25 358 LYS A CA 1
ATOM 2733 C C . LYS A 1 358 ? -9.053 -5.701 36.359 1.00 78.25 358 LYS A C 1
ATOM 2735 O O . LYS A 1 358 ? -9.662 -6.764 36.311 1.00 78.25 358 LYS A O 1
ATOM 2740 N N . GLY A 1 359 ? -9.649 -4.540 36.614 1.00 68.31 359 GLY A N 1
ATOM 2741 C CA . GLY A 1 359 ? -11.086 -4.395 36.822 1.00 68.31 359 GLY A CA 1
ATOM 2742 C C . GLY A 1 359 ? -11.481 -2.954 37.126 1.00 68.31 359 GLY A C 1
ATOM 2743 O O . GLY A 1 359 ? -10.621 -2.088 37.292 1.00 68.31 359 GLY A O 1
ATOM 2744 N N . PHE A 1 360 ? -12.786 -2.718 37.214 1.00 64.81 360 PHE A N 1
ATOM 2745 C CA . PHE A 1 360 ? -13.351 -1.456 37.683 1.00 64.81 360 PHE A CA 1
ATOM 2746 C C . PHE A 1 360 ? -13.442 -1.442 39.214 1.00 64.81 360 PHE A C 1
ATOM 2748 O O . PHE A 1 360 ? -13.723 -2.470 39.835 1.00 64.81 360 PHE A O 1
ATOM 2755 N N . THR A 1 361 ? -13.227 -0.275 39.815 1.00 77.56 361 THR A N 1
ATOM 2756 C CA . THR A 1 361 ? -13.633 0.035 41.195 1.00 77.56 361 THR A CA 1
ATOM 2757 C C . THR A 1 361 ? -14.943 0.833 41.163 1.00 77.56 361 THR A C 1
ATOM 2759 O O . THR A 1 361 ? -15.486 1.105 40.094 1.00 77.56 361 THR A O 1
ATOM 2762 N N . ALA A 1 362 ? -15.462 1.244 42.324 1.00 76.44 362 ALA A N 1
ATOM 2763 C CA . ALA A 1 362 ? -16.612 2.154 42.386 1.00 76.44 362 ALA A CA 1
ATOM 2764 C C . ALA A 1 362 ? -16.317 3.568 41.833 1.00 76.44 362 ALA A C 1
ATOM 2766 O O . ALA A 1 362 ? -17.246 4.335 41.602 1.00 76.44 362 ALA A O 1
ATOM 2767 N N . THR A 1 363 ? -15.039 3.911 41.653 1.00 66.88 363 THR A N 1
ATOM 2768 C CA . THR A 1 363 ? -14.537 5.268 41.377 1.00 66.88 363 THR A CA 1
ATOM 2769 C C . THR A 1 363 ? -13.548 5.328 40.210 1.00 66.88 363 THR A C 1
ATOM 2771 O O . THR A 1 363 ? -13.040 6.402 39.910 1.00 66.88 363 THR A O 1
ATOM 2774 N N . GLY A 1 364 ? -13.241 4.204 39.552 1.00 71.06 364 GLY A N 1
ATOM 2775 C CA . GLY A 1 364 ? -12.218 4.128 38.509 1.00 71.06 364 GLY A CA 1
ATOM 2776 C C . GLY A 1 364 ? -11.752 2.698 38.218 1.00 71.06 364 GLY A C 1
ATOM 2777 O O . GLY A 1 364 ? -12.567 1.812 37.955 1.00 71.06 364 GLY A O 1
ATOM 2778 N N . LEU A 1 365 ? -10.437 2.462 38.231 1.00 68.81 365 LEU A N 1
ATOM 2779 C CA . LEU A 1 365 ? -9.808 1.192 37.838 1.00 68.81 365 LEU A CA 1
ATOM 2780 C C . LEU A 1 365 ? -8.825 0.666 38.892 1.00 68.81 365 LEU A C 1
ATOM 2782 O O . LEU A 1 365 ? -8.066 1.432 39.486 1.00 68.81 365 LEU A O 1
ATOM 2786 N N . VAL A 1 366 ? -8.769 -0.660 39.052 1.00 82.62 366 VAL A N 1
ATOM 2787 C CA . VAL A 1 366 ? -7.681 -1.367 39.751 1.00 82.62 366 VAL A CA 1
ATOM 2788 C C . VAL A 1 366 ? -6.682 -1.924 38.735 1.00 82.62 366 VAL A C 1
ATOM 2790 O O . VAL A 1 366 ? -7.066 -2.436 37.680 1.00 82.62 366 VAL A O 1
ATOM 2793 N N . MET A 1 367 ? -5.394 -1.810 39.044 1.00 83.88 367 MET A N 1
ATOM 2794 C CA . MET A 1 367 ? -4.275 -2.109 38.149 1.00 83.88 367 MET A CA 1
ATOM 2795 C C . MET A 1 367 ? -3.571 -3.422 38.522 1.00 83.88 367 MET A C 1
ATOM 2797 O O . MET A 1 367 ? -3.743 -3.970 39.610 1.00 83.88 367 MET A O 1
ATOM 2801 N N . SER A 1 368 ? -2.743 -3.936 37.612 1.00 83.12 368 SER A N 1
ATOM 2802 C CA . SER A 1 368 ? -1.984 -5.186 37.777 1.00 83.12 368 SER A CA 1
ATOM 2803 C C . SER A 1 368 ? -0.963 -5.190 38.919 1.00 83.12 368 SER A C 1
ATOM 2805 O O . SER A 1 368 ? -0.535 -6.264 39.326 1.00 83.12 368 SER A O 1
ATOM 2807 N N . ASP A 1 369 ? -0.569 -4.017 39.420 1.00 88.44 369 ASP A N 1
ATOM 2808 C CA . ASP A 1 369 ? 0.291 -3.837 40.598 1.00 88.44 369 ASP A CA 1
ATOM 2809 C C . ASP A 1 369 ? -0.504 -3.749 41.921 1.00 88.44 369 ASP A C 1
ATOM 2811 O O . ASP A 1 369 ? 0.083 -3.541 42.979 1.00 88.44 369 ASP A O 1
ATOM 2815 N N . GLY A 1 370 ? -1.835 -3.894 41.870 1.00 88.44 370 GLY A N 1
ATOM 2816 C CA . GLY A 1 370 ? -2.737 -3.778 43.019 1.00 88.44 370 GLY A CA 1
ATOM 2817 C C . GLY A 1 370 ? -3.128 -2.343 43.389 1.00 88.44 370 GLY A C 1
ATOM 2818 O O . GLY A 1 370 ? -3.961 -2.161 44.273 1.00 88.44 370 GLY A O 1
ATOM 2819 N N . SER A 1 371 ? -2.572 -1.325 42.724 1.00 84.44 371 SER A N 1
ATOM 2820 C CA . SER A 1 371 ? -2.954 0.073 42.953 1.00 84.44 371 SER A CA 1
ATOM 2821 C C . SER A 1 371 ? -4.247 0.454 42.224 1.00 84.44 371 SER A C 1
ATOM 2823 O O . SER A 1 371 ? -4.668 -0.214 41.275 1.00 84.44 371 SER A O 1
ATOM 2825 N N . THR A 1 372 ? -4.874 1.549 42.650 1.00 81.38 372 THR A N 1
ATOM 2826 C CA . THR A 1 372 ? -6.090 2.100 42.038 1.00 81.38 372 THR A CA 1
ATOM 2827 C C . THR A 1 372 ? -5.827 3.450 41.375 1.00 81.38 372 THR A C 1
ATOM 2829 O O . THR A 1 372 ? -4.910 4.179 41.755 1.00 81.38 372 THR A O 1
ATOM 2832 N N . VAL A 1 373 ? -6.635 3.779 40.368 1.00 72.56 373 VAL A N 1
ATOM 2833 C CA . VAL A 1 373 ? -6.694 5.102 39.733 1.00 72.56 373 VAL A CA 1
ATOM 2834 C C . VAL A 1 373 ? -8.161 5.493 39.624 1.00 72.56 373 VAL A C 1
ATOM 2836 O O . VAL A 1 373 ? -8.912 4.825 38.912 1.00 72.56 373 VAL A O 1
ATOM 2839 N N . ASP A 1 374 ? -8.554 6.552 40.327 1.00 70.75 374 ASP A N 1
ATOM 2840 C CA . ASP A 1 374 ? -9.911 7.100 40.278 1.00 70.75 374 ASP A CA 1
ATOM 2841 C C . ASP A 1 374 ? -10.081 8.034 39.067 1.00 70.75 374 ASP A C 1
ATOM 2843 O O . ASP A 1 374 ? -9.161 8.783 38.725 1.00 70.75 374 ASP A O 1
ATOM 2847 N N . ALA A 1 375 ? -11.240 7.973 38.406 1.00 56.59 375 ALA A N 1
ATOM 2848 C CA . ALA A 1 375 ? -11.634 8.844 37.298 1.00 56.59 375 ALA A CA 1
ATOM 2849 C C . ALA A 1 375 ? -13.140 8.731 36.988 1.00 56.59 375 ALA A C 1
ATOM 2851 O O . ALA A 1 375 ? -13.722 7.651 37.081 1.00 56.59 375 ALA A O 1
ATOM 2852 N N . ASP A 1 376 ? -13.749 9.823 36.520 1.00 47.31 376 ASP A N 1
ATOM 2853 C CA . ASP A 1 376 ? -15.206 9.920 36.327 1.00 47.31 376 ASP A CA 1
ATOM 2854 C C . ASP A 1 376 ? -15.774 9.141 35.110 1.00 47.31 376 ASP A C 1
ATOM 2856 O O . ASP A 1 376 ? -16.989 8.970 35.009 1.00 47.31 376 ASP A O 1
ATOM 2860 N N . ALA A 1 377 ? -14.935 8.659 34.176 1.00 47.72 377 ALA A N 1
ATOM 2861 C CA . ALA A 1 377 ? -15.323 7.825 33.016 1.00 47.72 377 ALA A CA 1
ATOM 2862 C C . ALA A 1 377 ? -14.113 7.049 32.415 1.00 47.72 377 ALA A C 1
ATOM 2864 O O . ALA A 1 377 ? -12.990 7.296 32.828 1.00 47.72 377 ALA A O 1
ATOM 2865 N N . VAL A 1 378 ? -14.286 6.123 31.437 1.00 49.19 378 VAL A N 1
ATOM 2866 C CA . VAL A 1 378 ? -13.181 5.311 30.816 1.00 49.19 378 VAL A CA 1
ATOM 2867 C C . VAL A 1 378 ? -13.258 5.203 29.259 1.00 49.19 378 VAL A C 1
ATOM 2869 O O . VAL A 1 378 ? -14.293 4.847 28.715 1.00 49.19 378 VAL A O 1
ATOM 2872 N N . VAL A 1 379 ? -12.163 5.517 28.528 1.00 50.38 379 VAL A N 1
ATOM 2873 C CA . VAL A 1 379 ? -11.933 5.490 27.054 1.00 50.38 379 VAL A CA 1
ATOM 2874 C C . VAL A 1 379 ? -10.963 4.341 26.769 1.00 50.38 379 VAL A C 1
ATOM 2876 O O . VAL A 1 379 ? -9.801 4.365 27.182 1.00 50.38 379 VAL A O 1
ATOM 2879 N N . TRP A 1 380 ? -11.371 3.388 25.945 1.00 55.25 380 TRP A N 1
ATOM 2880 C CA . TRP A 1 380 ? -10.481 2.325 25.488 1.00 55.25 380 TRP A CA 1
ATOM 2881 C C . TRP A 1 380 ? -9.772 2.720 24.184 1.00 55.25 380 TRP A C 1
ATOM 2883 O O . TRP A 1 380 ? -10.203 2.376 23.089 1.00 55.25 380 TRP A O 1
ATOM 2893 N N . CYS A 1 381 ? -8.643 3.427 24.298 1.00 59.12 381 CYS A N 1
ATOM 2894 C CA . CYS A 1 381 ? -7.739 3.762 23.184 1.00 59.12 381 CYS A CA 1
ATOM 2895 C C . CYS A 1 381 ? -6.759 2.611 22.858 1.00 59.12 381 CYS A C 1
ATOM 2897 O O . CYS A 1 381 ? -5.603 2.834 22.485 1.00 59.12 381 CYS A O 1
ATOM 2899 N N . THR A 1 382 ? -7.205 1.362 23.006 1.00 62.03 382 THR A N 1
ATOM 2900 C CA . THR A 1 382 ? -6.379 0.144 22.917 1.00 62.03 382 THR A CA 1
ATOM 2901 C C . THR A 1 382 ? -6.033 -0.293 21.489 1.00 62.03 382 THR A C 1
ATOM 2903 O O . THR A 1 382 ? -5.360 -1.309 21.303 1.00 62.03 382 THR A O 1
ATOM 2906 N N . GLY A 1 383 ? -6.459 0.480 20.488 1.00 61.97 383 GLY A N 1
ATOM 2907 C CA . GLY A 1 383 ? -6.459 0.092 19.079 1.00 61.97 383 GLY A CA 1
ATOM 2908 C C . GLY A 1 383 ? -7.654 -0.800 18.732 1.00 61.97 383 GLY A C 1
ATOM 2909 O O . GLY A 1 383 ? -8.474 -1.124 19.591 1.00 61.97 383 GLY A O 1
ATOM 2910 N N . PHE A 1 384 ? -7.741 -1.197 17.466 1.00 61.75 384 PHE A N 1
ATOM 2911 C CA . PHE A 1 384 ? -8.759 -2.130 16.985 1.00 61.75 384 PHE A CA 1
ATOM 2912 C C . PHE A 1 384 ? -8.316 -3.573 17.271 1.00 61.75 384 PHE A C 1
ATOM 2914 O O . PHE A 1 384 ? -7.131 -3.898 17.152 1.00 61.75 384 PHE A O 1
ATOM 2921 N N . ALA A 1 385 ? -9.256 -4.443 17.650 1.00 52.19 385 ALA A N 1
ATOM 2922 C CA . ALA A 1 385 ? -8.974 -5.861 17.905 1.00 52.19 385 ALA A CA 1
ATOM 2923 C C . ALA A 1 385 ? -8.587 -6.626 16.620 1.00 52.19 385 ALA A C 1
ATOM 2925 O O . ALA A 1 385 ? -7.932 -7.669 16.678 1.00 52.19 385 ALA A O 1
ATOM 2926 N N . ASP A 1 386 ? -8.952 -6.060 15.469 1.00 58.94 386 ASP A N 1
ATOM 2927 C CA . ASP A 1 386 ? -9.012 -6.673 14.141 1.00 58.94 386 ASP A CA 1
ATOM 2928 C C . ASP A 1 386 ? -7.635 -6.782 13.465 1.00 58.94 386 ASP A C 1
ATOM 2930 O O . ASP A 1 386 ? -7.378 -6.256 12.379 1.00 58.94 386 ASP A O 1
ATOM 2934 N N . ARG A 1 387 ? -6.718 -7.495 14.125 1.00 63.31 387 ARG A N 1
ATOM 2935 C CA . ARG A 1 387 ? -5.433 -7.923 13.541 1.00 63.31 387 ARG A CA 1
ATOM 2936 C C . ARG A 1 387 ? -5.598 -8.983 12.460 1.00 63.31 387 ARG A C 1
ATOM 2938 O O . ARG A 1 387 ? -4.674 -9.200 11.685 1.00 63.31 387 ARG A O 1
ATOM 2945 N N . ASP A 1 388 ? -6.756 -9.625 12.419 1.00 70.69 388 ASP A N 1
ATOM 2946 C CA . ASP A 1 388 ? -7.179 -10.500 11.343 1.00 70.69 388 ASP A CA 1
ATOM 2947 C C . ASP A 1 388 ? -8.686 -10.331 11.136 1.00 70.69 388 ASP A C 1
ATOM 2949 O O . ASP A 1 388 ? -9.473 -10.606 12.044 1.00 70.69 388 ASP A O 1
ATOM 2953 N N . VAL A 1 389 ? -9.085 -9.874 9.948 1.00 74.44 389 VAL A N 1
ATOM 2954 C CA . VAL A 1 389 ? -10.491 -9.603 9.626 1.00 74.44 389 VAL A CA 1
ATOM 2955 C C . VAL A 1 389 ? -11.363 -10.860 9.667 1.00 74.44 389 VAL A C 1
ATOM 2957 O O . VAL A 1 389 ? -12.579 -10.736 9.732 1.00 74.44 389 VAL A O 1
ATOM 2960 N N . ARG A 1 390 ? -10.791 -12.072 9.618 1.00 78.12 390 ARG A N 1
ATOM 2961 C CA . ARG A 1 390 ? -11.566 -13.324 9.588 1.00 78.12 390 ARG A CA 1
ATOM 2962 C C . ARG A 1 390 ? -12.443 -13.471 10.833 1.00 78.12 390 ARG A C 1
ATOM 2964 O O . ARG A 1 390 ? -13.627 -13.772 10.712 1.00 78.12 390 ARG A O 1
ATOM 2971 N N . GLY A 1 391 ? -11.896 -13.178 12.016 1.00 72.81 391 GLY A N 1
ATOM 2972 C CA . GLY A 1 391 ? -12.672 -13.163 13.263 1.00 72.81 391 GLY A CA 1
ATOM 2973 C C . GLY A 1 391 ? -13.713 -12.039 13.286 1.00 72.81 391 GLY A C 1
ATOM 2974 O O . GLY A 1 391 ? -14.869 -12.262 13.639 1.00 72.81 391 GLY A O 1
ATOM 2975 N N . THR A 1 392 ? -13.326 -10.846 12.833 1.00 73.25 392 THR A N 1
ATOM 2976 C CA . THR A 1 392 ? -14.197 -9.665 12.757 1.00 73.25 392 THR A CA 1
ATOM 2977 C C . THR A 1 392 ? -15.384 -9.879 11.817 1.00 73.25 392 THR A C 1
ATOM 2979 O O . THR A 1 392 ? -16.511 -9.547 12.169 1.00 73.25 392 THR A O 1
ATOM 2982 N N . ALA A 1 393 ? -15.159 -10.477 10.645 1.00 72.62 393 ALA A N 1
ATOM 2983 C CA . ALA A 1 393 ? -16.187 -10.784 9.657 1.00 72.62 393 ALA A CA 1
ATOM 2984 C C . ALA A 1 393 ? -17.200 -11.794 10.209 1.00 72.62 393 ALA A C 1
ATOM 2986 O O . ALA A 1 393 ? -18.403 -11.563 10.098 1.00 72.62 393 ALA A O 1
ATOM 2987 N N . ALA A 1 394 ? -16.733 -12.856 10.880 1.00 74.75 394 ALA A N 1
ATOM 2988 C CA . ALA A 1 394 ? -17.623 -13.785 11.574 1.00 74.75 394 ALA A CA 1
ATOM 2989 C C . ALA A 1 394 ? -18.478 -13.057 12.632 1.00 74.75 394 ALA A C 1
ATOM 2991 O O . ALA A 1 394 ? -19.698 -13.204 12.631 1.00 74.75 394 ALA A O 1
ATOM 2992 N N . GLY A 1 395 ? -17.867 -12.218 13.477 1.00 71.75 395 GLY A N 1
ATOM 2993 C CA . GLY A 1 395 ? -18.571 -11.483 14.535 1.00 71.75 395 GLY A CA 1
ATOM 2994 C C . GLY A 1 395 ? -19.547 -10.404 14.037 1.00 71.75 395 GLY A C 1
ATOM 2995 O O . GLY A 1 395 ? -20.614 -10.226 14.627 1.00 71.75 395 GLY A O 1
ATOM 2996 N N . ILE A 1 396 ? -19.230 -9.697 12.944 1.00 67.75 396 ILE A N 1
ATOM 2997 C CA . ILE A 1 396 ? -20.138 -8.712 12.322 1.00 67.75 396 ILE A CA 1
ATOM 2998 C C . ILE A 1 396 ? -21.346 -9.413 11.692 1.00 67.75 396 ILE A C 1
ATOM 3000 O O . ILE A 1 396 ? -22.468 -8.939 11.848 1.00 67.75 396 ILE A O 1
ATOM 3004 N N . LEU A 1 397 ? -21.136 -10.561 11.042 1.00 71.81 397 LEU A N 1
ATOM 3005 C CA . LEU A 1 397 ? -22.201 -11.370 10.442 1.00 71.81 397 LEU A CA 1
ATOM 3006 C C . LEU A 1 397 ? -23.007 -12.189 11.479 1.00 71.81 397 LEU A C 1
ATOM 3008 O O . LEU A 1 397 ? -23.857 -12.988 11.100 1.00 71.81 397 LEU A O 1
ATOM 3012 N N . GLY A 1 398 ? -22.771 -12.001 12.784 1.00 70.38 398 GLY A N 1
ATOM 3013 C CA . GLY A 1 398 ? -23.543 -12.643 13.856 1.00 70.38 398 GLY A CA 1
ATOM 3014 C C . GLY A 1 398 ? -23.096 -14.062 14.226 1.00 70.38 398 GLY A C 1
ATOM 3015 O O . GLY A 1 398 ? -23.831 -14.781 14.902 1.00 70.38 398 GLY A O 1
ATOM 3016 N N . GLY A 1 399 ? -21.900 -14.482 13.810 1.00 70.25 399 GLY A N 1
ATOM 3017 C CA . GLY A 1 399 ? -21.282 -15.724 14.267 1.00 70.25 399 GLY A CA 1
ATOM 3018 C C . GLY A 1 399 ? -20.955 -15.666 15.761 1.00 70.25 399 GLY A C 1
ATOM 3019 O O . GLY A 1 399 ? -20.256 -14.762 16.212 1.00 70.25 399 GLY A O 1
ATOM 3020 N N . ALA A 1 400 ? -21.449 -16.641 16.524 1.00 62.75 400 ALA A N 1
ATOM 3021 C CA . ALA A 1 400 ? -21.081 -16.820 17.926 1.00 62.75 400 ALA A CA 1
ATOM 3022 C C . ALA A 1 400 ? -19.648 -17.368 18.072 1.00 62.75 400 ALA A C 1
ATOM 3024 O O . ALA A 1 400 ? -19.134 -18.028 17.163 1.00 62.75 400 ALA A O 1
ATOM 3025 N N . ASP A 1 401 ? -19.039 -17.140 19.241 1.00 55.12 401 ASP A N 1
ATOM 3026 C CA . ASP A 1 401 ? -17.721 -17.668 19.613 1.00 55.12 401 ASP A CA 1
ATOM 3027 C C . ASP A 1 401 ? -17.743 -19.206 19.706 1.00 55.12 401 ASP A C 1
ATOM 3029 O O . ASP A 1 401 ? -18.060 -19.789 20.744 1.00 55.12 401 ASP A O 1
ATOM 3033 N N . GLY A 1 402 ? -17.400 -19.871 18.604 1.00 55.69 402 GLY A N 1
ATOM 3034 C CA . GLY A 1 402 ? -17.291 -21.325 18.525 1.00 55.69 402 GLY A CA 1
ATOM 3035 C C . GLY A 1 402 ? -17.404 -21.838 17.093 1.00 55.69 402 GLY A C 1
ATOM 3036 O O . GLY A 1 402 ? -18.333 -21.491 16.362 1.00 55.69 402 GLY A O 1
ATOM 3037 N N . GLU A 1 403 ? -16.469 -22.700 16.695 1.00 49.78 403 GLU A N 1
ATOM 3038 C CA . GLU A 1 403 ? -16.561 -23.424 15.427 1.00 49.78 403 GLU A CA 1
ATOM 3039 C C . GLU A 1 403 ? -17.805 -24.326 15.414 1.00 49.78 403 GLU A C 1
ATOM 3041 O O . GLU A 1 403 ? -18.051 -25.066 16.365 1.00 49.78 403 GLU A O 1
ATOM 3046 N N . GLY A 1 404 ? -18.564 -24.309 14.314 1.00 51.38 404 GLY A N 1
ATOM 3047 C CA . GLY A 1 404 ? -19.577 -25.335 14.034 1.00 51.38 404 GLY A CA 1
ATOM 3048 C C . GLY A 1 404 ? -20.999 -24.843 13.768 1.00 51.38 404 GLY A C 1
ATOM 3049 O O . GLY A 1 404 ? -21.795 -25.624 13.255 1.00 51.38 404 GLY A O 1
ATOM 3050 N N . SER A 1 405 ? -21.336 -23.570 14.017 1.00 49.81 405 SER A N 1
ATOM 3051 C CA . SER A 1 405 ? -22.631 -23.021 13.571 1.00 49.81 405 SER A CA 1
ATOM 3052 C C . SER A 1 405 ? -22.606 -22.675 12.075 1.00 49.81 405 SER A C 1
ATOM 3054 O O . SER A 1 405 ? -22.658 -21.512 11.669 1.00 49.81 405 SER A O 1
ATOM 3056 N N . THR A 1 406 ? -22.527 -23.705 11.230 1.00 50.78 406 THR A N 1
ATOM 3057 C CA . THR A 1 406 ? -22.807 -23.625 9.786 1.00 50.78 406 THR A CA 1
ATOM 3058 C C . THR A 1 406 ? -24.320 -23.599 9.560 1.00 50.78 406 THR A C 1
ATOM 3060 O O . THR A 1 406 ? -24.884 -24.480 8.912 1.00 50.78 406 THR A O 1
ATOM 3063 N N . SER A 1 407 ? -24.994 -22.610 10.154 1.00 49.53 407 SER A N 1
ATOM 3064 C CA . SER A 1 407 ? -26.422 -22.348 9.958 1.00 49.53 407 SER A CA 1
ATOM 3065 C C . SER A 1 407 ? -26.654 -21.770 8.559 1.00 49.53 407 SER A C 1
ATOM 3067 O O . SER A 1 407 ? -26.896 -20.575 8.395 1.00 49.53 407 SER A O 1
ATOM 3069 N N . THR A 1 408 ? -26.553 -22.624 7.543 1.00 53.16 408 THR A N 1
ATOM 3070 C CA . THR A 1 408 ? -26.891 -22.308 6.155 1.00 53.16 408 THR A CA 1
ATOM 3071 C C . THR A 1 408 ? -28.406 -22.178 6.022 1.00 53.16 408 THR A C 1
ATOM 3073 O O . THR A 1 408 ? -29.146 -23.155 5.887 1.00 53.16 408 THR A O 1
ATOM 3076 N N . THR A 1 409 ? -28.899 -20.942 6.079 1.00 50.62 409 THR A N 1
ATOM 3077 C CA . THR A 1 409 ? -30.312 -20.609 5.853 1.00 50.62 409 THR A CA 1
ATOM 3078 C C . THR A 1 409 ? -30.633 -20.661 4.357 1.00 50.62 409 THR A C 1
ATOM 3080 O O . THR A 1 409 ? -30.846 -19.636 3.717 1.00 50.62 409 THR A O 1
ATOM 3083 N N . GLY A 1 410 ? -30.633 -21.871 3.791 1.00 55.22 410 GLY A N 1
ATOM 3084 C CA . GLY A 1 410 ? -30.842 -22.133 2.363 1.00 55.22 410 GLY A CA 1
ATOM 3085 C C . GLY A 1 410 ? -29.613 -22.740 1.679 1.00 55.22 410 GLY A C 1
ATOM 3086 O O . GLY A 1 410 ? -28.505 -22.695 2.206 1.00 55.22 410 GLY A O 1
ATOM 3087 N N . LYS A 1 411 ? -29.814 -23.333 0.493 1.00 52.69 411 LYS A N 1
ATOM 3088 C CA . LYS A 1 411 ? -28.748 -24.026 -0.260 1.00 52.69 411 LYS A CA 1
ATOM 3089 C C . LYS A 1 411 ? -27.631 -23.103 -0.758 1.00 52.69 411 LYS A C 1
ATOM 3091 O O . LYS A 1 411 ? -26.520 -23.584 -0.951 1.00 52.69 411 LYS A O 1
ATOM 3096 N N . ASP A 1 412 ? -27.929 -21.818 -0.931 1.00 63.66 412 ASP A N 1
ATOM 3097 C CA . ASP A 1 412 ? -27.072 -20.857 -1.635 1.00 63.66 412 ASP A CA 1
ATOM 3098 C C . ASP A 1 412 ? -26.574 -19.709 -0.729 1.00 63.66 412 ASP A C 1
ATOM 3100 O O . ASP A 1 412 ? -25.985 -18.743 -1.210 1.00 63.66 412 ASP A O 1
ATOM 3104 N N . VAL A 1 413 ? -26.786 -19.804 0.593 1.00 69.62 413 VAL A N 1
ATOM 3105 C CA . VAL A 1 413 ? -26.412 -18.766 1.574 1.00 69.62 413 VAL A CA 1
ATOM 3106 C C . VAL A 1 413 ? -25.229 -19.231 2.426 1.00 69.62 413 VAL A C 1
ATOM 3108 O O . VAL A 1 413 ? -25.318 -20.235 3.132 1.00 69.62 413 VAL A O 1
ATOM 3111 N N . LEU A 1 414 ? -24.121 -18.483 2.390 1.00 75.69 414 LEU A N 1
ATOM 3112 C CA . LEU A 1 414 ? -22.948 -18.731 3.236 1.00 75.69 414 LEU A CA 1
ATOM 3113 C C . LEU A 1 414 ? -23.173 -18.197 4.658 1.00 75.69 414 LEU A C 1
ATOM 3115 O O . LEU A 1 414 ? -23.545 -17.039 4.834 1.00 75.69 414 LEU A O 1
ATOM 3119 N N . GLY A 1 415 ? -22.881 -19.014 5.673 1.00 76.00 415 GLY A N 1
ATOM 3120 C CA . GLY A 1 415 ? -22.878 -18.569 7.068 1.00 76.00 415 GLY A CA 1
ATOM 3121 C C . GLY A 1 415 ? -21.664 -17.690 7.438 1.00 76.00 415 GLY A C 1
ATOM 3122 O O . GLY A 1 415 ? -20.685 -17.622 6.689 1.00 76.00 415 GLY A O 1
ATOM 3123 N N . PRO A 1 416 ? -21.651 -17.069 8.632 1.00 77.81 416 PRO A N 1
ATOM 3124 C CA . PRO A 1 416 ? -20.564 -16.183 9.080 1.00 77.81 416 PRO A CA 1
ATOM 3125 C C . PRO A 1 416 ? -19.172 -16.832 9.043 1.00 77.81 416 PRO A C 1
ATOM 3127 O O . PRO A 1 416 ? -18.205 -16.253 8.545 1.00 77.81 416 PRO A O 1
ATOM 3130 N N . TRP A 1 417 ? -19.078 -18.077 9.520 1.00 78.94 417 TRP A N 1
ATOM 3131 C CA . TRP A 1 417 ? -17.839 -18.859 9.521 1.00 78.94 417 TRP A CA 1
ATOM 3132 C C . TRP A 1 417 ? -17.461 -19.386 8.126 1.00 78.94 417 TRP A C 1
ATOM 3134 O O . TRP A 1 417 ? -16.275 -19.538 7.825 1.00 78.94 417 TRP A O 1
ATOM 3144 N N . ASP A 1 418 ? -18.438 -19.596 7.239 1.00 79.19 418 ASP A N 1
ATOM 3145 C CA . ASP A 1 418 ? -18.184 -19.914 5.830 1.00 79.19 418 ASP A CA 1
ATOM 3146 C C . ASP A 1 418 ? -17.516 -18.741 5.103 1.00 79.19 418 ASP A C 1
ATOM 3148 O O . ASP A 1 418 ? -16.550 -18.947 4.365 1.00 79.19 418 ASP A O 1
ATOM 3152 N N . VAL A 1 419 ? -17.981 -17.511 5.337 1.00 78.44 419 VAL A N 1
ATOM 3153 C CA . VAL A 1 419 ? -17.325 -16.297 4.826 1.00 78.44 419 VAL A CA 1
ATOM 3154 C C . VAL A 1 419 ? -15.906 -16.201 5.391 1.00 78.44 419 VAL A C 1
ATOM 3156 O O . VAL A 1 419 ? -14.936 -16.213 4.633 1.00 78.44 419 VAL A O 1
ATOM 3159 N N . ALA A 1 420 ? -15.763 -16.206 6.720 1.00 80.75 420 ALA A N 1
ATOM 3160 C CA . ALA A 1 420 ? -14.481 -16.014 7.400 1.00 80.75 420 ALA A CA 1
ATOM 3161 C C . ALA A 1 420 ? -13.390 -17.028 7.000 1.00 80.75 420 ALA A C 1
ATOM 3163 O O . ALA A 1 420 ? -12.223 -16.664 6.864 1.00 80.75 420 ALA A O 1
ATOM 3164 N N . THR A 1 421 ? -13.750 -18.295 6.774 1.00 82.81 421 THR A N 1
ATOM 3165 C CA . THR A 1 421 ? -12.796 -19.341 6.349 1.00 82.81 421 THR A CA 1
ATOM 3166 C C . THR A 1 421 ? -12.359 -19.225 4.885 1.00 82.81 421 THR A C 1
ATOM 3168 O O . THR A 1 421 ? -11.326 -19.792 4.514 1.00 82.81 421 THR A O 1
ATOM 3171 N N . ARG A 1 422 ? -13.107 -18.493 4.048 1.00 85.62 422 ARG A N 1
ATOM 3172 C CA . ARG A 1 422 ? -12.773 -18.249 2.635 1.00 85.62 422 ARG A CA 1
ATOM 3173 C C . ARG A 1 422 ? -11.853 -17.042 2.453 1.00 85.62 422 ARG A C 1
ATOM 3175 O O . ARG A 1 422 ? -11.008 -17.094 1.559 1.00 85.62 422 ARG A O 1
ATOM 3182 N N . LEU A 1 423 ? -11.944 -16.024 3.311 1.00 84.44 423 LEU A N 1
ATOM 3183 C CA . LEU A 1 423 ? -11.068 -14.847 3.254 1.00 84.44 423 LEU A CA 1
ATOM 3184 C C . LEU A 1 423 ? -9.578 -15.220 3.372 1.00 84.44 423 LEU A C 1
ATOM 3186 O O . LEU A 1 423 ? -9.199 -16.233 3.977 1.00 84.44 423 LEU A O 1
ATOM 3190 N N . ASP A 1 424 ? -8.735 -14.371 2.791 1.00 89.69 424 ASP A N 1
ATOM 3191 C CA . ASP A 1 424 ? -7.289 -14.408 3.015 1.00 89.69 424 ASP A CA 1
ATOM 3192 C C . ASP A 1 424 ? -6.961 -13.751 4.366 1.00 89.69 424 ASP A C 1
ATOM 3194 O O . ASP A 1 424 ? -7.686 -12.872 4.837 1.00 89.69 424 ASP A O 1
ATOM 3198 N N . ALA A 1 425 ? -5.843 -14.141 4.975 1.00 88.69 425 ALA A N 1
ATOM 3199 C CA . ALA A 1 425 ? -5.322 -13.477 6.162 1.00 88.69 425 ALA A CA 1
ATOM 3200 C C . ALA A 1 425 ? -4.981 -12.011 5.847 1.00 88.69 425 ALA A C 1
ATOM 3202 O O . ALA A 1 425 ? -4.394 -11.704 4.806 1.00 88.69 425 ALA A O 1
ATOM 3203 N N . THR A 1 426 ? -5.328 -11.107 6.760 1.00 85.12 426 THR A N 1
ATOM 3204 C CA . THR A 1 426 ? -5.040 -9.672 6.630 1.00 85.12 426 THR A CA 1
ATOM 3205 C C . THR A 1 426 ? -3.830 -9.256 7.455 1.00 85.12 426 THR A C 1
ATOM 3207 O O . THR A 1 426 ? -3.496 -9.910 8.443 1.00 85.12 426 THR A O 1
ATOM 3210 N N . TRP A 1 427 ? -3.218 -8.128 7.088 1.00 85.06 427 TRP A N 1
ATOM 3211 C CA . TRP A 1 427 ? -2.069 -7.528 7.780 1.00 85.06 427 TRP A CA 1
ATOM 3212 C C . TRP A 1 427 ? -0.799 -8.393 7.793 1.00 85.06 427 TRP A C 1
ATOM 3214 O O . TRP A 1 427 ? -0.790 -9.594 7.513 1.00 85.06 427 TRP A O 1
ATOM 3224 N N . GLY A 1 428 ? 0.328 -7.747 8.081 1.00 83.50 428 GLY A N 1
ATOM 3225 C CA . GLY A 1 428 ? 1.645 -8.241 7.697 1.00 83.50 428 GLY A CA 1
ATOM 3226 C C . GLY A 1 428 ? 1.817 -8.323 6.181 1.00 83.50 428 GLY A C 1
ATOM 3227 O O . GLY A 1 428 ? 0.916 -7.956 5.422 1.00 83.50 428 GLY A O 1
ATOM 3228 N N . VAL A 1 429 ? 2.981 -8.805 5.752 1.00 84.81 429 VAL A N 1
ATOM 3229 C CA . VAL A 1 429 ? 3.320 -8.952 4.332 1.00 84.81 429 VAL A CA 1
ATOM 3230 C C . VAL A 1 429 ? 3.375 -10.414 3.898 1.00 84.81 429 VAL A C 1
ATOM 3232 O O . VAL A 1 429 ? 3.646 -11.303 4.709 1.00 84.81 429 VAL A O 1
ATOM 3235 N N . ASP A 1 430 ? 3.076 -10.662 2.626 1.00 88.19 430 ASP A N 1
ATOM 3236 C CA . ASP A 1 430 ? 3.360 -11.923 1.939 1.00 88.19 430 ASP A CA 1
ATOM 3237 C C . ASP A 1 430 ? 4.814 -11.950 1.417 1.00 88.19 430 ASP A C 1
ATOM 3239 O O . ASP A 1 430 ? 5.604 -11.036 1.667 1.00 88.19 430 ASP A O 1
ATOM 3243 N N . ALA A 1 431 ? 5.198 -13.023 0.721 1.00 87.62 431 ALA A N 1
ATOM 3244 C CA . ALA A 1 431 ? 6.555 -13.200 0.194 1.00 87.62 431 ALA A CA 1
ATOM 3245 C C . ALA A 1 431 ? 6.959 -12.164 -0.878 1.00 87.62 431 ALA A C 1
ATOM 3247 O O . ALA A 1 431 ? 8.147 -12.038 -1.170 1.00 87.62 431 ALA A O 1
ATOM 3248 N N . GLU A 1 432 ? 6.005 -11.413 -1.441 1.00 86.88 432 GLU A N 1
ATOM 3249 C CA . GLU A 1 432 ? 6.265 -10.315 -2.386 1.00 86.88 432 GLU A CA 1
ATOM 3250 C C . GLU A 1 432 ? 6.553 -8.990 -1.662 1.00 86.88 432 GLU A C 1
ATOM 3252 O O . GLU A 1 432 ? 6.981 -8.021 -2.287 1.00 86.88 432 GLU A O 1
ATOM 3257 N N . GLY A 1 433 ? 6.318 -8.932 -0.346 1.00 84.31 433 GLY A N 1
ATOM 3258 C CA . GLY A 1 433 ? 6.299 -7.689 0.424 1.00 84.31 433 GLY A CA 1
ATOM 3259 C C . GLY A 1 433 ? 4.961 -6.945 0.348 1.00 84.31 433 GLY A C 1
ATOM 3260 O O . GLY A 1 433 ? 4.839 -5.862 0.923 1.00 84.31 433 GLY A O 1
ATOM 3261 N N . GLU A 1 434 ? 3.945 -7.505 -0.317 1.00 87.75 434 GLU A N 1
ATOM 3262 C CA . GLU A 1 434 ? 2.611 -6.909 -0.370 1.00 87.75 434 GLU A CA 1
ATOM 3263 C C . GLU A 1 434 ? 1.837 -7.181 0.917 1.00 87.75 434 GLU A C 1
ATOM 3265 O O . GLU A 1 434 ? 1.934 -8.248 1.524 1.00 87.75 434 GLU A O 1
ATOM 3270 N N . ILE A 1 435 ? 1.007 -6.222 1.331 1.00 88.38 435 ILE A N 1
ATOM 3271 C CA . ILE A 1 435 ? 0.163 -6.411 2.513 1.00 88.38 435 ILE A CA 1
ATOM 3272 C C . ILE A 1 435 ? -0.890 -7.484 2.200 1.00 88.38 435 ILE A C 1
ATOM 3274 O O . ILE A 1 435 ? -1.552 -7.466 1.153 1.00 88.38 435 ILE A O 1
ATOM 3278 N N . ARG A 1 436 ? -1.020 -8.455 3.105 1.00 90.38 436 ARG A N 1
ATOM 3279 C CA . ARG A 1 436 ? -1.904 -9.615 2.930 1.00 90.38 436 ARG A CA 1
ATOM 3280 C C . ARG A 1 436 ? -3.368 -9.201 3.051 1.00 90.38 436 ARG A C 1
ATOM 3282 O O . ARG A 1 436 ? -3.688 -8.359 3.888 1.00 90.38 436 ARG A O 1
ATOM 3289 N N . GLY A 1 437 ? -4.239 -9.760 2.208 1.00 86.94 437 GLY A N 1
ATOM 3290 C CA . GLY A 1 437 ? -5.704 -9.606 2.258 1.00 86.94 437 GLY A CA 1
ATOM 3291 C C . GLY A 1 437 ? -6.296 -8.192 2.094 1.00 86.94 437 GLY A C 1
ATOM 3292 O O . GLY A 1 437 ? -7.507 -8.073 1.944 1.00 86.94 437 GLY A O 1
ATOM 3293 N N . MET A 1 438 ? -5.493 -7.125 2.110 1.00 88.06 438 MET A N 1
ATOM 3294 C CA . MET A 1 438 ? -5.976 -5.740 2.069 1.00 88.06 438 MET A CA 1
ATOM 3295 C C . MET A 1 438 ? -6.088 -5.212 0.632 1.00 88.06 438 MET A C 1
ATOM 3297 O O . MET A 1 438 ? -5.186 -5.404 -0.183 1.00 88.06 438 MET A O 1
ATOM 3301 N N . TRP A 1 439 ? -7.186 -4.507 0.340 1.00 86.00 439 TRP A N 1
ATOM 3302 C CA . TRP A 1 439 ? -7.468 -3.777 -0.911 1.00 86.00 439 TRP A CA 1
ATOM 3303 C C . TRP A 1 439 ? -7.450 -4.608 -2.212 1.00 86.00 439 TRP A C 1
ATOM 3305 O O . TRP A 1 439 ? -7.518 -4.039 -3.302 1.00 86.00 439 TRP A O 1
ATOM 3315 N N . LYS A 1 440 ? -7.383 -5.942 -2.117 1.00 87.69 440 LYS A N 1
ATOM 3316 C CA . LYS A 1 440 ? -7.264 -6.887 -3.240 1.00 87.69 440 LYS A CA 1
ATOM 3317 C C . LYS A 1 440 ? -8.255 -8.049 -3.087 1.00 87.69 440 LYS A C 1
ATOM 3319 O O . LYS A 1 440 ? -8.623 -8.384 -1.966 1.00 87.69 440 LYS A O 1
ATOM 3324 N N . ARG A 1 441 ? -8.692 -8.646 -4.204 1.00 89.88 441 ARG A N 1
ATOM 3325 C CA . ARG A 1 441 ? -9.575 -9.834 -4.214 1.00 89.88 441 ARG A CA 1
ATOM 3326 C C . ARG A 1 441 ? -8.945 -11.013 -3.468 1.00 89.88 441 ARG A C 1
ATOM 3328 O O . ARG A 1 441 ? -7.824 -11.412 -3.804 1.00 89.88 441 ARG A O 1
ATOM 3335 N N . HIS A 1 442 ? -9.692 -11.632 -2.556 1.00 86.31 442 HIS A N 1
ATOM 3336 C CA . HIS A 1 442 ? -9.238 -12.841 -1.865 1.00 86.31 442 HIS A CA 1
ATOM 3337 C C . HIS A 1 442 ? -9.121 -14.040 -2.817 1.00 86.31 442 HIS A C 1
ATOM 3339 O O . HIS A 1 442 ? -9.767 -14.076 -3.867 1.00 86.31 442 HIS A O 1
ATOM 3345 N N . LEU A 1 443 ? -8.315 -15.050 -2.467 1.00 87.00 443 LEU A N 1
ATOM 3346 C CA . LEU A 1 443 ? -8.150 -16.237 -3.318 1.00 87.00 443 LEU A CA 1
ATOM 3347 C C . LEU A 1 443 ? -9.444 -17.054 -3.458 1.00 87.00 443 LEU A C 1
ATOM 3349 O O . LEU A 1 443 ? -9.700 -17.607 -4.523 1.00 87.00 443 LEU A O 1
ATOM 3353 N N . ARG A 1 444 ? -10.244 -17.156 -2.389 1.00 85.94 444 ARG A N 1
ATOM 3354 C CA . ARG A 1 444 ? -11.448 -18.014 -2.338 1.00 85.94 444 ARG A CA 1
ATOM 3355 C C . ARG A 1 444 ? -12.750 -17.219 -2.208 1.00 85.94 444 ARG A C 1
ATOM 3357 O O . ARG A 1 444 ? -13.782 -17.796 -1.870 1.00 85.94 444 ARG A O 1
ATOM 3364 N N . MET A 1 445 ? -12.696 -15.903 -2.425 1.00 81.88 445 MET A N 1
ATOM 3365 C CA . MET A 1 445 ? -13.856 -15.016 -2.343 1.00 81.88 445 MET A CA 1
ATOM 3366 C C . MET A 1 445 ? -13.641 -13.781 -3.227 1.00 81.88 445 MET A C 1
ATOM 3368 O O . MET A 1 445 ? -12.936 -12.848 -2.851 1.00 81.88 445 MET A O 1
ATOM 3372 N N . GLU A 1 446 ? -14.208 -13.801 -4.433 1.00 74.62 446 GLU A N 1
ATOM 3373 C CA . GLU A 1 446 ? -13.926 -12.786 -5.461 1.00 74.62 446 GLU A CA 1
ATOM 3374 C C . GLU A 1 446 ? -14.778 -11.516 -5.331 1.00 74.62 446 GLU A C 1
ATOM 3376 O O . GLU A 1 446 ? -14.384 -10.472 -5.841 1.00 74.62 446 GLU A O 1
ATOM 3381 N N . ASN A 1 447 ? -15.910 -11.604 -4.626 1.00 76.19 447 ASN A N 1
ATOM 3382 C CA . ASN A 1 447 ? -16.874 -10.527 -4.385 1.00 76.19 447 ASN A CA 1
ATOM 3383 C C . ASN A 1 447 ? -16.793 -9.941 -2.959 1.00 76.19 447 ASN A C 1
ATOM 3385 O O . ASN A 1 447 ? -17.734 -9.293 -2.503 1.00 76.19 447 ASN A O 1
ATOM 3389 N N . TYR A 1 448 ? -15.692 -10.185 -2.244 1.00 81.69 448 TYR A N 1
ATOM 3390 C CA . TYR A 1 448 ? -15.428 -9.630 -0.917 1.00 81.69 448 TYR A CA 1
ATOM 3391 C C . TYR A 1 448 ? -14.075 -8.917 -0.924 1.00 81.69 448 TYR A C 1
ATOM 3393 O O . TYR A 1 448 ? -13.105 -9.413 -1.499 1.00 81.69 448 TYR A O 1
ATOM 3401 N N . TRP A 1 449 ? -14.003 -7.768 -0.253 1.00 81.62 449 TRP A N 1
ATOM 3402 C CA . TRP A 1 449 ? -12.780 -6.982 -0.120 1.00 81.62 449 TRP A CA 1
ATOM 3403 C C . TRP A 1 449 ? -12.662 -6.382 1.275 1.00 81.62 449 TRP A C 1
ATOM 3405 O O . TRP A 1 449 ? -13.657 -6.029 1.905 1.00 81.62 449 TRP A O 1
ATOM 3415 N N . VAL A 1 450 ? -11.423 -6.187 1.724 1.00 81.25 450 VAL A N 1
ATOM 3416 C CA . VAL A 1 450 ? -11.116 -5.569 3.016 1.00 81.25 450 VAL A CA 1
ATOM 3417 C C . VAL A 1 450 ? -10.419 -4.237 2.787 1.00 81.25 450 VAL A C 1
ATOM 3419 O O . VAL A 1 450 ? -9.399 -4.169 2.098 1.00 81.25 450 VAL A O 1
ATOM 3422 N N . MET A 1 451 ? -10.930 -3.172 3.404 1.00 75.31 451 MET A N 1
ATOM 3423 C CA . MET A 1 451 ? -10.292 -1.858 3.398 1.00 75.31 451 MET A CA 1
ATOM 3424 C C . MET A 1 451 ? -10.017 -1.384 4.821 1.00 75.31 451 MET A C 1
ATOM 3426 O O . MET A 1 451 ? -10.886 -1.405 5.683 1.00 75.31 451 MET A O 1
ATOM 3430 N N . GLY A 1 452 ? -8.800 -0.901 5.048 1.00 73.75 452 GLY A N 1
ATOM 3431 C CA . GLY A 1 452 ? -8.368 -0.352 6.327 1.00 73.75 452 GLY A CA 1
ATOM 3432 C C . GLY A 1 452 ? -7.026 0.360 6.198 1.00 73.75 452 GLY A C 1
ATOM 3433 O O . GLY A 1 452 ? -6.548 0.609 5.088 1.00 73.75 452 GLY A O 1
ATOM 3434 N N . GLY A 1 453 ? -6.417 0.672 7.341 1.00 69.50 453 GLY A N 1
ATOM 3435 C CA . GLY A 1 453 ? -5.095 1.298 7.440 1.00 69.50 453 GLY A CA 1
ATOM 3436 C C . GLY A 1 453 ? -5.166 2.742 7.921 1.00 69.50 453 GLY A C 1
ATOM 3437 O O . GLY A 1 453 ? -6.225 3.224 8.311 1.00 69.50 453 GLY A O 1
ATOM 3438 N N . HIS A 1 454 ? -4.032 3.438 7.897 1.00 67.56 454 HIS A N 1
ATOM 3439 C CA . HIS A 1 454 ? -3.948 4.869 8.192 1.00 67.56 454 HIS A CA 1
ATOM 3440 C C . HIS A 1 454 ? -4.294 5.711 6.944 1.00 67.56 454 HIS A C 1
ATOM 3442 O O . HIS A 1 454 ? -4.362 5.183 5.833 1.00 67.56 454 HIS A O 1
ATOM 3448 N N . LEU A 1 455 ? -4.539 7.016 7.120 1.00 62.22 455 LEU A N 1
ATOM 3449 C CA . LEU A 1 455 ? -5.081 7.909 6.077 1.00 62.22 455 LEU A CA 1
ATOM 3450 C C . LEU A 1 455 ? -4.373 7.824 4.700 1.00 62.22 455 LEU A C 1
ATOM 3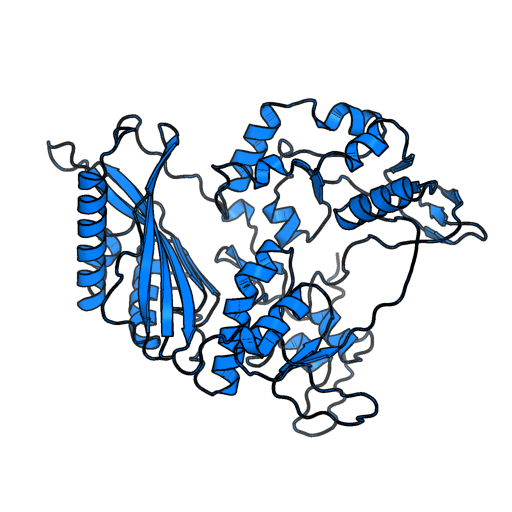452 O O . LEU A 1 455 ? -5.088 7.689 3.707 1.00 62.22 455 LEU A O 1
ATOM 3456 N N . PRO A 1 456 ? -3.025 7.846 4.597 1.00 71.06 456 PRO A N 1
ATOM 3457 C CA . PRO A 1 456 ? -2.296 7.569 3.355 1.00 71.06 456 PRO A CA 1
ATOM 3458 C C . PRO A 1 456 ? -2.727 6.281 2.639 1.00 71.06 456 PRO A C 1
ATOM 3460 O O . PRO A 1 456 ? -3.156 6.347 1.489 1.00 71.06 456 PRO A O 1
ATOM 3463 N N . LEU A 1 457 ? -2.699 5.127 3.321 1.00 71.19 457 LEU A N 1
ATOM 3464 C CA . LEU A 1 457 ? -3.086 3.835 2.737 1.00 71.19 457 LEU A CA 1
ATOM 3465 C C . LEU A 1 457 ? -4.549 3.817 2.287 1.00 71.19 457 LEU A C 1
ATOM 3467 O O . LEU A 1 457 ? -4.854 3.269 1.228 1.00 71.19 457 LEU A O 1
ATOM 3471 N N . GLN A 1 458 ? -5.448 4.420 3.069 1.00 68.94 458 GLN A N 1
ATOM 3472 C CA . GLN A 1 458 ? -6.863 4.516 2.712 1.00 68.94 458 GLN A CA 1
ATOM 3473 C C . GLN A 1 458 ? -7.051 5.357 1.444 1.00 68.94 458 GLN A C 1
ATOM 3475 O O . GLN A 1 458 ? -7.707 4.912 0.506 1.00 68.94 458 GLN A O 1
ATOM 3480 N N . ARG A 1 459 ? -6.443 6.549 1.381 1.00 69.00 459 ARG A N 1
ATOM 3481 C CA . ARG A 1 459 ? -6.551 7.445 0.220 1.00 69.00 459 ARG A CA 1
ATOM 3482 C C . ARG A 1 459 ? -5.951 6.815 -1.033 1.00 69.00 459 ARG A C 1
ATOM 3484 O O . ARG A 1 459 ? -6.634 6.782 -2.053 1.00 69.00 459 ARG A O 1
ATOM 3491 N N . TRP A 1 460 ? -4.739 6.270 -0.931 1.00 75.12 460 TRP A N 1
ATOM 3492 C CA . TRP A 1 460 ? -4.022 5.650 -2.047 1.00 75.12 460 TRP A CA 1
ATOM 3493 C C . TRP A 1 460 ? -4.790 4.464 -2.641 1.00 75.12 460 TRP A C 1
ATOM 3495 O O . TRP A 1 460 ? -5.070 4.432 -3.837 1.00 75.12 460 TRP A O 1
ATOM 3505 N N . ASN A 1 461 ? -5.215 3.520 -1.796 1.00 78.62 461 ASN A N 1
ATOM 3506 C CA . ASN A 1 461 ? -5.850 2.290 -2.270 1.00 78.62 461 ASN A CA 1
ATOM 3507 C C . ASN A 1 461 ? -7.363 2.425 -2.530 1.00 78.62 461 ASN A C 1
ATOM 3509 O O . ASN A 1 461 ? -7.933 1.544 -3.171 1.00 78.62 461 ASN A O 1
ATOM 3513 N N . SER A 1 462 ? -8.023 3.510 -2.091 1.00 71.69 462 SER A N 1
ATOM 3514 C CA . SER A 1 462 ? -9.468 3.731 -2.315 1.00 71.69 462 SER A CA 1
ATOM 3515 C C . SER A 1 462 ? -9.867 3.639 -3.790 1.00 71.69 462 SER A C 1
ATOM 3517 O O . SER A 1 462 ? -10.847 2.975 -4.117 1.00 71.69 462 SER A O 1
ATOM 3519 N N . ARG A 1 463 ? -9.083 4.256 -4.686 1.00 79.38 463 ARG A N 1
ATOM 3520 C CA . ARG A 1 463 ? -9.313 4.221 -6.135 1.00 79.38 463 ARG A CA 1
ATOM 3521 C C . ARG A 1 463 ? -9.129 2.815 -6.693 1.00 79.38 463 ARG A C 1
ATOM 3523 O O . ARG A 1 463 ? -10.020 2.317 -7.367 1.00 79.38 463 ARG A O 1
ATOM 3530 N N . ALA A 1 464 ? -8.009 2.162 -6.383 1.00 80.50 464 ALA A N 1
ATOM 3531 C CA . ALA A 1 464 ? -7.735 0.798 -6.831 1.00 80.50 464 ALA A CA 1
ATOM 3532 C C . ALA A 1 464 ? -8.856 -0.172 -6.405 1.00 80.50 464 ALA A C 1
ATOM 3534 O O . ALA A 1 464 ? -9.333 -0.991 -7.192 1.00 80.50 464 ALA A O 1
ATOM 3535 N N . LEU A 1 465 ? -9.342 -0.046 -5.170 1.00 79.75 465 LEU A N 1
ATOM 3536 C CA . LEU A 1 465 ? -10.456 -0.848 -4.681 1.00 79.75 465 LEU A CA 1
ATOM 3537 C C . LEU A 1 465 ? -11.786 -0.512 -5.383 1.00 79.75 465 LEU A C 1
ATOM 3539 O O . LEU A 1 465 ? -12.485 -1.421 -5.825 1.00 79.75 465 LEU A O 1
ATOM 3543 N N . ALA A 1 466 ? -12.114 0.771 -5.554 1.00 72.31 466 ALA A N 1
ATOM 3544 C CA . ALA A 1 466 ? -13.330 1.190 -6.253 1.00 72.31 466 ALA A CA 1
ATOM 3545 C C . ALA A 1 466 ? -13.356 0.726 -7.724 1.00 72.31 466 ALA A C 1
ATOM 3547 O O . ALA A 1 466 ? -14.391 0.258 -8.194 1.00 72.31 466 ALA A O 1
ATOM 3548 N N . GLN A 1 467 ? -12.217 0.776 -8.425 1.00 78.38 467 GLN A N 1
ATOM 3549 C CA . GLN A 1 467 ? -12.098 0.296 -9.808 1.00 78.38 467 GLN A CA 1
ATOM 3550 C C . GLN A 1 467 ? -12.249 -1.236 -9.908 1.00 78.38 467 GLN A C 1
ATOM 3552 O O . GLN A 1 467 ? -12.883 -1.713 -10.847 1.00 78.38 467 GLN A O 1
ATOM 3557 N N . GLN A 1 468 ? -11.759 -2.019 -8.930 1.00 84.25 468 GLN A N 1
ATOM 3558 C CA . GLN A 1 468 ? -12.059 -3.463 -8.851 1.00 84.25 468 GLN A CA 1
ATOM 3559 C C . GLN A 1 468 ? -13.560 -3.718 -8.694 1.00 84.25 468 GLN A C 1
ATOM 3561 O O . GLN A 1 468 ? -14.123 -4.518 -9.437 1.00 84.25 468 GLN A O 1
ATOM 3566 N N . ILE A 1 469 ? -14.209 -3.032 -7.749 1.00 73.31 469 ILE A N 1
ATOM 3567 C CA . ILE A 1 469 ? -15.638 -3.211 -7.461 1.00 73.31 469 ILE A CA 1
ATOM 3568 C C . ILE A 1 469 ? -16.481 -2.828 -8.685 1.00 73.31 469 ILE A C 1
ATOM 3570 O O . ILE A 1 469 ? -17.309 -3.625 -9.121 1.00 73.31 469 ILE A O 1
ATOM 3574 N N . LYS A 1 470 ? -16.218 -1.668 -9.307 1.00 80.12 470 LYS A N 1
ATOM 3575 C CA . LYS A 1 470 ? -16.895 -1.239 -10.542 1.00 80.12 470 LYS A CA 1
ATOM 3576 C C . LYS A 1 470 ? -16.700 -2.254 -11.668 1.00 80.12 470 LYS A C 1
ATOM 3578 O O . LYS A 1 470 ? -17.683 -2.710 -12.238 1.00 80.12 470 LYS A O 1
ATOM 3583 N N . ALA A 1 471 ? -15.465 -2.672 -11.948 1.00 73.75 471 ALA A N 1
ATOM 3584 C CA . ALA A 1 471 ? -15.204 -3.675 -12.980 1.00 73.75 471 ALA A CA 1
ATOM 3585 C C . ALA A 1 471 ? -15.881 -5.029 -12.687 1.00 73.75 471 ALA A C 1
ATOM 3587 O O . ALA A 1 471 ? -16.260 -5.729 -13.624 1.00 73.75 471 ALA A O 1
ATOM 3588 N N . SER A 1 472 ? -16.035 -5.404 -11.412 1.00 77.94 472 SER A N 1
ATOM 3589 C CA . SER A 1 472 ? -16.726 -6.633 -11.006 1.00 77.94 472 SER A CA 1
ATOM 3590 C C . SER A 1 472 ? -18.234 -6.546 -11.253 1.00 77.94 472 SER A C 1
ATOM 3592 O O . SER A 1 472 ? -18.804 -7.490 -11.790 1.00 77.94 472 SER A O 1
ATOM 3594 N N . ILE A 1 473 ? -18.866 -5.422 -10.895 1.00 75.19 473 ILE A N 1
ATOM 3595 C CA . ILE A 1 473 ? -20.302 -5.167 -11.114 1.00 75.19 473 ILE A CA 1
ATOM 3596 C C . ILE A 1 473 ? -20.635 -5.170 -12.611 1.00 75.19 473 ILE A C 1
ATOM 3598 O O . ILE A 1 473 ? -21.624 -5.764 -13.025 1.00 75.19 473 ILE A O 1
ATOM 3602 N N . GLU A 1 474 ? -19.777 -4.559 -13.428 1.00 78.44 474 GLU A N 1
ATOM 3603 C CA . GLU A 1 474 ? -19.932 -4.488 -14.888 1.00 78.44 474 GLU A CA 1
ATOM 3604 C C . GLU A 1 474 ? -19.521 -5.792 -15.610 1.00 78.44 474 GLU A C 1
ATOM 3606 O O . GLU A 1 474 ? -19.584 -5.870 -16.835 1.00 78.44 474 GLU A O 1
ATOM 3611 N N . GLY A 1 475 ? -19.052 -6.818 -14.886 1.00 81.50 475 GLY A N 1
ATOM 3612 C CA . GLY A 1 475 ? -18.623 -8.099 -15.465 1.00 81.50 475 GLY A CA 1
ATOM 3613 C C . GLY A 1 475 ? -17.345 -8.039 -16.319 1.00 81.50 475 GLY A C 1
ATOM 3614 O O . GLY A 1 475 ? -17.077 -8.966 -17.082 1.00 81.50 475 GLY A O 1
ATOM 3615 N N . ILE A 1 476 ? -16.548 -6.969 -16.204 1.00 83.69 476 ILE A N 1
ATOM 3616 C CA . ILE A 1 476 ? -15.334 -6.723 -17.010 1.00 83.69 476 ILE A CA 1
ATOM 3617 C C . ILE A 1 476 ? -14.014 -6.910 -16.245 1.00 83.69 476 ILE A C 1
ATOM 3619 O O . ILE A 1 476 ? -12.946 -6.738 -16.835 1.00 83.69 476 ILE A O 1
ATOM 3623 N N . LEU A 1 477 ? -14.053 -7.233 -14.947 1.00 84.75 477 LEU A N 1
ATOM 3624 C CA . LEU A 1 477 ? -12.856 -7.468 -14.133 1.00 84.75 477 LEU A CA 1
ATOM 3625 C C . LEU A 1 477 ? -12.157 -8.776 -14.559 1.00 84.75 477 LEU A C 1
ATOM 3627 O O . LEU A 1 477 ? -12.720 -9.851 -14.348 1.00 84.75 477 LEU A O 1
ATOM 3631 N N . PRO A 1 478 ? -10.925 -8.740 -15.106 1.00 86.69 478 PRO A N 1
ATOM 3632 C CA . PRO A 1 478 ? -10.248 -9.956 -15.549 1.00 86.69 478 PRO A CA 1
ATOM 3633 C C . PRO A 1 478 ? -9.880 -10.872 -14.371 1.00 86.69 478 PRO A C 1
ATOM 3635 O O . PRO A 1 478 ? -9.772 -10.402 -13.230 1.00 86.69 478 PRO A O 1
ATOM 3638 N N . PRO A 1 479 ? -9.604 -12.166 -14.614 1.00 88.06 479 PRO A N 1
ATOM 3639 C CA . PRO A 1 479 ? -8.993 -13.039 -13.616 1.00 88.06 479 PRO A CA 1
ATOM 3640 C C . PRO A 1 479 ? -7.723 -12.407 -13.033 1.00 88.06 479 PRO A C 1
ATOM 3642 O O . PRO A 1 479 ? -6.920 -11.823 -13.761 1.00 88.06 479 PRO A O 1
ATOM 3645 N N . ALA A 1 480 ? -7.541 -12.503 -11.716 1.00 88.94 480 ALA A N 1
ATOM 3646 C CA . ALA A 1 480 ? -6.323 -12.022 -11.074 1.00 88.94 480 ALA A CA 1
ATOM 3647 C C . ALA A 1 480 ? -5.122 -12.856 -11.544 1.00 88.94 480 ALA A C 1
ATOM 3649 O O . ALA A 1 480 ? -5.131 -14.080 -11.415 1.00 88.94 480 ALA A O 1
ATOM 3650 N N . TYR A 1 481 ? -4.063 -12.209 -12.032 1.00 89.69 481 TYR A N 1
ATOM 3651 C CA . TYR A 1 481 ? -2.794 -12.889 -12.271 1.00 89.69 481 TYR A CA 1
ATOM 3652 C C . TYR A 1 481 ? -2.156 -13.223 -10.916 1.00 89.69 481 TYR A C 1
ATOM 3654 O O . TYR A 1 481 ? -1.784 -12.321 -10.158 1.00 89.69 481 TYR A O 1
ATOM 3662 N N . ARG A 1 482 ? -2.060 -14.520 -10.594 1.00 87.31 482 ARG A N 1
ATOM 3663 C CA . ARG A 1 482 ? -1.573 -15.030 -9.296 1.00 87.31 482 ARG A CA 1
ATOM 3664 C C . ARG A 1 482 ? -0.227 -15.761 -9.367 1.00 87.31 482 ARG A C 1
ATOM 3666 O O . ARG A 1 482 ? 0.337 -16.054 -8.321 1.00 87.31 482 ARG A O 1
ATOM 3673 N N . ASP A 1 483 ? 0.315 -15.989 -10.561 1.00 83.06 483 ASP A N 1
ATOM 3674 C CA . ASP A 1 483 ? 1.592 -16.690 -10.732 1.00 83.06 483 ASP A CA 1
ATOM 3675 C C . ASP A 1 483 ? 2.780 -15.803 -10.332 1.00 83.06 483 ASP A C 1
ATOM 3677 O O . ASP A 1 483 ? 2.771 -14.591 -10.582 1.00 83.06 483 ASP A O 1
ATOM 3681 N N . THR A 1 484 ? 3.822 -16.399 -9.748 1.00 68.06 484 THR A N 1
ATOM 3682 C CA . THR A 1 484 ? 5.105 -15.742 -9.438 1.00 68.06 484 THR A CA 1
ATOM 3683 C C . THR A 1 484 ? 6.225 -16.480 -10.174 1.00 68.06 484 THR A C 1
ATOM 3685 O O . THR A 1 484 ? 6.695 -17.513 -9.696 1.00 68.06 484 THR A O 1
ATOM 3688 N N . PRO A 1 485 ? 6.657 -16.010 -11.359 1.00 56.19 485 PRO A N 1
ATOM 3689 C CA . PRO A 1 485 ? 7.734 -16.664 -12.097 1.00 56.19 485 PRO A CA 1
ATOM 3690 C C . PRO A 1 485 ? 9.033 -16.682 -11.278 1.00 56.19 485 PRO A C 1
ATOM 3692 O O . PRO A 1 485 ? 9.491 -15.634 -10.826 1.00 56.19 485 PRO A O 1
ATOM 3695 N N . GLY A 1 486 ? 9.625 -17.867 -11.097 1.00 53.16 486 GLY A N 1
ATOM 3696 C CA . GLY A 1 486 ? 10.890 -18.055 -10.370 1.00 53.16 486 GLY A CA 1
ATOM 3697 C C . GLY A 1 486 ? 10.775 -18.530 -8.916 1.00 53.16 486 GLY A C 1
ATOM 3698 O O . GLY A 1 486 ? 11.804 -18.682 -8.265 1.00 53.16 486 GLY A O 1
ATOM 3699 N N . SER A 1 487 ? 9.574 -18.802 -8.391 1.00 41.56 487 SER A N 1
ATOM 3700 C CA . SER A 1 487 ? 9.402 -19.427 -7.068 1.00 41.56 487 SER A CA 1
ATOM 3701 C C . SER A 1 487 ? 9.463 -20.964 -7.136 1.00 41.56 487 SER A C 1
ATOM 3703 O O . SER A 1 487 ? 8.454 -21.640 -6.917 1.00 41.56 487 SER A O 1
ATOM 3705 N N . SER A 1 488 ? 10.643 -21.496 -7.470 1.00 31.20 488 SER A N 1
ATOM 3706 C CA . SER A 1 488 ? 10.991 -22.929 -7.437 1.00 31.20 488 SER A CA 1
ATOM 3707 C C . SER A 1 488 ? 12.171 -23.180 -6.507 1.00 31.20 488 SER A C 1
ATOM 3709 O O . SER A 1 488 ? 13.211 -22.532 -6.768 1.00 31.20 488 SER A O 1
#